Protein 3L84 (pdb70)

CATH classification: 3.40.50.970 (+2 more: 3.40.50.970, 3.40.50.920)

Secondary structure (DSSP, 8-state):
-HHHHHHHHHHHHHHHH--TTTT-S--HHHHHHHHHHHHHTTT----TT-TT-TTSPEEEESSGGGHHHHHHHHHHHT-S--HHHHTTTT-TT-SS-SS--TTSTT--S---STTHHHHHHHHH--HHHHHHHH-TTT----EEEEEEHHHHHSHHHHHHHHHHHHTT-TTEEEEEEE-SEETTEEGGGT-------TTTTT-EEEEEETT-HHHHHHHHHHHHT-SS-EEEEEE--TTTT-GGGTT-GGGSSS---HHHHHHHHHHHT--TT--S---HHHHHHHHTHHHHHHHHHHHHHHHHHHSS-HHHHHHHHS--STT------TT--B-HHHHHHHHHHHHHHH-TTEEEEESS-HHHHT------BTTTSSEEE--S-S---HHHHHHHHHSS-EEEEEEEGGGHHHHHHHHHHHH-----EEEEE--SGGG-TT-GGGS-SSHHHHHH----EEE--SSHHHHHHHHHHHHH-SS-EEEE--SS-BPPPPPPSB--GGGSS-EEE--TT-SEEEEE-GGGHHHHHHHHHHHHHTT--EEEE--BHHHHHTS-HHHHHHH--SEEEEE-SS--GGGGGT-SEEE---S---SS-HHHHHHHTT-SHHHHHHHHTT-

Structure (mmCIF, N/CA/C/O backbone):
data_3L84
#
_entry.id   3L84
#
_cell.length_a   129.493
_cell.length_b   71.181
_cell.length_c   69.416
_cell.angle_alpha   90.00
_cell.angle_beta   109.77
_cell.angle_gamma   90.00
#
_symmetry.space_group_name_H-M   'C 1 2 1'
#
loop_
_entity.id
_entity.type
_entity.pdbx_description
1 polymer Transketolase
2 non-polymer GLYCEROL
3 non-polymer 'ACETATE ION'
4 water water
#
loop_
_atom_site.group_PDB
_atom_site.id
_atom_site.type_symbol
_atom_site.label_atom_id
_atom_site.label_alt_id
_atom_site.label_comp_id
_atom_site.label_asym_id
_atom_site.label_entity_id
_atom_site.label_seq_id
_atom_site.pdbx_PDB_ins_code
_atom_site.Cartn_x
_atom_site.Cartn_y
_atom_site.Cartn_z
_atom_site.occupancy
_atom_site.B_iso_or_equiv
_atom_site.auth_seq_id
_atom_site.auth_comp_id
_atom_site.auth_asym_id
_atom_site.auth_atom_id
_atom_site.pdbx_PDB_model_num
ATOM 9 N N . ASN A 1 2 ? 30.256 7.838 -11.802 1.00 21.27 2 ASN A N 1
ATOM 10 C CA . ASN A 1 2 ? 30.476 6.843 -12.897 1.00 19.16 2 ASN A CA 1
ATOM 11 C C . ASN A 1 2 ? 31.287 7.457 -14.045 1.00 16.75 2 ASN A C 1
ATOM 12 O O . ASN A 1 2 ? 31.456 8.670 -14.074 1.00 14.71 2 ASN A O 1
ATOM 17 N N . ILE A 1 3 ? 31.793 6.649 -14.977 1.00 14.96 3 ILE A N 1
ATOM 18 C CA . ILE A 1 3 ? 32.755 7.142 -15.986 1.00 15.25 3 ILE A CA 1
ATOM 19 C C . ILE A 1 3 ? 32.160 8.177 -16.951 1.00 13.92 3 ILE A C 1
ATOM 20 O O . ILE A 1 3 ? 32.840 9.119 -17.375 1.00 11.68 3 ILE A O 1
ATOM 25 N N . GLN A 1 4 ? 30.892 7.988 -17.296 1.00 13.06 4 GLN A N 1
ATOM 26 C CA . GLN A 1 4 ? 30.220 8.863 -18.225 1.00 13.24 4 GLN A CA 1
ATOM 27 C C . GLN A 1 4 ? 30.046 10.257 -17.642 1.00 12.04 4 GLN A C 1
ATOM 28 O O . GLN A 1 4 ? 30.387 11.275 -18.285 1.00 12.57 4 GLN A O 1
ATOM 34 N N . ILE A 1 5 ? 29.554 10.337 -16.412 1.00 10.98 5 ILE A N 1
ATOM 35 C CA . ILE A 1 5 ? 29.354 11.644 -15.789 1.00 11.28 5 ILE A CA 1
ATOM 36 C C . ILE A 1 5 ? 30.708 12.278 -15.494 1.00 9.92 5 ILE A C 1
ATOM 37 O O . ILE A 1 5 ? 30.887 13.485 -15.707 1.00 11.46 5 ILE A O 1
ATOM 42 N N . LEU A 1 6 ? 31.696 11.492 -15.047 1.00 9.77 6 LEU A N 1
ATOM 43 C CA A LEU A 1 6 ? 33.005 12.065 -14.724 0.50 9.66 6 LEU A CA 1
ATOM 44 C CA B LEU A 1 6 ? 33.007 12.054 -14.721 0.50 9.62 6 LEU A CA 1
ATOM 45 C C . LEU A 1 6 ? 33.688 12.649 -15.956 1.00 9.40 6 LEU A C 1
ATOM 46 O O . LEU A 1 6 ? 34.312 13.701 -15.881 1.00 9.42 6 LEU A O 1
ATOM 55 N N . GLN A 1 7 ? 33.569 11.973 -17.087 1.00 9.48 7 GLN A N 1
ATOM 56 C CA . GLN A 1 7 ? 34.158 12.479 -18.314 1.00 9.20 7 GLN A CA 1
ATOM 57 C C . GLN A 1 7 ? 33.520 13.810 -18.721 1.00 8.63 7 GLN A C 1
ATOM 58 O O . GLN A 1 7 ? 34.214 14.763 -19.077 1.00 8.21 7 GLN A O 1
ATOM 64 N N . GLU A 1 8 ? 32.197 13.886 -18.630 1.00 9.13 8 GLU A N 1
ATOM 65 C CA . GLU A 1 8 ? 31.522 15.126 -18.948 1.00 9.33 8 GLU A CA 1
ATOM 66 C C . GLU A 1 8 ? 31.928 16.244 -17.994 1.00 8.77 8 GLU A C 1
ATOM 67 O O . GLU A 1 8 ? 32.203 17.368 -18.404 1.00 7.95 8 GLU A O 1
ATOM 73 N N . GLN A 1 9 ? 31.999 15.934 -16.692 1.00 8.43 9 GLN A N 1
ATOM 74 C CA . GLN A 1 9 ? 32.432 16.913 -15.687 1.00 8.73 9 GLN A CA 1
ATOM 75 C C . GLN A 1 9 ? 33.841 17.399 -15.968 1.00 8.11 9 GLN A C 1
ATOM 76 O O . GLN A 1 9 ? 34.115 18.612 -15.932 1.00 8.97 9 GLN A O 1
ATOM 82 N N . ALA A 1 10 ? 34.753 16.480 -16.244 1.00 8.13 10 ALA A N 1
ATOM 83 C CA . ALA A 1 10 ? 36.158 16.849 -16.500 1.00 7.45 10 ALA A CA 1
ATOM 84 C C . ALA A 1 10 ? 36.259 17.697 -17.742 1.00 8.17 10 ALA A C 1
ATOM 85 O O . ALA A 1 10 ? 36.979 18.712 -17.769 1.00 8.62 10 ALA A O 1
ATOM 87 N N . ASN A 1 11 ? 35.546 17.322 -18.797 1.00 8.87 11 ASN A N 1
ATOM 88 C CA . ASN A 1 11 ? 35.610 18.104 -20.007 1.00 8.62 11 ASN A CA 1
ATOM 89 C C . ASN A 1 11 ? 34.958 19.482 -19.861 1.00 8.28 11 ASN A C 1
ATOM 90 O O . ASN A 1 11 ? 35.416 20.445 -20.467 1.00 8.99 11 ASN A O 1
ATOM 95 N N . THR A 1 12 ? 33.933 19.581 -19.019 1.00 8.44 12 THR A N 1
ATOM 96 C CA . THR A 1 12 ? 33.329 20.879 -18.699 1.00 8.39 12 THR A CA 1
ATOM 97 C C . THR A 1 12 ? 34.399 21.770 -18.091 1.00 8.93 12 THR A C 1
ATOM 98 O O . THR A 1 12 ? 34.555 22.930 -18.484 1.00 8.69 12 THR A O 1
ATOM 102 N N . LEU A 1 13 ? 35.133 21.246 -17.115 1.00 8.70 13 LEU A N 1
ATOM 103 C CA . LEU A 1 13 ? 36.235 22.014 -16.522 1.00 8.93 13 LEU A CA 1
ATOM 104 C C . LEU A 1 13 ? 37.294 22.372 -17.555 1.00 9.16 13 LEU A C 1
ATOM 105 O O . LEU A 1 13 ? 37.812 23.497 -17.535 1.00 9.41 13 LEU A O 1
ATOM 110 N N . ARG A 1 14 ? 37.672 21.425 -18.425 1.00 9.33 14 ARG A N 1
ATOM 111 C CA . ARG A 1 14 ? 38.674 21.706 -19.452 1.00 9.29 14 ARG A CA 1
ATOM 112 C C . ARG A 1 14 ? 38.257 22.856 -20.332 1.00 9.35 14 ARG A C 1
ATOM 113 O O . ARG A 1 14 ? 39.054 23.770 -20.600 1.00 9.05 14 ARG A O 1
ATOM 121 N N . PHE A 1 15 ? 37.009 22.853 -20.783 1.00 8.86 15 PHE A N 1
ATOM 122 C CA . PHE A 1 15 ? 36.616 23.862 -21.799 1.00 9.41 15 PHE A CA 1
ATOM 123 C C . PHE A 1 15 ? 36.256 25.212 -21.199 1.00 9.35 15 PHE A C 1
ATOM 124 O O . PHE A 1 15 ? 36.519 26.239 -21.825 1.00 9.76 15 PHE A O 1
ATOM 132 N N . LEU A 1 16 ? 35.780 25.254 -19.953 1.00 9.44 16 LEU A N 1
ATOM 133 C CA . LEU A 1 16 ? 35.689 26.544 -19.264 1.00 9.64 16 LEU A CA 1
ATOM 134 C C . LEU A 1 16 ? 37.068 27.154 -19.122 1.00 9.76 16 LEU A C 1
ATOM 135 O O . LEU A 1 16 ? 37.278 28.328 -19.420 1.00 9.88 16 LEU A O 1
ATOM 140 N N . SER A 1 17 ? 38.038 26.358 -18.725 1.00 9.01 17 SER A N 1
ATOM 141 C CA . SER A 1 17 ? 39.407 26.849 -18.519 1.00 9.37 17 SER A CA 1
ATOM 142 C C . SER A 1 17 ? 40.011 27.317 -19.824 1.00 9.65 17 SER A C 1
ATOM 143 O O . SER A 1 17 ? 40.593 28.412 -19.907 1.00 9.23 17 SER A O 1
ATOM 146 N N . ALA A 1 18 ? 39.890 26.520 -20.871 1.00 8.99 18 ALA A N 1
ATOM 147 C CA . ALA A 1 18 ? 40.436 26.875 -22.165 1.00 8.97 18 ALA A CA 1
ATOM 148 C C . ALA A 1 18 ? 39.789 28.125 -22.738 1.00 9.01 18 ALA A C 1
ATOM 149 O O . ALA A 1 18 ? 40.471 28.993 -23.278 1.00 9.51 18 ALA A O 1
ATOM 151 N N . ASP A 1 19 ? 38.470 28.188 -22.636 1.00 8.46 19 ASP A N 1
ATOM 152 C CA . ASP A 1 19 ? 37.734 29.338 -23.138 1.00 9.46 19 ASP A CA 1
ATOM 153 C C . ASP A 1 19 ? 38.090 30.617 -22.395 1.00 8.95 19 ASP A C 1
ATOM 154 O O . ASP A 1 19 ? 38.122 31.701 -22.986 1.00 8.73 19 ASP A O 1
ATOM 172 N N . VAL A 1 21 ? 40.978 31.372 -20.864 1.00 8.79 21 VAL A N 1
ATOM 173 C CA . VAL A 1 21 ? 42.306 31.757 -21.292 1.00 9.03 21 VAL A CA 1
ATOM 174 C C . VAL A 1 21 ? 42.270 32.345 -22.702 1.00 9.02 21 VAL A C 1
ATOM 175 O O . VAL A 1 21 ? 42.908 33.350 -23.004 1.00 9.68 21 VAL A O 1
ATOM 179 N N . GLN A 1 22 ? 41.480 31.743 -23.586 1.00 8.15 22 GLN A N 1
ATOM 180 C CA . GLN A 1 22 ? 41.433 32.188 -24.963 1.00 8.45 22 GLN A CA 1
ATOM 181 C C . GLN A 1 22 ? 40.813 33.588 -25.064 1.00 8.65 22 GLN A C 1
ATOM 182 O O . GLN A 1 22 ? 41.340 34.447 -25.774 1.00 9.48 22 GLN A O 1
ATOM 188 N N . LYS A 1 23 ? 39.751 33.839 -24.298 1.00 8.58 23 LYS A N 1
ATOM 189 C CA . LYS A 1 23 ? 39.091 35.143 -24.311 1.00 8.59 23 LYS A CA 1
ATOM 190 C C . LYS A 1 23 ? 40.031 36.211 -23.775 1.00 9.40 23 LYS A C 1
ATOM 191 O O . LYS A 1 23 ? 40.071 37.335 -24.296 1.00 9.54 23 LYS A O 1
ATOM 197 N N . ALA A 1 24 ? 40.790 35.880 -22.724 1.00 8.94 24 ALA A N 1
ATOM 198 C CA . ALA A 1 24 ? 41.773 36.819 -22.181 1.00 9.00 24 ALA A CA 1
ATOM 199 C C . ALA A 1 24 ? 42.985 36.990 -23.102 1.00 9.20 24 ALA A C 1
ATOM 200 O O . ALA A 1 24 ? 43.766 37.934 -22.932 1.00 10.00 24 ALA A O 1
ATOM 202 N N . ASN A 1 25 ? 43.181 36.058 -24.041 1.00 9.62 25 ASN A N 1
ATOM 203 C CA . ASN A 1 25 ? 44.444 35.975 -24.778 1.00 10.00 25 ASN A CA 1
ATOM 204 C C . ASN A 1 25 ? 45.666 35.966 -23.858 1.00 10.15 25 ASN A C 1
ATOM 205 O O . ASN A 1 25 ? 46.696 36.581 -24.155 1.00 10.74 25 ASN A O 1
ATOM 210 N N . SER A 1 26 ? 45.537 35.292 -22.726 1.00 9.15 26 SER A N 1
ATOM 211 C CA . SER A 1 26 ? 46.565 35.313 -21.693 1.00 9.57 26 SER A CA 1
ATOM 212 C C . SER A 1 26 ? 46.242 34.224 -20.687 1.00 8.96 26 SER A C 1
ATOM 213 O O . SER A 1 26 ? 45.076 34.017 -20.380 1.00 9.78 26 SER A O 1
ATOM 216 N N . GLY A 1 27 ? 47.269 33.533 -20.199 1.00 10.30 27 GLY A N 1
ATOM 217 C CA . GLY A 1 27 ? 47.100 32.581 -19.145 1.00 9.31 27 GLY A CA 1
ATOM 218 C C . GLY A 1 27 ? 47.590 31.209 -19.482 1.00 9.17 27 GLY A C 1
ATOM 219 O O . GLY A 1 27 ? 48.283 31.012 -20.465 1.00 10.12 27 GLY A O 1
ATOM 220 N N . HIS A 1 28 ? 47.176 30.260 -18.676 1.00 8.90 28 HIS A N 1
ATOM 221 C CA . HIS A 1 28 ? 47.843 28.954 -18.567 1.00 8.61 28 HIS A CA 1
ATOM 222 C C . HIS A 1 28 ? 46.840 27.841 -18.687 1.00 8.85 28 HIS A C 1
ATOM 223 O O . HIS A 1 28 ? 46.162 27.506 -17.729 1.00 10.86 28 HIS A O 1
ATOM 230 N N . PRO A 1 29 ? 46.668 27.301 -19.894 1.00 8.18 29 PRO A N 1
ATOM 231 C CA . PRO A 1 29 ? 45.615 26.288 -20.097 1.00 9.06 29 PRO A CA 1
ATOM 232 C C . PRO A 1 29 ? 46.074 24.836 -19.947 1.00 8.30 29 PRO A C 1
ATOM 233 O O . PRO A 1 29 ? 45.229 23.941 -19.747 1.00 9.31 29 PRO A O 1
ATOM 237 N N . GLY A 1 30 ? 47.378 24.592 -20.065 1.00 9.08 30 GLY A N 1
ATOM 238 C CA . GLY A 1 30 ? 47.877 23.220 -20.114 1.00 9.95 30 GLY A CA 1
ATOM 239 C C . GLY A 1 30 ? 47.670 22.432 -18.847 1.00 9.53 30 GLY A C 1
ATOM 240 O O . GLY A 1 30 ? 47.193 21.293 -18.896 1.00 10.21 30 GLY A O 1
ATOM 241 N N . ALA A 1 31 ? 48.046 23.025 -17.725 1.00 9.93 31 ALA A N 1
ATOM 242 C CA . ALA A 1 31 ? 47.808 22.361 -16.434 1.00 10.74 31 ALA A CA 1
ATOM 243 C C . ALA A 1 31 ? 46.326 22.160 -16.085 1.00 10.73 31 ALA A C 1
ATOM 244 O O . ALA A 1 31 ? 45.962 21.089 -15.620 1.00 10.91 31 ALA A O 1
ATOM 246 N N . PRO A 1 32 ? 45.461 23.161 -16.318 1.00 9.87 32 PRO A N 1
ATOM 247 C CA . PRO A 1 32 ? 44.026 22.908 -16.136 1.00 9.75 32 PRO A CA 1
ATOM 248 C C . PRO A 1 32 ? 43.541 21.666 -16.863 1.00 9.36 32 PRO A C 1
ATOM 249 O O . PRO A 1 32 ? 42.795 20.860 -16.309 1.00 10.60 32 PRO A O 1
ATOM 253 N N . LEU A 1 33 ? 43.959 21.513 -18.124 1.00 9.47 33 LEU A N 1
ATOM 254 C CA . LEU A 1 33 ? 43.565 20.347 -18.908 1.00 9.29 33 LEU A CA 1
ATOM 255 C C . LEU A 1 33 ? 44.175 19.064 -18.355 1.00 9.78 33 LEU A C 1
ATOM 256 O O . LEU A 1 33 ? 43.507 18.025 -18.344 1.00 9.62 33 LEU A O 1
ATOM 261 N N . GLY A 1 34 ? 45.407 19.135 -17.880 1.00 9.56 34 GLY A N 1
ATOM 262 C CA . GLY A 1 34 ? 46.076 17.984 -17.295 1.00 9.70 34 GLY A CA 1
ATOM 263 C C . GLY A 1 34 ? 45.485 17.550 -15.975 1.00 10.64 34 GLY A C 1
ATOM 264 O O . GLY A 1 34 ? 45.551 16.376 -15.653 1.00 10.09 34 GLY A O 1
ATOM 265 N N . LEU A 1 35 ? 44.886 18.485 -15.247 1.00 9.89 35 LEU A N 1
ATOM 266 C CA . LEU A 1 35 ? 44.398 18.256 -13.893 1.00 10.35 35 LEU A CA 1
ATOM 267 C C . LEU A 1 35 ? 42.877 18.041 -13.828 1.00 9.57 35 LEU A C 1
ATOM 268 O O . LEU A 1 35 ? 42.324 17.741 -12.766 1.00 9.16 35 LEU A O 1
ATOM 273 N N . ALA A 1 36 ? 42.181 18.166 -14.953 1.00 9.85 36 ALA A N 1
ATOM 274 C CA . ALA A 1 36 ? 40.720 18.191 -14.917 1.00 9.89 36 ALA A CA 1
ATOM 275 C C . ALA A 1 36 ? 40.077 16.881 -14.473 1.00 9.14 36 ALA A C 1
ATOM 276 O O . ALA A 1 36 ? 39.045 16.904 -13.784 1.00 9.95 36 ALA A O 1
ATOM 278 N N . ASP A 1 37 ? 40.710 15.759 -14.819 1.00 8.95 37 ASP A N 1
ATOM 279 C CA . ASP A 1 37 ? 40.165 14.482 -14.392 1.00 8.78 37 ASP A CA 1
ATOM 280 C C . ASP A 1 37 ? 40.325 14.298 -12.876 1.00 8.72 37 ASP A C 1
ATOM 281 O O . ASP A 1 37 ? 39.399 13.847 -12.187 1.00 8.88 37 ASP A O 1
ATOM 286 N N . ILE A 1 38 ? 41.497 14.648 -12.350 1.00 8.52 38 ILE A N 1
ATOM 287 C CA . ILE A 1 38 ? 41.738 14.606 -10.925 1.00 8.53 38 ILE A CA 1
ATOM 288 C C . ILE A 1 38 ? 40.741 15.473 -10.169 1.00 8.11 38 ILE A C 1
ATOM 289 O O . ILE A 1 38 ? 40.176 15.043 -9.175 1.00 8.43 38 ILE A O 1
ATOM 294 N N . LEU A 1 39 ? 40.558 16.731 -10.601 1.00 8.68 39 LEU A N 1
ATOM 295 C CA . LEU A 1 39 ? 39.620 17.617 -9.887 1.00 9.14 39 LEU A CA 1
ATOM 296 C C . LEU A 1 39 ? 38.187 17.124 -9.947 1.00 9.22 39 LEU A C 1
ATOM 297 O O . LEU A 1 39 ? 37.456 17.245 -8.978 1.00 9.83 39 LEU A O 1
ATOM 302 N N . SER A 1 40 ? 37.788 16.555 -11.075 1.00 8.83 40 SER A N 1
ATOM 303 C CA A SER A 1 40 ? 36.457 15.995 -11.167 0.50 9.02 40 SER A CA 1
ATOM 304 C CA B SER A 1 40 ? 36.451 15.985 -11.198 0.50 9.64 40 SER A CA 1
ATOM 305 C C . SER A 1 40 ? 36.206 14.921 -10.132 1.00 8.36 40 SER A C 1
ATOM 306 O O . SER A 1 40 ? 35.180 14.915 -9.467 1.00 8.93 40 SER A O 1
ATOM 311 N N . VAL A 1 41 ? 37.158 14.001 -9.971 1.00 7.52 41 VAL A N 1
ATOM 312 C CA . VAL A 1 41 ? 37.014 12.994 -8.933 1.00 8.02 41 VAL A CA 1
ATOM 313 C C . VAL A 1 41 ? 37.101 13.581 -7.524 1.00 7.97 41 VAL A C 1
ATOM 314 O O . VAL A 1 41 ? 36.332 13.262 -6.640 1.00 8.71 41 VAL A O 1
ATOM 318 N N . LEU A 1 42 ? 38.054 14.488 -7.328 1.00 8.08 42 LEU A N 1
ATOM 319 C CA . LEU A 1 42 ? 38.220 15.134 -6.031 1.00 8.84 42 LEU A CA 1
ATOM 320 C C . LEU A 1 42 ? 36.950 15.850 -5.594 1.00 8.59 42 LEU A C 1
ATOM 321 O O . LEU A 1 42 ? 36.669 15.909 -4.399 1.00 9.84 42 LEU A O 1
ATOM 326 N N . SER A 1 43 ? 36.169 16.391 -6.525 1.00 9.02 43 SER A N 1
ATOM 327 C CA . SER A 1 43 ? 34.919 17.064 -6.165 1.00 9.68 43 SER A CA 1
ATOM 328 C C . SER A 1 43 ? 33.949 16.172 -5.368 1.00 10.33 43 SER A C 1
ATOM 329 O O . SER A 1 43 ? 33.123 16.687 -4.609 1.00 11.53 43 SER A O 1
ATOM 332 N N . TYR A 1 44 ? 34.039 14.854 -5.529 1.00 9.18 44 TYR A N 1
ATOM 333 C CA . TYR A 1 44 ? 33.190 13.909 -4.792 1.00 9.51 44 TYR A CA 1
ATOM 334 C C . TYR A 1 44 ? 33.691 13.651 -3.392 1.00 10.03 44 TYR A C 1
ATOM 335 O O . TYR A 1 44 ? 32.961 13.103 -2.578 1.00 13.68 44 TYR A O 1
ATOM 344 N N . HIS A 1 45 ? 34.957 13.978 -3.131 1.00 9.32 45 HIS A N 1
ATOM 345 C CA . HIS A 1 45 ? 35.554 13.756 -1.818 1.00 9.95 45 HIS A CA 1
ATOM 346 C C . HIS A 1 45 ? 35.598 15.019 -0.952 1.00 10.17 45 HIS A C 1
ATOM 347 O O . HIS A 1 45 ? 35.558 14.926 0.273 1.00 11.02 45 HIS A O 1
ATOM 354 N N . LEU A 1 46 ? 35.712 16.175 -1.578 1.00 10.36 46 LEU A N 1
ATOM 355 C CA . LEU A 1 46 ? 35.906 17.429 -0.869 1.00 10.06 46 LEU A CA 1
ATOM 356 C C . LEU A 1 46 ? 34.667 17.775 -0.071 1.00 9.82 46 LEU A C 1
ATOM 357 O O . LEU A 1 46 ? 33.535 17.757 -0.601 1.00 11.44 46 LEU A O 1
ATOM 362 N N . LYS A 1 47 ? 34.873 18.082 1.208 1.00 9.17 47 LYS A N 1
ATOM 363 C CA A LYS A 1 47 ? 33.806 18.492 2.096 0.50 9.28 47 LYS A CA 1
ATOM 364 C CA B LYS A 1 47 ? 33.796 18.511 2.094 0.50 9.77 47 LYS A CA 1
ATOM 365 C C . LYS A 1 47 ? 33.914 20.008 2.273 1.00 9.44 47 LYS A C 1
ATOM 366 O O . LYS A 1 47 ? 34.943 20.529 2.749 1.00 10.11 47 LYS A O 1
ATOM 377 N N . HIS A 1 48 ? 32.899 20.723 1.841 1.00 9.02 48 HIS A N 1
ATOM 378 C CA . HIS A 1 48 ? 32.916 22.184 1.794 1.00 8.79 48 HIS A CA 1
ATOM 379 C C . HIS A 1 48 ? 31.515 22.723 1.605 1.00 8.85 48 HIS A C 1
ATOM 380 O O . HIS A 1 48 ? 30.640 22.032 1.079 1.00 9.17 48 HIS A O 1
ATOM 387 N N . ASN A 1 49 ? 31.308 23.950 2.060 1.00 8.09 49 ASN A N 1
ATOM 388 C CA . ASN A 1 49 ? 30.043 24.645 1.879 1.00 8.12 49 ASN A CA 1
ATOM 389 C C . ASN A 1 49 ? 30.239 25.878 0.982 1.00 8.13 49 ASN A C 1
ATOM 390 O O . ASN A 1 49 ? 30.736 26.894 1.432 1.00 8.94 49 ASN A O 1
ATOM 395 N N . PRO A 1 50 ? 29.893 25.762 -0.315 1.00 8.65 50 PRO A N 1
ATOM 396 C CA . PRO A 1 50 ? 30.052 26.891 -1.230 1.00 8.47 50 PRO A CA 1
ATOM 397 C C . PRO A 1 50 ? 29.366 28.177 -0.742 1.00 9.43 50 PRO A C 1
ATOM 398 O O . PRO A 1 50 ? 29.779 29.262 -1.125 1.00 10.26 50 PRO A O 1
ATOM 402 N N . LYS A 1 51 ? 28.306 28.071 0.057 1.00 8.90 51 LYS A N 1
ATOM 403 C CA . LYS A 1 51 ? 27.596 29.256 0.533 1.00 9.59 51 LYS A CA 1
ATOM 404 C C . LYS A 1 51 ? 28.160 29.758 1.870 1.00 10.06 51 LYS A C 1
ATOM 405 O O . LYS A 1 51 ? 27.734 30.806 2.373 1.00 11.31 51 LYS A O 1
ATOM 411 N N . ASN A 1 52 ? 29.119 29.029 2.452 1.00 9.85 52 ASN A N 1
ATOM 412 C CA . ASN A 1 52 ? 29.869 29.515 3.635 1.00 8.93 52 ASN A CA 1
ATOM 413 C C . ASN A 1 52 ? 31.319 29.061 3.548 1.00 9.53 52 ASN A C 1
ATOM 414 O O . ASN A 1 52 ? 31.730 28.083 4.173 1.00 8.41 52 ASN A O 1
ATOM 419 N N . PRO A 1 53 ? 32.116 29.816 2.813 1.00 9.23 53 PRO A N 1
ATOM 420 C CA . PRO A 1 53 ? 33.534 29.510 2.660 1.00 9.83 53 PRO A CA 1
ATOM 421 C C . PRO A 1 53 ? 34.355 29.673 3.940 1.00 10.09 53 PRO A C 1
ATOM 422 O O . PRO A 1 53 ? 35.547 29.395 3.916 1.00 11.43 53 PRO A O 1
ATOM 426 N N . THR A 1 54 ? 33.756 30.155 5.025 1.00 8.75 54 THR A N 1
ATOM 427 C CA . THR A 1 54 ? 34.433 30.277 6.307 1.00 10.00 54 THR A CA 1
ATOM 428 C C . THR A 1 54 ? 34.135 29.143 7.291 1.00 9.60 54 THR A C 1
ATOM 429 O O . THR A 1 54 ? 34.606 29.185 8.407 1.00 9.66 54 THR A O 1
ATOM 433 N N . TRP A 1 55 ? 33.372 28.132 6.887 1.00 7.74 55 TRP A N 1
ATOM 434 C CA . TRP A 1 55 ? 33.054 27.006 7.762 1.00 7.67 55 TRP A CA 1
ATOM 435 C C . TRP A 1 55 ? 34.360 26.416 8.283 1.00 7.29 55 TRP A C 1
ATOM 436 O O . TRP A 1 55 ? 35.195 25.953 7.517 1.00 7.41 55 TRP A O 1
ATOM 447 N N . LEU A 1 56 ? 34.526 26.431 9.598 1.00 6.98 56 LEU A N 1
ATOM 448 C CA . LEU A 1 56 ? 35.843 26.145 10.187 1.00 6.90 56 LEU A CA 1
ATOM 449 C C . LEU A 1 56 ? 36.356 24.741 9.894 1.00 6.68 56 LEU A C 1
ATOM 450 O O . LEU A 1 56 ? 37.563 24.546 9.827 1.00 7.44 56 LEU A O 1
ATOM 455 N N . ASN A 1 57 ? 35.460 23.766 9.772 1.00 6.13 57 ASN A N 1
ATOM 456 C CA . ASN A 1 57 ? 35.851 22.374 9.590 1.00 5.75 57 ASN A CA 1
ATOM 457 C C . ASN A 1 57 ? 35.758 21.910 8.136 1.00 6.24 57 ASN A C 1
ATOM 458 O O . ASN A 1 57 ? 35.732 20.714 7.889 1.00 6.70 57 ASN A O 1
ATOM 463 N N . ARG A 1 58 ? 35.704 22.839 7.207 1.00 6.21 58 ARG A N 1
ATOM 464 C CA . ARG A 1 58 ? 35.793 22.498 5.791 1.00 5.97 58 ARG A CA 1
ATOM 465 C C . ARG A 1 58 ? 37.144 21.874 5.444 1.00 6.71 58 ARG A C 1
ATOM 466 O O . ARG A 1 58 ? 38.170 22.202 6.043 1.00 7.06 58 ARG A O 1
ATOM 474 N N . ASP A 1 59 ? 37.175 20.997 4.451 1.00 5.76 59 ASP A N 1
ATOM 475 C CA . ASP A 1 59 ? 38.452 20.656 3.843 1.00 6.32 59 ASP A CA 1
ATOM 476 C C . ASP A 1 59 ? 39.065 21.915 3.218 1.00 6.81 59 ASP A C 1
ATOM 477 O O . ASP A 1 59 ? 38.347 22.756 2.678 1.00 8.48 59 ASP A O 1
ATOM 482 N N . ARG A 1 60 ? 40.379 22.029 3.288 1.00 7.56 60 ARG A N 1
ATOM 483 C CA . ARG A 1 60 ? 41.108 23.167 2.720 1.00 8.07 60 ARG A CA 1
ATOM 484 C C . ARG A 1 60 ? 41.768 22.684 1.416 1.00 7.99 60 ARG A C 1
ATOM 485 O O . ARG A 1 60 ? 42.593 21.782 1.444 1.00 9.28 60 ARG A O 1
ATOM 493 N N . LEU A 1 61 ? 41.451 23.315 0.290 1.00 7.54 61 LEU A N 1
ATOM 494 C CA . LEU A 1 61 ? 42.003 23.023 -1.008 1.00 8.35 61 LEU A CA 1
ATOM 495 C C . LEU A 1 61 ? 42.979 24.124 -1.367 1.00 7.27 61 LEU A C 1
ATOM 496 O O . LEU A 1 61 ? 42.623 25.295 -1.303 1.00 9.05 61 LEU A O 1
ATOM 501 N N . VAL A 1 62 ? 44.203 23.764 -1.717 1.00 7.08 62 VAL A N 1
ATOM 502 C CA . VAL A 1 62 ? 45.244 24.714 -2.127 1.00 7.11 62 VAL A CA 1
ATOM 503 C C . VAL A 1 62 ? 45.810 24.349 -3.506 1.00 7.52 62 VAL A C 1
ATOM 504 O O . VAL A 1 62 ? 46.357 23.253 -3.685 1.00 8.20 62 VAL A O 1
ATOM 508 N N . PHE A 1 63 ? 45.725 25.262 -4.456 1.00 7.86 63 PHE A N 1
ATOM 509 C CA . PHE A 1 63 ? 46.418 25.146 -5.756 1.00 8.47 63 PHE A CA 1
ATOM 510 C C . PHE A 1 63 ? 47.786 25.793 -5.601 1.00 7.51 63 PHE A C 1
ATOM 511 O O . PHE A 1 63 ? 47.884 27.003 -5.709 1.00 8.83 63 PHE A O 1
ATOM 519 N N . SER A 1 64 ? 48.854 25.043 -5.373 1.00 6.89 64 SER A N 1
ATOM 520 C CA . SER A 1 64 ? 50.157 25.656 -5.226 1.00 7.56 64 SER A CA 1
ATOM 521 C C . SER A 1 64 ? 50.640 26.295 -6.521 1.00 9.04 64 SER A C 1
ATOM 522 O O . SER A 1 64 ? 51.271 27.344 -6.500 1.00 9.75 64 SER A O 1
ATOM 525 N N . GLY A 1 65 ? 50.299 25.671 -7.637 1.00 9.33 65 GLY A N 1
ATOM 526 C CA . GLY A 1 65 ? 50.563 26.242 -8.938 1.00 9.30 65 GLY A CA 1
ATOM 527 C C . GLY A 1 65 ? 49.433 27.207 -9.233 1.00 9.57 65 GLY A C 1
ATOM 528 O O . GLY A 1 65 ? 48.443 26.839 -9.879 1.00 11.13 65 GLY A O 1
ATOM 529 N N . GLY A 1 66 ? 49.568 28.445 -8.771 1.00 9.88 66 GLY A N 1
ATOM 530 C CA . GLY A 1 66 ? 48.502 29.452 -8.926 1.00 10.20 66 GLY A CA 1
ATOM 531 C C . GLY A 1 66 ? 48.252 29.766 -10.379 1.00 9.49 66 GLY A C 1
ATOM 532 O O . GLY A 1 66 ? 47.186 30.272 -10.724 1.00 9.01 66 GLY A O 1
ATOM 533 N N . HIS A 1 67 ? 49.206 29.456 -11.241 1.00 9.28 67 HIS A N 1
ATOM 534 C CA . HIS A 1 67 ? 49.019 29.590 -12.683 1.00 10.00 67 HIS A CA 1
ATOM 535 C C . HIS A 1 67 ? 47.815 28.829 -13.188 1.00 9.78 67 HIS A C 1
ATOM 536 O O . HIS A 1 67 ? 47.287 29.221 -14.222 1.00 9.94 67 HIS A O 1
ATOM 543 N N . ALA A 1 68 ? 47.383 27.772 -12.496 1.00 9.28 68 ALA A N 1
ATOM 544 C CA . ALA A 1 68 ? 46.216 26.994 -12.880 1.00 8.83 68 ALA A CA 1
ATOM 545 C C . ALA A 1 68 ? 44.886 27.585 -12.379 1.00 7.84 68 ALA A C 1
ATOM 546 O O . ALA A 1 68 ? 43.868 26.878 -12.268 1.00 9.27 68 ALA A O 1
ATOM 548 N N . SER A 1 69 ? 44.903 28.881 -12.109 1.00 7.44 69 SER A N 1
ATOM 549 C CA . SER A 1 69 ? 43.752 29.629 -11.641 1.00 7.14 69 SER A CA 1
ATOM 550 C C . SER A 1 69 ? 42.483 29.404 -12.451 1.00 7.62 69 SER A C 1
ATOM 551 O O . SER A 1 69 ? 41.415 29.364 -11.867 1.00 7.30 69 SER A O 1
ATOM 554 N N . ALA A 1 70 ? 42.572 29.268 -13.778 1.00 6.92 70 ALA A N 1
ATOM 555 C CA . ALA A 1 70 ? 41.346 29.114 -14.537 1.00 7.06 70 ALA A CA 1
ATOM 556 C C . ALA A 1 70 ? 40.575 27.863 -14.115 1.00 7.38 70 ALA A C 1
ATOM 557 O O . ALA A 1 70 ? 39.349 27.827 -14.099 1.00 7.62 70 ALA A O 1
ATOM 559 N N . LEU A 1 71 ? 41.299 26.813 -13.781 1.00 7.33 71 LEU A N 1
ATOM 560 C CA . LEU A 1 71 ? 40.653 25.575 -13.340 1.00 6.90 71 LEU A CA 1
ATOM 561 C C . LEU A 1 71 ? 39.984 25.763 -11.979 1.00 7.36 71 LEU A C 1
ATOM 562 O O . LEU A 1 71 ? 38.858 25.310 -11.752 1.00 7.44 71 LEU A O 1
ATOM 567 N N . LEU A 1 72 ? 40.688 26.420 -11.046 1.00 6.65 72 LEU A N 1
ATOM 568 C CA . LEU A 1 72 ? 40.101 26.729 -9.748 1.00 7.05 72 LEU A CA 1
ATOM 569 C C . LEU A 1 72 ? 38.839 27.559 -9.901 1.00 6.94 72 LEU A C 1
ATOM 570 O O . LEU A 1 72 ? 37.806 27.241 -9.316 1.00 6.98 72 LEU A O 1
ATOM 575 N N . TYR A 1 73 ? 38.903 28.616 -10.702 1.00 6.03 73 TYR A N 1
ATOM 576 C CA . TYR A 1 73 ? 37.734 29.477 -10.883 1.00 6.34 73 TYR A CA 1
ATOM 577 C C . TYR A 1 73 ? 36.570 28.717 -11.528 1.00 6.96 73 TYR A C 1
ATOM 578 O O . TYR A 1 73 ? 35.420 28.896 -11.137 1.00 7.03 73 TYR A O 1
ATOM 587 N N . SER A 1 74 ? 36.872 27.865 -12.495 1.00 6.43 74 SER A N 1
ATOM 588 C CA . SER A 1 74 ? 35.828 27.047 -13.107 1.00 6.81 74 SER A CA 1
ATOM 589 C C . SER A 1 74 ? 35.116 26.190 -12.058 1.00 7.58 74 SER A C 1
ATOM 590 O O . SER A 1 74 ? 33.872 26.138 -12.015 1.00 7.89 74 SER A O 1
ATOM 593 N N . PHE A 1 75 ? 35.917 25.533 -11.211 1.00 6.80 75 PHE A N 1
ATOM 594 C CA . PHE A 1 75 ? 35.388 24.684 -10.151 1.00 7.27 75 PHE A CA 1
ATOM 595 C C . PHE A 1 75 ? 34.572 25.477 -9.127 1.00 7.17 75 PHE A C 1
ATOM 596 O O . PHE A 1 75 ? 33.496 25.044 -8.716 1.00 7.34 75 PHE A O 1
ATOM 604 N N . LEU A 1 76 ? 35.046 26.654 -8.728 1.00 7.30 76 LEU A N 1
ATOM 605 C CA . LEU A 1 76 ? 34.281 27.467 -7.754 1.00 7.63 76 LEU A CA 1
ATOM 606 C C . LEU A 1 76 ? 32.942 27.889 -8.348 1.00 7.08 76 LEU A C 1
ATOM 607 O O . LEU A 1 76 ? 31.892 27.812 -7.688 1.00 7.38 76 LEU A O 1
ATOM 612 N N . HIS A 1 77 ? 32.936 28.320 -9.610 1.00 6.83 77 HIS A N 1
ATOM 613 C CA . HIS A 1 77 ? 31.688 28.705 -10.263 1.00 6.33 77 HIS A CA 1
ATOM 614 C C . HIS A 1 77 ? 30.715 27.514 -10.336 1.00 6.32 77 HIS A C 1
ATOM 615 O O . HIS A 1 77 ? 29.542 27.601 -9.988 1.00 6.79 77 HIS A O 1
ATOM 622 N N . LEU A 1 78 ? 31.215 26.389 -10.816 1.00 6.01 78 LEU A N 1
ATOM 623 C CA . LEU A 1 78 ? 30.373 25.202 -10.993 1.00 7.13 78 LEU A CA 1
ATOM 624 C C . LEU A 1 78 ? 29.813 24.678 -9.682 1.00 7.56 78 LEU A C 1
ATOM 625 O O . LEU A 1 78 ? 28.707 24.143 -9.653 1.00 7.54 78 LEU A O 1
ATOM 630 N N . SER A 1 79 ? 30.583 24.793 -8.614 1.00 6.85 79 SER A N 1
ATOM 631 C CA . SER A 1 79 ? 30.186 24.289 -7.303 1.00 8.30 79 SER A CA 1
ATOM 632 C C . SER A 1 79 ? 29.249 25.185 -6.546 1.00 8.56 79 SER A C 1
ATOM 633 O O . SER A 1 79 ? 28.750 24.766 -5.471 1.00 9.32 79 SER A O 1
ATOM 636 N N . GLY A 1 80 ? 28.987 26.416 -7.027 1.00 8.14 80 GLY A N 1
ATOM 637 C CA . GLY A 1 80 ? 28.026 27.290 -6.377 1.00 8.27 80 GLY A CA 1
ATOM 638 C C . GLY A 1 80 ? 28.594 28.370 -5.507 1.00 8.25 80 GLY A C 1
ATOM 639 O O . GLY A 1 80 ? 27.828 29.007 -4.763 1.00 9.06 80 GLY A O 1
ATOM 640 N N . TYR A 1 81 ? 29.886 28.639 -5.594 1.00 7.24 81 TYR A N 1
ATOM 641 C CA . TYR A 1 81 ? 30.474 29.768 -4.889 1.00 8.08 81 TYR A CA 1
ATOM 642 C C . TYR A 1 81 ? 30.028 31.057 -5.556 1.00 8.87 81 TYR A C 1
ATOM 643 O O . TYR A 1 81 ? 29.464 31.058 -6.656 1.00 8.88 81 TYR A O 1
ATOM 652 N N . ASP A 1 82 ? 30.327 32.184 -4.910 1.00 10.14 82 ASP A N 1
ATOM 653 C CA . ASP A 1 82 ? 29.914 33.490 -5.399 1.00 11.95 82 ASP A CA 1
ATOM 654 C C . ASP A 1 82 ? 30.907 33.970 -6.447 1.00 12.24 82 ASP A C 1
ATOM 655 O O . ASP A 1 82 ? 31.694 34.904 -6.237 1.00 13.42 82 ASP A O 1
ATOM 660 N N . LEU A 1 83 ? 30.905 33.304 -7.580 1.00 10.92 83 LEU A N 1
ATOM 661 C CA . LEU A 1 83 ? 31.764 33.618 -8.728 1.00 9.62 83 LEU A CA 1
ATOM 662 C C . LEU A 1 83 ? 30.913 33.258 -9.920 1.00 9.27 83 LEU A C 1
ATOM 663 O O . LEU A 1 83 ? 30.466 32.101 -10.003 1.00 9.77 83 LEU A O 1
ATOM 668 N N . SER A 1 84 ? 30.600 34.247 -10.764 1.00 8.62 84 SER A N 1
ATOM 669 C CA . SER A 1 84 ? 29.635 34.087 -11.839 1.00 7.79 84 SER A CA 1
ATOM 670 C C . SER A 1 84 ? 30.278 33.700 -13.163 1.00 7.61 84 SER A C 1
ATOM 671 O O . SER A 1 84 ? 31.494 33.781 -13.350 1.00 7.67 84 SER A O 1
ATOM 674 N N . LEU A 1 85 ? 29.446 33.324 -14.120 1.00 8.18 85 LEU A N 1
ATOM 675 C CA . LEU A 1 85 ? 29.911 33.092 -15.470 1.00 9.05 85 LEU A CA 1
ATOM 676 C C . LEU A 1 85 ? 30.520 34.361 -16.065 1.00 8.89 85 LEU A C 1
ATOM 677 O O . LEU A 1 85 ? 31.569 34.305 -16.704 1.00 9.29 85 LEU A O 1
ATOM 682 N N . GLU A 1 86 ? 29.908 35.509 -15.831 1.00 8.73 86 GLU A N 1
ATOM 683 C CA . GLU A 1 86 ? 30.488 36.755 -16.282 1.00 9.83 86 GLU A CA 1
ATOM 684 C C . GLU A 1 86 ? 31.891 36.974 -15.688 1.00 8.97 86 GLU A C 1
ATOM 685 O O . GLU A 1 86 ? 32.789 37.464 -16.358 1.00 8.80 86 GLU A O 1
ATOM 691 N N . ASP A 1 87 ? 32.063 36.638 -14.414 1.00 8.00 87 ASP A N 1
ATOM 692 C CA . ASP A 1 87 ? 33.396 36.755 -13.817 1.00 7.16 87 ASP A CA 1
ATOM 693 C C . ASP A 1 87 ? 34.432 35.899 -14.578 1.00 7.32 87 ASP A C 1
ATOM 694 O O . ASP A 1 87 ? 35.554 36.325 -14.816 1.00 7.65 87 ASP A O 1
ATOM 699 N N . LEU A 1 88 ? 34.034 34.698 -14.961 1.00 7.22 88 LEU A N 1
ATOM 700 C CA . LEU A 1 88 ? 34.934 33.847 -15.752 1.00 7.33 88 LEU A CA 1
ATOM 701 C C . LEU A 1 88 ? 35.291 34.503 -17.091 1.00 7.19 88 LEU A C 1
ATOM 702 O O . LEU A 1 88 ? 36.421 34.403 -17.543 1.00 7.96 88 LEU A O 1
ATOM 707 N N . LYS A 1 89 ? 34.326 35.192 -17.691 1.00 7.39 89 LYS A N 1
ATOM 708 C CA . LYS A 1 89 ? 34.551 35.932 -18.922 1.00 7.73 89 LYS A CA 1
ATOM 709 C C . LYS A 1 89 ? 35.421 37.173 -18.768 1.00 8.47 89 LYS A C 1
ATOM 710 O O . LYS A 1 89 ? 35.746 37.811 -19.743 1.00 9.79 89 LYS A O 1
ATOM 716 N N . ASN A 1 90 ? 35.754 37.523 -17.534 1.00 7.19 90 ASN A N 1
ATOM 717 C CA A ASN A 1 90 ? 36.598 38.659 -17.182 0.50 7.64 90 ASN A CA 1
ATOM 718 C CA B ASN A 1 90 ? 36.654 38.642 -17.291 0.50 7.83 90 ASN A CA 1
ATOM 719 C C . ASN A 1 90 ? 37.970 38.195 -16.661 1.00 7.09 90 ASN A C 1
ATOM 720 O O . ASN A 1 90 ? 38.701 38.983 -16.040 1.00 7.30 90 ASN A O 1
ATOM 729 N N . PHE A 1 91 ? 38.325 36.932 -16.885 1.00 6.77 91 PHE A N 1
ATOM 730 C CA . PHE A 1 91 ? 39.596 36.414 -16.462 1.00 6.47 91 PHE A CA 1
ATOM 731 C C . PHE A 1 91 ? 40.748 37.324 -16.899 1.00 6.89 91 PHE A C 1
ATOM 732 O O . PHE A 1 91 ? 40.834 37.753 -18.038 1.00 6.26 91 PHE A O 1
ATOM 740 N N . ARG A 1 92 ? 41.597 37.614 -15.947 1.00 6.26 92 ARG A N 1
ATOM 741 C CA . ARG A 1 92 ? 42.829 38.374 -16.170 1.00 6.41 92 ARG A CA 1
ATOM 742 C C . ARG A 1 92 ? 42.624 39.833 -16.588 1.00 7.16 92 ARG A C 1
ATOM 743 O O . ARG A 1 92 ? 43.563 40.495 -16.996 1.00 7.57 92 ARG A O 1
ATOM 751 N N . GLN A 1 93 ? 41.426 40.347 -16.423 1.00 6.47 93 GLN A N 1
ATOM 752 C CA . GLN A 1 93 ? 41.116 41.738 -16.778 1.00 6.71 93 GLN A CA 1
ATOM 753 C C . GLN A 1 93 ? 41.129 42.637 -15.539 1.00 5.98 93 GLN A C 1
ATOM 754 O O . GLN A 1 93 ? 40.749 42.212 -14.431 1.00 7.01 93 GLN A O 1
ATOM 760 N N . LEU A 1 94 ? 41.504 43.898 -15.749 1.00 6.20 94 LEU A N 1
ATOM 761 C CA . LEU A 1 94 ? 41.643 44.823 -14.648 1.00 6.66 94 LEU A CA 1
ATOM 762 C C . LEU A 1 94 ? 40.387 44.876 -13.806 1.00 7.14 94 LEU A C 1
ATOM 763 O O . LEU A 1 94 ? 39.283 45.064 -14.315 1.00 8.11 94 LEU A O 1
ATOM 768 N N . HIS A 1 95 ? 40.590 44.687 -12.501 1.00 7.08 95 HIS A N 1
ATOM 769 C CA . HIS A 1 95 ? 39.587 44.769 -11.452 1.00 8.01 95 HIS A CA 1
ATOM 770 C C . HIS A 1 95 ? 38.562 43.657 -11.445 1.00 7.90 95 HIS A C 1
ATOM 771 O O . HIS A 1 95 ? 37.555 43.742 -10.726 1.00 10.83 95 HIS A O 1
ATOM 778 N N . SER A 1 96 ? 38.822 42.580 -12.157 1.00 7.66 96 SER A N 1
ATOM 779 C CA . SER A 1 96 ? 37.902 41.431 -12.124 1.00 6.98 96 SER A CA 1
ATOM 780 C C . SER A 1 96 ? 38.069 40.601 -10.856 1.00 7.62 96 SER A C 1
ATOM 781 O O . SER A 1 96 ? 39.073 40.723 -10.160 1.00 8.25 96 SER A O 1
ATOM 784 N N . LYS A 1 97 ? 37.096 39.712 -10.627 1.00 7.45 97 LYS A N 1
ATOM 785 C CA A LYS A 1 97 ? 37.134 38.719 -9.547 0.50 7.37 97 LYS A CA 1
ATOM 786 C CA B LYS A 1 97 ? 37.166 38.733 -9.536 0.50 7.35 97 LYS A CA 1
ATOM 787 C C . LYS A 1 97 ? 37.974 37.492 -9.900 1.00 6.89 97 LYS A C 1
ATOM 788 O O . LYS A 1 97 ? 38.090 36.550 -9.092 1.00 8.29 97 LYS A O 1
ATOM 799 N N . THR A 1 98 ? 38.555 37.483 -11.115 1.00 6.45 98 THR A N 1
ATOM 800 C CA . THR A 1 98 ? 39.297 36.341 -11.641 1.00 6.46 98 THR A CA 1
ATOM 801 C C . THR A 1 98 ? 40.683 36.759 -12.116 1.00 6.25 98 THR A C 1
ATOM 802 O O . THR A 1 98 ? 41.026 36.614 -13.282 1.00 6.17 98 THR A O 1
ATOM 806 N N . PRO A 1 99 ? 41.534 37.225 -11.207 1.00 6.34 99 PRO A N 1
ATOM 807 C CA . PRO A 1 99 ? 42.886 37.616 -11.556 1.00 6.37 99 PRO A CA 1
ATOM 808 C C . PRO A 1 99 ? 43.734 36.413 -11.979 1.00 6.07 99 PRO A C 1
ATOM 809 O O . PRO A 1 99 ? 43.424 35.259 -11.715 1.00 6.79 99 PRO A O 1
ATOM 813 N N . GLY A 1 100 ? 44.864 36.708 -12.622 1.00 6.11 100 GLY A N 1
ATOM 814 C CA . GLY A 1 100 ? 45.711 35.647 -13.211 1.00 7.32 100 GLY A CA 1
ATOM 815 C C . GLY A 1 100 ? 46.241 34.616 -12.256 1.00 7.24 100 GLY A C 1
ATOM 816 O O . GLY A 1 100 ? 46.464 33.483 -12.663 1.00 8.11 100 GLY A O 1
ATOM 817 N N . HIS A 1 101 ? 46.511 35.025 -11.025 1.00 6.83 101 HIS A N 1
ATOM 818 C CA . HIS A 1 101 ? 46.814 34.099 -9.946 1.00 7.37 101 HIS A CA 1
ATOM 819 C C . HIS A 1 101 ? 45.823 34.339 -8.819 1.00 7.20 101 HIS A C 1
ATOM 820 O O . HIS A 1 101 ? 45.340 35.455 -8.656 1.00 7.86 101 HIS A O 1
ATOM 827 N N . PRO A 1 102 ? 45.461 33.323 -8.036 1.00 7.59 102 PRO A N 1
ATOM 828 C CA . PRO A 1 102 ? 44.329 33.506 -7.100 1.00 8.58 102 PRO A CA 1
ATOM 829 C C . PRO A 1 102 ? 44.640 34.425 -5.923 1.00 8.04 102 PRO A C 1
ATOM 830 O O . PRO A 1 102 ? 45.772 34.422 -5.380 1.00 8.29 102 PRO A O 1
ATOM 834 N N . GLU A 1 103 ? 43.617 35.189 -5.558 1.00 7.78 103 GLU A N 1
ATOM 835 C CA . GLU A 1 103 ? 43.691 36.206 -4.488 1.00 7.92 103 GLU A CA 1
ATOM 836 C C . GLU A 1 103 ? 42.555 35.921 -3.524 1.00 7.22 103 GLU A C 1
ATOM 837 O O . GLU A 1 103 ? 41.454 35.539 -3.933 1.00 7.99 103 GLU A O 1
ATOM 843 N N . ILE A 1 104 ? 42.765 36.144 -2.220 1.00 7.04 104 ILE A N 1
ATOM 844 C CA . ILE A 1 104 ? 41.737 35.799 -1.236 1.00 7.14 104 ILE A CA 1
ATOM 845 C C . ILE A 1 104 ? 40.508 36.697 -1.275 1.00 8.18 104 ILE A C 1
ATOM 846 O O . ILE A 1 104 ? 39.487 36.358 -0.710 1.00 9.35 104 ILE A O 1
ATOM 851 N N . SER A 1 105 ? 40.578 37.829 -1.979 1.00 8.05 105 SER A N 1
ATOM 852 C CA . SER A 1 105 ? 39.384 38.616 -2.197 1.00 10.12 105 SER A CA 1
ATOM 853 C C . SER A 1 105 ? 38.351 37.892 -3.045 1.00 10.75 105 SER A C 1
ATOM 854 O O . SER A 1 105 ? 37.152 38.233 -3.000 1.00 12.21 105 SER A O 1
ATOM 857 N N . THR A 1 106 ? 38.754 36.869 -3.795 1.00 9.39 106 THR A N 1
ATOM 858 C CA . THR A 1 106 ? 37.804 35.981 -4.449 1.00 9.93 106 THR A CA 1
ATOM 859 C C . THR A 1 106 ? 37.377 34.930 -3.444 1.00 10.15 106 THR A C 1
ATOM 860 O O . THR A 1 106 ? 38.122 34.080 -3.017 1.00 9.13 106 THR A O 1
ATOM 864 N N . LEU A 1 107 ? 36.109 34.960 -3.081 1.00 11.36 107 LEU A N 1
ATOM 865 C CA . LEU A 1 107 ? 35.561 33.992 -2.121 1.00 13.42 107 LEU A CA 1
ATOM 866 C C . LEU A 1 107 ? 35.732 32.556 -2.573 1.00 13.26 107 LEU A C 1
ATOM 867 O O . LEU A 1 107 ? 35.501 32.208 -3.751 1.00 14.62 107 LEU A O 1
ATOM 872 N N . GLY A 1 108 ? 36.212 31.726 -1.652 1.00 10.98 108 GLY A N 1
ATOM 873 C CA . GLY A 1 108 ? 36.537 30.369 -1.972 1.00 11.19 108 GLY A CA 1
ATOM 874 C C . GLY A 1 108 ? 38.021 30.113 -2.138 1.00 10.06 108 GLY A C 1
ATOM 875 O O . GLY A 1 108 ? 38.452 28.988 -2.070 1.00 12.70 108 GLY A O 1
ATOM 876 N N . VAL A 1 109 ? 38.831 31.152 -2.381 1.00 8.37 109 VAL A N 1
ATOM 877 C CA . VAL A 1 109 ? 40.268 30.991 -2.515 1.00 7.81 109 VAL A CA 1
ATOM 878 C C . VAL A 1 109 ? 40.875 30.942 -1.110 1.00 7.21 109 VAL A C 1
ATOM 879 O O . VAL A 1 109 ? 40.761 31.889 -0.322 1.00 7.71 109 VAL A O 1
ATOM 883 N N . GLU A 1 110 ? 41.538 29.852 -0.773 1.00 6.99 110 GLU A N 1
ATOM 884 C CA . GLU A 1 110 ? 42.004 29.672 0.587 1.00 7.62 110 GLU A CA 1
ATOM 885 C C . GLU A 1 110 ? 43.175 30.562 0.945 1.00 7.26 110 GLU A C 1
ATOM 886 O O . GLU A 1 110 ? 43.296 31.015 2.086 1.00 8.11 110 GLU A O 1
ATOM 892 N N . ILE A 1 111 ? 44.060 30.749 -0.003 1.00 6.77 111 ILE A N 1
ATOM 893 C CA . ILE A 1 111 ? 45.306 31.479 0.229 1.00 7.47 111 ILE A CA 1
ATOM 894 C C . ILE A 1 111 ? 45.812 31.921 -1.116 1.00 7.35 111 ILE A C 1
ATOM 895 O O . ILE A 1 111 ? 45.561 31.259 -2.119 1.00 7.26 111 ILE A O 1
ATOM 900 N N . ALA A 1 112 ? 46.444 33.082 -1.186 1.00 6.33 112 ALA A N 1
ATOM 901 C CA . ALA A 1 112 ? 47.016 33.552 -2.417 1.00 6.28 112 ALA A CA 1
ATOM 902 C C . ALA A 1 112 ? 48.194 32.717 -2.794 1.00 8.11 112 ALA A C 1
ATOM 903 O O . ALA A 1 112 ? 49.037 32.439 -1.938 1.00 9.97 112 ALA A O 1
ATOM 905 N N . THR A 1 113 ? 48.262 32.282 -4.041 1.00 7.53 113 THR A N 1
ATOM 906 C CA . THR A 1 113 ? 49.403 31.494 -4.517 1.00 8.78 113 THR A CA 1
ATOM 907 C C . THR A 1 113 ? 49.835 32.000 -5.867 1.00 9.79 113 THR A C 1
ATOM 908 O O . THR A 1 113 ? 49.141 32.714 -6.541 1.00 13.00 113 THR A O 1
ATOM 912 N N . GLY A 1 114 ? 50.976 31.551 -6.306 1.00 11.97 114 GLY A N 1
ATOM 913 C CA . GLY A 1 114 ? 51.565 32.082 -7.541 1.00 12.44 114 GLY A CA 1
ATOM 914 C C . GLY A 1 114 ? 53.049 31.785 -7.527 1.00 12.11 114 GLY A C 1
ATOM 915 O O . GLY A 1 114 ? 53.512 30.943 -8.279 1.00 13.57 114 GLY A O 1
ATOM 916 N N . PRO A 1 115 ? 53.802 32.426 -6.635 1.00 11.19 115 PRO A N 1
ATOM 917 C CA . PRO A 1 115 ? 55.238 32.124 -6.498 1.00 10.02 115 PRO A CA 1
ATOM 918 C C . PRO A 1 115 ? 55.369 30.646 -6.115 1.00 9.40 115 PRO A C 1
ATOM 919 O O . PRO A 1 115 ? 54.734 30.188 -5.159 1.00 8.93 115 PRO A O 1
ATOM 923 N N . LEU A 1 116 ? 56.130 29.894 -6.891 1.00 8.20 116 LEU A N 1
ATOM 924 C CA . LEU A 1 116 ? 56.136 28.454 -6.780 1.00 7.68 116 LEU A CA 1
ATOM 925 C C . LEU A 1 116 ? 56.708 27.990 -5.444 1.00 6.88 116 LEU A C 1
ATOM 926 O O . LEU A 1 116 ? 57.578 28.635 -4.815 1.00 7.75 116 LEU A O 1
ATOM 931 N N . GLY A 1 117 ? 56.196 26.861 -4.999 1.00 6.19 117 GLY A N 1
ATOM 932 C CA . GLY A 1 117 ? 56.559 26.274 -3.730 1.00 7.39 117 GLY A CA 1
ATOM 933 C C . GLY A 1 117 ? 55.736 26.764 -2.564 1.00 7.97 117 GLY A C 1
ATOM 934 O O . GLY A 1 117 ? 55.497 26.027 -1.618 1.00 8.04 117 GLY A O 1
ATOM 935 N N . GLN A 1 118 ? 55.319 28.027 -2.588 1.00 7.57 118 GLN A N 1
ATOM 936 C CA . GLN A 1 118 ? 54.621 28.628 -1.442 1.00 7.34 118 GLN A CA 1
ATOM 937 C C . GLN A 1 118 ? 53.430 27.785 -1.017 1.00 6.21 118 GLN A C 1
ATOM 938 O O . GLN A 1 118 ? 53.232 27.503 0.167 1.00 6.64 118 GLN A O 1
ATOM 944 N N . GLY A 1 119 ? 52.627 27.391 -1.995 1.00 6.21 119 GLY A N 1
ATOM 945 C CA . GLY A 1 119 ? 51.367 26.737 -1.707 1.00 6.09 119 GLY A CA 1
ATOM 946 C C . GLY A 1 119 ? 51.558 25.398 -1.002 1.00 6.57 119 GLY A C 1
ATOM 947 O O . GLY A 1 119 ? 50.745 25.009 -0.169 1.00 6.85 119 GLY A O 1
ATOM 948 N N . VAL A 1 120 ? 52.608 24.657 -1.339 1.00 6.01 120 VAL A N 1
ATOM 949 C CA . VAL A 1 120 ? 52.913 23.414 -0.660 1.00 5.64 120 VAL A CA 1
ATOM 950 C C . VAL A 1 120 ? 53.181 23.683 0.827 1.00 5.79 120 VAL A C 1
ATOM 951 O O . VAL A 1 120 ? 52.626 22.989 1.696 1.00 6.24 120 VAL A O 1
ATOM 955 N N . ALA A 1 121 ? 54.008 24.702 1.126 1.00 5.95 121 ALA A N 1
ATOM 956 C CA . ALA A 1 121 ? 54.280 25.059 2.507 1.00 6.25 121 ALA A CA 1
ATOM 957 C C . ALA A 1 121 ? 53.013 25.582 3.180 1.00 6.00 121 ALA A C 1
ATOM 958 O O . ALA A 1 121 ? 52.786 25.330 4.360 1.00 6.13 121 ALA A O 1
ATOM 960 N N . ASN A 1 122 ? 52.193 26.363 2.471 1.00 5.90 122 ASN A N 1
ATOM 961 C CA . ASN A 1 122 ? 50.925 26.839 3.047 1.00 5.96 122 ASN A CA 1
ATOM 962 C C . ASN A 1 122 ? 50.037 25.643 3.417 1.00 6.13 122 ASN A C 1
ATOM 963 O O . ASN A 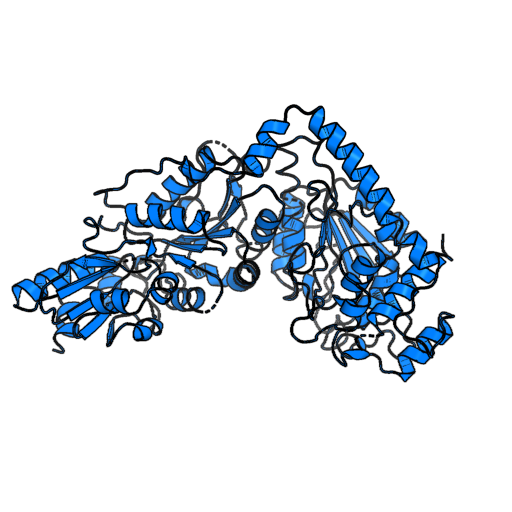1 122 ? 49.406 25.636 4.482 1.00 6.81 122 ASN A O 1
ATOM 968 N N . ALA A 1 123 ? 49.998 24.636 2.549 1.00 6.58 123 ALA A N 1
ATOM 969 C CA . ALA A 1 123 ? 49.152 23.497 2.828 1.00 6.46 123 ALA A CA 1
ATOM 970 C C . ALA A 1 123 ? 49.637 22.724 4.056 1.00 6.39 123 ALA A C 1
ATOM 971 O O . ALA A 1 123 ? 48.836 22.283 4.884 1.00 6.84 123 ALA A O 1
ATOM 973 N N . VAL A 1 124 ? 50.956 22.557 4.183 1.00 6.12 124 VAL A N 1
ATOM 974 C CA . VAL A 1 124 ? 51.517 21.993 5.414 1.00 6.63 124 VAL A CA 1
ATOM 975 C C . VAL A 1 124 ? 51.094 22.832 6.601 1.00 5.94 124 VAL A C 1
ATOM 976 O O . VAL A 1 124 ? 50.732 22.306 7.661 1.00 6.76 124 VAL A O 1
ATOM 980 N N . GLY A 1 125 ? 51.116 24.168 6.443 1.00 6.31 125 GLY A N 1
ATOM 981 C CA . GLY A 1 125 ? 50.680 25.015 7.519 1.00 6.70 125 GLY A CA 1
ATOM 982 C C . GLY A 1 125 ? 49.198 24.859 7.891 1.00 5.76 125 GLY A C 1
ATOM 983 O O . GLY A 1 125 ? 48.857 24.849 9.068 1.00 7.38 125 GLY A O 1
ATOM 984 N N . PHE A 1 126 ? 48.333 24.733 6.895 1.00 6.43 126 PHE A N 1
ATOM 985 C CA . PHE A 1 126 ? 46.917 24.453 7.196 1.00 6.63 126 PHE A CA 1
ATOM 986 C C . PHE A 1 126 ? 46.765 23.136 7.938 1.00 6.06 126 PHE A C 1
ATOM 987 O O . PHE A 1 126 ? 45.913 23.048 8.798 1.00 6.85 126 PHE A O 1
ATOM 995 N N . ALA A 1 127 ? 47.576 22.134 7.622 1.00 6.46 127 ALA A N 1
ATOM 996 C CA . ALA A 1 127 ? 47.515 20.828 8.262 1.00 5.88 127 ALA A CA 1
ATOM 997 C C . ALA A 1 127 ? 48.028 20.936 9.730 1.00 6.40 127 ALA A C 1
ATOM 998 O O . ALA A 1 127 ? 47.426 20.348 10.636 1.00 7.20 127 ALA A O 1
ATOM 1008 N N . ALA A 1 129 ? 47.995 23.772 11.505 1.00 6.98 129 ALA A N 1
ATOM 1009 C CA . ALA A 1 129 ? 46.951 24.598 12.130 1.00 6.45 129 ALA A CA 1
ATOM 1010 C C . ALA A 1 129 ? 45.746 23.748 12.514 1.00 6.52 129 ALA A C 1
ATOM 1011 O O . ALA A 1 129 ? 45.237 23.851 13.613 1.00 7.44 129 ALA A O 1
ATOM 1013 N N . ALA A 1 130 ? 45.355 22.831 11.643 1.00 7.37 130 ALA A N 1
ATOM 1014 C CA . ALA A 1 130 ? 44.236 21.948 11.915 1.00 7.24 130 ALA A CA 1
ATOM 1015 C C . ALA A 1 130 ? 44.573 21.013 13.087 1.00 7.94 130 ALA A C 1
ATOM 1016 O O . ALA A 1 130 ? 43.719 20.758 13.936 1.00 7.57 130 ALA A O 1
ATOM 1018 N N . LYS A 1 131 ? 45.795 20.476 13.131 1.00 6.95 131 LYS A N 1
ATOM 1019 C CA . LYS A 1 131 ? 46.174 19.696 14.297 1.00 7.68 131 LYS A CA 1
ATOM 1020 C C . LYS A 1 131 ? 46.114 20.485 15.600 1.00 6.64 131 LYS A C 1
ATOM 1021 O O . LYS A 1 131 ? 45.660 19.946 16.633 1.00 7.25 131 LYS A O 1
ATOM 1027 N N . LYS A 1 132 ? 46.530 21.759 15.579 1.00 6.19 132 LYS A N 1
ATOM 1028 C CA . LYS A 1 132 ? 46.423 22.566 16.769 1.00 6.85 132 LYS A CA 1
ATOM 1029 C C . LYS A 1 132 ? 44.966 22.881 17.095 1.00 6.61 132 LYS A C 1
ATOM 1030 O O . LYS A 1 132 ? 44.553 22.847 18.278 1.00 7.02 132 LYS A O 1
ATOM 1036 N N . ALA A 1 133 ? 44.159 23.137 16.079 1.00 6.63 133 ALA A N 1
ATOM 1037 C CA . ALA A 1 133 ? 42.734 23.369 16.288 1.00 7.15 133 ALA A CA 1
ATOM 1038 C C . ALA A 1 133 ? 42.084 22.131 16.923 1.00 7.80 133 ALA A C 1
ATOM 1039 O O . ALA A 1 133 ? 41.214 22.251 17.798 1.00 8.25 133 ALA A O 1
ATOM 1041 N N . GLN A 1 134 ? 42.494 20.940 16.489 1.00 7.95 134 GLN A N 1
ATOM 1042 C CA A GLN A 1 134 ? 41.991 19.670 17.041 0.50 8.65 134 GLN A CA 1
ATOM 1043 C CA B GLN A 1 134 ? 41.970 19.693 17.056 0.50 8.51 134 GLN A CA 1
ATOM 1044 C C . GLN A 1 134 ? 42.414 19.555 18.523 1.00 8.06 134 GLN A C 1
ATOM 1045 O O . GLN A 1 134 ? 41.642 19.114 19.380 1.00 8.16 134 GLN A O 1
ATOM 1056 N N . ASN A 1 135 ? 43.645 19.950 18.822 1.00 7.24 135 ASN A N 1
ATOM 1057 C CA . ASN A 1 135 ? 44.106 19.985 20.221 1.00 7.79 135 ASN A CA 1
ATOM 1058 C C . ASN A 1 135 ? 43.232 20.892 21.082 1.00 7.96 135 ASN A C 1
ATOM 1059 O O . ASN A 1 135 ? 42.903 20.552 22.220 1.00 9.57 135 ASN A O 1
ATOM 1064 N N . LEU A 1 136 ? 42.867 22.063 20.567 1.00 7.77 136 LEU A N 1
ATOM 1065 C CA . LEU A 1 136 ? 42.084 23.015 21.330 1.00 7.44 136 LEU A CA 1
ATOM 1066 C C . LEU A 1 136 ? 40.600 22.673 21.411 1.00 8.45 136 LEU A C 1
ATOM 1067 O O . LEU A 1 136 ? 39.987 22.826 22.474 1.00 9.93 136 LEU A O 1
ATOM 1072 N N . LEU A 1 137 ? 40.019 22.228 20.297 1.00 7.64 137 LEU A N 1
ATOM 1073 C CA . LEU A 1 137 ? 38.564 22.073 20.165 1.00 8.63 137 LEU A CA 1
ATOM 1074 C C . LEU A 1 137 ? 38.060 20.632 20.179 1.00 8.42 137 LEU A C 1
ATOM 1075 O O . LEU A 1 137 ? 36.850 20.404 20.306 1.00 9.29 137 LEU A O 1
ATOM 1080 N N . GLY A 1 138 ? 38.966 19.671 20.057 1.00 8.35 138 GLY A N 1
ATOM 1081 C CA . GLY A 1 138 ? 38.641 18.259 20.034 1.00 8.43 138 GLY A CA 1
ATOM 1082 C C . GLY A 1 138 ? 38.497 17.665 18.663 1.00 9.72 138 GLY A C 1
ATOM 1083 O O . GLY A 1 138 ? 38.104 18.341 17.707 1.00 8.75 138 GLY A O 1
ATOM 1084 N N . SER A 1 139 ? 38.753 16.359 18.557 1.00 11.93 139 SER A N 1
ATOM 1085 C CA . SER A 1 139 ? 38.562 15.637 17.289 1.00 13.66 139 SER A CA 1
ATOM 1086 C C . SER A 1 139 ? 37.112 15.511 16.851 1.00 12.87 139 SER A C 1
ATOM 1087 O O . SER A 1 139 ? 36.867 15.272 15.667 1.00 13.02 139 SER A O 1
ATOM 1090 N N . ASP A 1 140 ? 36.162 15.723 17.768 1.00 12.61 140 ASP A N 1
ATOM 1091 C CA A ASP A 1 140 ? 34.744 15.784 17.406 0.50 12.95 140 ASP A CA 1
ATOM 1092 C CA B ASP A 1 140 ? 34.755 15.777 17.395 0.50 12.70 140 ASP A CA 1
ATOM 1093 C C . ASP A 1 140 ? 34.461 16.998 16.518 1.00 12.19 140 ASP A C 1
ATOM 1094 O O . ASP A 1 140 ? 33.546 16.989 15.695 1.00 12.70 140 ASP A O 1
ATOM 1103 N N . LEU A 1 141 ? 35.232 18.068 16.694 1.00 9.73 141 LEU A N 1
ATOM 1104 C CA . LEU A 1 141 ? 34.976 19.320 15.989 1.00 8.89 141 LEU A CA 1
ATOM 1105 C C . LEU A 1 141 ? 35.952 19.597 14.837 1.00 8.70 141 LEU A C 1
ATOM 1106 O O . LEU A 1 141 ? 35.643 20.359 13.915 1.00 9.35 141 LEU A O 1
ATOM 1111 N N . ILE A 1 142 ? 37.168 19.057 14.894 1.00 8.74 142 ILE A N 1
ATOM 1112 C CA . ILE A 1 142 ? 38.154 19.301 13.843 1.00 8.54 142 ILE A CA 1
ATOM 1113 C C . ILE A 1 142 ? 38.654 17.982 13.308 1.00 9.07 142 ILE A C 1
ATOM 1114 O O . ILE A 1 142 ? 39.287 17.209 14.027 1.00 9.87 142 ILE A O 1
ATOM 1119 N N . ASP A 1 143 ? 38.306 17.693 12.064 1.00 8.10 143 ASP A N 1
ATOM 1120 C CA . ASP A 1 143 ? 38.626 16.377 11.460 1.00 9.84 143 ASP A CA 1
ATOM 1121 C C . ASP A 1 143 ? 38.831 16.392 9.936 1.00 10.29 143 ASP A C 1
ATOM 1122 O O . ASP A 1 143 ? 38.864 15.351 9.297 1.00 12.71 143 ASP A O 1
ATOM 1127 N N . HIS A 1 144 ? 39.062 17.545 9.376 1.00 9.11 144 HIS A N 1
ATOM 1128 C CA . HIS A 1 144 ? 39.003 17.730 7.929 1.00 7.72 144 HIS A CA 1
ATOM 1129 C C . HIS A 1 144 ? 40.377 17.419 7.304 1.00 7.87 144 HIS A C 1
ATOM 1130 O O . HIS A 1 144 ? 41.381 17.174 7.991 1.00 9.79 144 HIS A O 1
ATOM 1137 N N . LYS A 1 145 ? 40.390 17.396 5.983 1.00 6.54 145 LYS A N 1
ATOM 1138 C CA . LYS A 1 145 ? 41.615 17.197 5.202 1.00 7.59 145 LYS A CA 1
ATOM 1139 C C . LYS A 1 145 ? 42.142 18.505 4.655 1.00 7.07 145 LYS A C 1
ATOM 1140 O O . LYS A 1 145 ? 41.444 19.530 4.637 1.00 7.74 145 LYS A O 1
ATOM 1146 N N . ILE A 1 146 ? 43.385 18.442 4.178 1.00 7.10 146 ILE A N 1
ATOM 1147 C CA . ILE A 1 146 ? 44.053 19.516 3.443 1.00 7.70 146 ILE A CA 1
ATOM 1148 C C . ILE A 1 146 ? 44.572 18.899 2.171 1.00 7.75 146 ILE A C 1
ATOM 1149 O O . ILE A 1 146 ? 45.375 17.944 2.223 1.00 8.73 146 ILE A O 1
ATOM 1154 N N . TYR A 1 147 ? 44.029 19.321 1.039 1.00 7.65 147 TYR A N 1
ATOM 1155 C CA . TYR A 1 147 ? 44.413 18.847 -0.295 1.00 8.25 147 TYR A CA 1
ATOM 1156 C C . TYR A 1 147 ? 45.214 19.921 -0.986 1.00 8.90 147 TYR A C 1
ATOM 1157 O O . TYR A 1 147 ? 44.798 21.077 -1.065 1.00 10.18 147 TYR A O 1
ATOM 1166 N N . CYS A 1 148 ? 46.383 19.564 -1.502 1.00 8.67 148 CYS A N 1
ATOM 1167 C CA . CYS A 1 148 ? 47.185 20.513 -2.242 1.00 8.96 148 CYS A CA 1
ATOM 1168 C C . CYS A 1 148 ? 47.528 19.952 -3.593 1.00 8.49 148 CYS A C 1
ATOM 1169 O O . CYS A 1 148 ? 48.017 18.810 -3.661 1.00 9.37 148 CYS A O 1
ATOM 1172 N N . LEU A 1 149 ? 47.278 20.712 -4.653 1.00 8.88 149 LEU A N 1
ATOM 1173 C CA A LEU A 1 149 ? 47.736 20.326 -5.994 0.50 9.79 149 LEU A CA 1
ATOM 1174 C CA B LEU A 1 149 ? 47.727 20.340 -6.005 0.50 9.21 149 LEU A CA 1
ATOM 1175 C C . LEU A 1 149 ? 49.006 21.071 -6.299 1.00 9.51 149 LEU A C 1
ATOM 1176 O O . LEU A 1 149 ? 49.069 22.278 -6.136 1.00 10.37 149 LEU A O 1
ATOM 1185 N N . CYS A 1 150 ? 50.033 20.352 -6.717 1.00 8.44 150 CYS A N 1
ATOM 1186 C CA . CYS A 1 150 ? 51.333 20.965 -7.020 1.00 8.96 150 CYS A CA 1
ATOM 1187 C C . CYS A 1 150 ? 51.920 20.387 -8.290 1.00 9.35 150 CYS A C 1
ATOM 1188 O O . CYS A 1 150 ? 51.418 19.406 -8.811 1.00 10.17 150 CYS A O 1
ATOM 1191 N N . GLY A 1 151 ? 52.972 21.026 -8.766 1.00 9.46 151 GLY A N 1
ATOM 1192 C CA . GLY A 1 151 ? 53.670 20.616 -9.954 1.00 9.75 151 GLY A CA 1
ATOM 1193 C C . GLY A 1 151 ? 55.160 20.563 -9.772 1.00 10.19 151 GLY A C 1
ATOM 1194 O O . GLY A 1 151 ? 55.689 20.763 -8.663 1.00 9.98 151 GLY A O 1
ATOM 1195 N N . ASP A 1 152 ? 55.863 20.296 -10.869 1.00 9.40 152 ASP A N 1
ATOM 1196 C CA . ASP A 1 152 ? 57.337 20.243 -10.834 1.00 11.23 152 ASP A CA 1
ATOM 1197 C C . ASP A 1 152 ? 58.008 21.468 -10.259 1.00 11.39 152 ASP A C 1
ATOM 1198 O O . ASP A 1 152 ? 58.965 21.362 -9.487 1.00 12.67 152 ASP A O 1
ATOM 1203 N N . GLY A 1 153 ? 57.571 22.655 -10.637 1.00 10.85 153 GLY A N 1
ATOM 1204 C CA . GLY A 1 153 ? 58.160 23.857 -10.123 1.00 11.18 153 GLY A CA 1
ATOM 1205 C C . GLY A 1 153 ? 58.076 23.943 -8.616 1.00 11.00 153 GLY A C 1
ATOM 1206 O O . GLY A 1 153 ? 59.007 24.427 -7.927 1.00 12.38 153 GLY A O 1
ATOM 1207 N N . ASP A 1 154 ? 56.943 23.528 -8.061 1.00 9.52 154 ASP A N 1
ATOM 1208 C CA . ASP A 1 154 ? 56.770 23.582 -6.633 1.00 9.36 154 ASP A CA 1
ATOM 1209 C C . ASP A 1 154 ? 57.762 22.657 -5.943 1.00 9.14 154 ASP A C 1
ATOM 1210 O O . ASP A 1 154 ? 58.341 23.016 -4.914 1.00 10.28 154 ASP A O 1
ATOM 1215 N N . LEU A 1 155 ? 57.935 21.448 -6.463 1.00 8.87 155 LEU A N 1
ATOM 1216 C CA . LEU A 1 155 ? 58.764 20.442 -5.816 1.00 8.86 155 LEU A CA 1
ATOM 1217 C C . LEU A 1 155 ? 60.257 20.654 -5.982 1.00 8.33 155 LEU A C 1
ATOM 1218 O O . LEU A 1 155 ? 61.042 20.116 -5.218 1.00 8.64 155 LEU A O 1
ATOM 1223 N N . GLN A 1 156 ? 60.668 21.484 -6.928 1.00 7.59 156 GLN A N 1
ATOM 1224 C CA . GLN A 1 156 ? 62.092 21.840 -7.037 1.00 7.26 156 GLN A CA 1
ATOM 1225 C C . GLN A 1 156 ? 62.481 22.923 -6.073 1.00 7.30 156 GLN A C 1
ATOM 1226 O O . GLN A 1 156 ? 63.656 23.044 -5.717 1.00 7.40 156 GLN A O 1
ATOM 1232 N N . GLU A 1 157 ? 61.530 23.746 -5.671 1.00 7.11 157 GLU A N 1
ATOM 1233 C CA . GLU A 1 157 ? 61.811 24.857 -4.757 1.00 7.49 157 GLU A CA 1
ATOM 1234 C C . GLU A 1 157 ? 62.188 24.343 -3.376 1.00 7.79 157 GLU A C 1
ATOM 1235 O O . GLU A 1 157 ? 61.530 23.454 -2.828 1.00 8.12 157 GLU A O 1
ATOM 1241 N N . GLY A 1 158 ? 63.228 24.906 -2.792 1.00 7.34 158 GLY A N 1
ATOM 1242 C CA . GLY A 1 158 ? 63.660 24.522 -1.436 1.00 7.27 158 GLY A CA 1
ATOM 1243 C C . GLY A 1 158 ? 62.563 24.552 -0.388 1.00 8.25 158 GLY A C 1
ATOM 1244 O O . GLY A 1 158 ? 62.523 23.699 0.508 1.00 7.68 158 GLY A O 1
ATOM 1245 N N . ILE A 1 159 ? 61.650 25.517 -0.499 1.00 7.39 159 ILE A N 1
ATOM 1246 C CA . ILE A 1 159 ? 60.591 25.665 0.514 1.00 7.68 159 ILE A CA 1
ATOM 1247 C C . ILE A 1 159 ? 59.716 24.399 0.588 1.00 7.69 159 ILE A C 1
ATOM 1248 O O . ILE A 1 159 ? 59.185 24.072 1.655 1.00 7.52 159 ILE A O 1
ATOM 1253 N N . SER A 1 160 ? 59.555 23.681 -0.528 1.00 6.94 160 SER A N 1
ATOM 1254 C CA . SER A 1 160 ? 58.744 22.480 -0.502 1.00 6.91 160 SER A CA 1
ATOM 1255 C C . SER A 1 160 ? 59.392 21.386 0.365 1.00 7.77 160 SER A C 1
ATOM 1256 O O . SER A 1 160 ? 58.719 20.739 1.164 1.00 7.70 160 SER A O 1
ATOM 1259 N N . TYR A 1 161 ? 60.712 21.223 0.235 1.00 7.12 161 TYR A N 1
ATOM 1260 C CA . TYR A 1 161 ? 61.431 20.233 1.007 1.00 7.53 161 TYR A CA 1
ATOM 1261 C C . TYR A 1 161 ? 61.371 20.583 2.504 1.00 6.80 161 TYR A C 1
ATOM 1262 O O . TYR A 1 161 ? 61.182 19.731 3.369 1.00 7.35 161 TYR A O 1
ATOM 1271 N N . GLU A 1 162 ? 61.507 21.882 2.791 1.00 6.83 162 GLU A N 1
ATOM 1272 C CA . GLU A 1 162 ? 61.467 22.328 4.190 1.00 7.02 162 GLU A CA 1
ATOM 1273 C C . GLU A 1 162 ? 60.139 22.027 4.796 1.00 6.80 162 GLU A C 1
ATOM 1274 O O . GLU A 1 162 ? 60.055 21.499 5.910 1.00 7.62 162 GLU A O 1
ATOM 1280 N N . ALA A 1 163 ? 59.062 22.398 4.116 1.00 7.07 163 ALA A N 1
ATOM 1281 C CA . ALA A 1 163 ? 57.737 22.194 4.695 1.00 7.21 163 ALA A CA 1
ATOM 1282 C C . ALA A 1 163 ? 57.367 20.724 4.829 1.00 7.69 163 ALA A C 1
ATOM 1283 O O . ALA A 1 163 ? 56.778 20.299 5.822 1.00 7.75 163 ALA A O 1
ATOM 1285 N N . CYS A 1 164 ? 57.720 19.951 3.820 1.00 7.21 164 CYS A N 1
ATOM 1286 C CA . CYS A 1 164 ? 57.405 18.529 3.855 1.00 7.98 164 CYS A CA 1
ATOM 1287 C C . CYS A 1 164 ? 58.233 17.807 4.935 1.00 7.68 164 CYS A C 1
ATOM 1288 O O . CYS A 1 164 ? 57.774 16.823 5.516 1.00 7.48 164 CYS A O 1
ATOM 1291 N N . SER A 1 165 ? 59.422 18.312 5.237 1.00 7.49 165 SER A N 1
ATOM 1292 C CA . SER A 1 165 ? 60.197 17.806 6.351 1.00 7.75 165 SER A CA 1
ATOM 1293 C C . SER A 1 165 ? 59.371 17.918 7.627 1.00 8.04 165 SER A C 1
ATOM 1294 O O . SER A 1 165 ? 59.215 16.949 8.370 1.00 8.30 165 SER A O 1
ATOM 1297 N N . LEU A 1 166 ? 58.815 19.101 7.887 1.00 7.73 166 LEU A N 1
ATOM 1298 C CA . LEU A 1 166 ? 57.976 19.292 9.047 1.00 8.40 166 LEU A CA 1
ATOM 1299 C C . LEU A 1 166 ? 56.683 18.446 9.005 1.00 7.61 166 LEU A C 1
ATOM 1300 O O . LEU A 1 166 ? 56.207 17.980 10.054 1.00 8.44 166 LEU A O 1
ATOM 1305 N N . ALA A 1 167 ? 56.108 18.243 7.813 1.00 7.44 167 ALA A N 1
ATOM 1306 C CA . ALA A 1 167 ? 54.889 17.449 7.724 1.00 6.99 167 ALA A CA 1
ATOM 1307 C C . ALA A 1 167 ? 55.136 16.032 8.184 1.00 7.89 167 ALA A C 1
ATOM 1308 O O . ALA A 1 167 ? 54.279 15.447 8.846 1.00 8.24 167 ALA A O 1
ATOM 1310 N N . GLY A 1 168 ? 56.276 15.461 7.815 1.00 7.77 168 GLY A N 1
ATOM 1311 C CA . GLY A 1 168 ? 56.577 14.090 8.231 1.00 7.60 168 GLY A CA 1
ATOM 1312 C C . GLY A 1 168 ? 56.843 14.027 9.724 1.00 8.13 168 GLY A C 1
ATOM 1313 O O . GLY A 1 168 ? 56.355 13.137 10.417 1.00 8.75 168 GLY A O 1
ATOM 1314 N N . LEU A 1 169 ? 57.598 14.985 10.249 1.00 9.13 169 LEU A N 1
ATOM 1315 C CA . LEU A 1 169 ? 57.904 15.042 11.680 1.00 9.02 169 LEU A CA 1
ATOM 1316 C C . LEU A 1 169 ? 56.640 15.102 12.531 1.00 9.80 169 LEU A C 1
ATOM 1317 O O . LEU A 1 169 ? 56.513 14.408 13.547 1.00 10.54 169 LEU A O 1
ATOM 1322 N N . HIS A 1 170 ? 55.681 15.918 12.111 1.00 8.96 170 HIS A N 1
ATOM 1323 C CA . HIS A 1 170 ? 54.461 16.114 12.865 1.00 9.19 170 HIS A CA 1
ATOM 1324 C C . HIS A 1 170 ? 53.350 15.150 12.503 1.00 9.83 170 HIS A C 1
ATOM 1325 O O . HIS A 1 170 ? 52.229 15.312 13.005 1.00 10.41 170 HIS A O 1
ATOM 1332 N N . LYS A 1 171 ? 53.671 14.162 11.677 1.00 9.42 171 LYS A N 1
ATOM 1333 C CA . LYS A 1 171 ? 52.751 13.063 11.378 1.00 9.88 171 LYS A CA 1
ATOM 1334 C C . LYS A 1 171 ? 51.421 13.645 10.935 1.00 9.70 171 LYS A C 1
ATOM 1335 O O . LYS A 1 171 ? 50.342 13.347 11.474 1.00 9.58 171 LYS A O 1
ATOM 1341 N N . LEU A 1 172 ? 51.496 14.487 9.912 1.00 8.24 172 LEU A N 1
ATOM 1342 C CA . LEU A 1 172 ? 50.305 15.191 9.421 1.00 8.35 172 LEU A CA 1
ATOM 1343 C C . LEU A 1 172 ? 49.467 14.293 8.502 1.00 7.93 172 LEU A C 1
ATOM 1344 O O . LEU A 1 172 ? 49.474 14.429 7.258 1.00 8.82 172 LEU A O 1
ATOM 1349 N N . ASP A 1 173 ? 48.690 13.419 9.137 1.00 7.65 173 ASP A N 1
ATOM 1350 C CA . ASP A 1 173 ? 47.851 12.449 8.453 1.00 7.93 173 ASP A CA 1
ATOM 1351 C C . ASP A 1 173 ? 46.493 13.001 8.034 1.00 8.68 173 ASP A C 1
ATOM 1352 O O . ASP A 1 173 ? 45.541 12.281 7.762 1.00 8.90 173 ASP A O 1
ATOM 1357 N N . ASN A 1 174 ? 46.447 14.324 7.984 1.00 7.66 174 ASN A N 1
ATOM 1358 C CA . ASN A 1 174 ? 45.373 15.100 7.394 1.00 7.68 174 ASN A CA 1
ATOM 1359 C C . ASN A 1 174 ? 45.771 15.779 6.093 1.00 8.19 174 ASN A C 1
ATOM 1360 O O . ASN A 1 174 ? 44.959 16.481 5.491 1.00 8.01 174 ASN A O 1
ATOM 1365 N N . PHE A 1 175 ? 46.994 15.551 5.642 1.00 7.86 175 PHE A N 1
ATOM 1366 C CA . PHE A 1 175 ? 47.568 16.256 4.487 1.00 7.86 175 PHE A CA 1
ATOM 1367 C C . PHE A 1 175 ? 47.726 15.311 3.304 1.00 7.60 175 PHE A C 1
ATOM 1368 O O . PHE A 1 175 ? 48.393 14.275 3.406 1.00 7.33 175 PHE A O 1
ATOM 1376 N N . ILE A 1 176 ? 47.166 15.704 2.169 1.00 7.75 176 ILE A N 1
ATOM 1377 C CA . ILE A 1 176 ? 47.201 14.952 0.927 1.00 8.54 176 ILE A CA 1
ATOM 1378 C C . ILE A 1 176 ? 47.717 15.869 -0.174 1.00 8.62 176 ILE A C 1
ATOM 1379 O O . ILE A 1 176 ? 47.078 16.839 -0.528 1.00 7.85 176 ILE A O 1
ATOM 1384 N N . LEU A 1 177 ? 48.907 15.570 -0.665 1.00 7.85 177 LEU A N 1
ATOM 1385 C CA . LEU A 1 177 ? 49.605 16.330 -1.678 1.00 8.32 177 LEU A CA 1
ATOM 1386 C C . LEU A 1 177 ? 49.499 15.571 -2.991 1.00 7.95 177 LEU A C 1
ATOM 1387 O O . LEU A 1 177 ? 49.885 14.405 -3.079 1.00 9.24 177 LEU A O 1
ATOM 1392 N N . ILE A 1 178 ? 48.956 16.194 -4.007 1.00 7.71 178 ILE A N 1
ATOM 1393 C CA . ILE A 1 178 ? 48.770 15.599 -5.315 1.00 8.56 178 ILE A CA 1
ATOM 1394 C C . ILE A 1 178 ? 49.732 16.303 -6.265 1.00 8.83 178 ILE A C 1
ATOM 1395 O O . ILE A 1 178 ? 49.597 17.506 -6.532 1.00 9.14 178 ILE A O 1
ATOM 1400 N N . TYR A 1 179 ? 50.718 15.556 -6.750 1.00 8.37 179 TYR A N 1
ATOM 1401 C CA . TYR A 1 179 ? 51.775 16.051 -7.650 1.00 8.30 179 TYR A CA 1
ATOM 1402 C C . TYR A 1 179 ? 51.445 15.727 -9.097 1.00 9.00 179 TYR A C 1
ATOM 1403 O O . TYR A 1 179 ? 51.312 14.556 -9.475 1.00 9.66 179 TYR A O 1
ATOM 1412 N N . ASP A 1 180 ? 51.280 16.778 -9.889 1.00 10.26 180 ASP A N 1
ATOM 1413 C CA . ASP A 1 180 ? 51.009 16.670 -11.310 1.00 10.87 180 ASP A CA 1
ATOM 1414 C C . ASP A 1 180 ? 52.320 16.418 -12.026 1.00 11.30 180 ASP A C 1
ATOM 1415 O O . ASP A 1 180 ? 53.086 17.343 -12.346 1.00 12.81 180 ASP A O 1
ATOM 1420 N N . SER A 1 181 ? 52.594 15.148 -12.263 1.00 9.80 181 SER A N 1
ATOM 1421 C CA . SER A 1 181 ? 53.833 14.733 -12.907 1.00 11.06 181 SER A CA 1
ATOM 1422 C C . SER A 1 181 ? 53.599 14.617 -14.412 1.00 10.39 181 SER A C 1
ATOM 1423 O O . SER A 1 181 ? 53.159 13.582 -14.905 1.00 10.83 181 SER A O 1
ATOM 1426 N N . ASN A 1 182 ? 53.852 15.712 -15.129 1.00 9.70 182 ASN A N 1
ATOM 1427 C CA . ASN A 1 182 ? 53.585 15.804 -16.568 1.00 9.48 182 ASN A CA 1
ATOM 1428 C C . ASN A 1 182 ? 54.829 15.892 -17.456 1.00 10.88 182 ASN A C 1
ATOM 1429 O O . ASN A 1 182 ? 54.706 16.045 -18.672 1.00 10.73 182 ASN A O 1
ATOM 1434 N N . ASN A 1 183 ? 56.001 15.742 -16.831 1.00 11.38 183 ASN A N 1
ATOM 1435 C CA A ASN A 1 183 ? 57.260 15.595 -17.584 0.50 12.03 183 ASN A CA 1
ATOM 1436 C CA B ASN A 1 183 ? 57.303 15.647 -17.488 0.50 12.74 183 ASN A CA 1
ATOM 1437 C C . ASN A 1 183 ? 57.731 16.906 -18.218 1.00 11.94 183 ASN A C 1
ATOM 1438 O O . ASN A 1 183 ? 58.698 16.862 -18.958 1.00 12.85 183 ASN A O 1
ATOM 1447 N N . ILE A 1 184 ? 57.041 18.032 -17.972 1.00 10.83 184 ILE A N 1
ATOM 1448 C CA A ILE A 1 184 ? 57.298 19.299 -18.654 0.50 12.40 184 ILE A CA 1
ATOM 1449 C CA B ILE A 1 184 ? 57.444 19.281 -18.627 0.50 12.02 184 ILE A CA 1
ATOM 1450 C C . ILE A 1 184 ? 57.610 20.404 -17.640 1.00 12.61 184 ILE A C 1
ATOM 1451 O O . ILE A 1 184 ? 57.014 20.441 -16.574 1.00 12.81 184 ILE A O 1
ATOM 1460 N N . SER A 1 185 ? 58.525 21.293 -18.005 1.00 12.85 185 SER A N 1
ATOM 1461 C CA . SER A 1 185 ? 58.640 22.590 -17.345 1.00 14.25 185 SER A CA 1
ATOM 1462 C C . SER A 1 185 ? 58.800 23.656 -18.436 1.00 14.54 185 SER A C 1
ATOM 1463 O O . SER A 1 185 ? 58.648 23.382 -19.634 1.00 12.37 185 SER A O 1
ATOM 1466 N N . ILE A 1 186 ? 59.102 24.889 -18.055 1.00 14.35 186 ILE A N 1
ATOM 1467 C CA . ILE A 1 186 ? 59.191 25.965 -19.042 1.00 15.16 186 ILE A CA 1
ATOM 1468 C C . ILE A 1 186 ? 60.298 25.755 -20.060 1.00 14.95 186 ILE A C 1
ATOM 1469 O O . ILE A 1 186 ? 60.139 26.044 -21.249 1.00 14.88 186 ILE A O 1
ATOM 1474 N N . GLU A 1 187 ? 61.438 25.258 -19.607 1.00 13.62 187 GLU A N 1
ATOM 1475 C CA . GLU A 1 187 ? 62.576 25.028 -20.495 1.00 13.78 187 GLU A CA 1
ATOM 1476 C C . GLU A 1 187 ? 62.530 23.702 -21.258 1.00 15.37 187 GLU A C 1
ATOM 1477 O O . GLU A 1 187 ? 63.446 23.416 -22.024 1.00 16.96 187 GLU A O 1
ATOM 1483 N N . GLY A 1 188 ? 61.430 22.966 -21.091 1.00 15.95 188 GLY A N 1
ATOM 1484 C CA . GLY A 1 188 ? 61.183 21.739 -21.851 1.00 15.40 188 GLY A CA 1
ATOM 1485 C C . GLY A 1 188 ? 61.102 20.533 -20.919 1.00 13.78 188 GLY A C 1
ATOM 1486 O O . GLY A 1 188 ? 60.424 20.571 -19.920 1.00 14.28 188 GLY A O 1
ATOM 1487 N N . ASP A 1 189 ? 61.775 19.448 -21.257 1.00 12.37 189 ASP A N 1
ATOM 1488 C CA A ASP A 1 189 ? 61.547 18.217 -20.487 0.50 11.43 189 ASP A CA 1
ATOM 1489 C CA B ASP A 1 189 ? 61.655 18.192 -20.531 0.50 12.21 189 ASP A CA 1
ATOM 1490 C C . ASP A 1 189 ? 62.108 18.404 -19.090 1.00 11.43 189 ASP A C 1
ATOM 1491 O O . ASP A 1 189 ? 63.164 18.999 -18.889 1.00 10.82 189 ASP A O 1
ATOM 1500 N N . VAL A 1 190 ? 61.378 17.894 -18.108 1.00 10.88 190 VAL A N 1
ATOM 1501 C CA . VAL A 1 190 ? 61.771 18.008 -16.685 1.00 11.39 190 VAL A CA 1
ATOM 1502 C C . VAL A 1 190 ? 63.158 17.405 -16.449 1.00 10.56 190 VAL A C 1
ATOM 1503 O O . VAL A 1 190 ? 63.926 17.916 -15.628 1.00 10.64 190 VAL A O 1
ATOM 1507 N N . GLY A 1 191 ? 63.502 16.339 -17.163 1.00 10.50 191 GLY A N 1
ATOM 1508 C CA . GLY A 1 191 ? 64.804 15.713 -17.032 1.00 10.43 191 GLY A CA 1
ATOM 1509 C C . GLY A 1 191 ? 66.018 16.562 -17.360 1.00 10.26 191 GLY A C 1
ATOM 1510 O O . GLY A 1 191 ? 67.156 16.208 -17.002 1.00 10.56 191 GLY A O 1
ATOM 1511 N N . LEU A 1 192 ? 65.817 17.701 -18.018 1.00 9.45 192 LEU A N 1
ATOM 1512 C CA A LEU A 1 192 ? 66.913 18.662 -18.237 0.50 9.56 192 LEU A CA 1
ATOM 1513 C CA B LEU A 1 192 ? 66.901 18.654 -18.246 0.50 9.77 192 LEU A CA 1
ATOM 1514 C C . LEU A 1 192 ? 67.469 19.151 -16.911 1.00 9.02 192 LEU A C 1
ATOM 1515 O O . LEU A 1 192 ? 68.642 19.502 -16.821 1.00 9.07 192 LEU A O 1
ATOM 1524 N N . ALA A 1 193 ? 66.623 19.211 -15.887 1.00 8.09 193 ALA A N 1
ATOM 1525 C CA . ALA A 1 193 ? 66.989 19.779 -14.598 1.00 7.86 193 ALA A CA 1
ATOM 1526 C C . ALA A 1 193 ? 66.578 19.015 -13.374 1.00 8.31 193 ALA A C 1
ATOM 1527 O O . ALA A 1 193 ? 66.872 19.467 -12.254 1.00 8.24 193 ALA A O 1
ATOM 1529 N N . PHE A 1 194 ? 66.019 17.817 -13.517 1.00 8.56 194 PHE A N 1
ATOM 1530 C CA . PHE A 1 194 ? 65.507 17.101 -12.346 1.00 8.69 194 PHE A CA 1
ATOM 1531 C C . PHE A 1 194 ? 65.373 15.634 -12.635 1.00 9.56 194 PHE A C 1
ATOM 1532 O O . PHE A 1 194 ? 64.782 15.278 -13.674 1.00 11.26 194 PHE A O 1
ATOM 1540 N N . ASN A 1 195 ? 65.950 14.785 -11.787 1.00 8.56 195 ASN A N 1
ATOM 1541 C CA . ASN A 1 195 ? 65.777 13.327 -11.928 1.00 8.63 195 ASN A CA 1
ATOM 1542 C C . ASN A 1 195 ? 65.757 12.609 -10.573 1.00 8.87 195 ASN A C 1
ATOM 1543 O O . ASN A 1 195 ? 66.105 11.425 -10.503 1.00 9.28 195 ASN A O 1
ATOM 1548 N N . GLU A 1 196 ? 65.298 13.267 -9.529 1.00 7.91 196 GLU A N 1
ATOM 1549 C CA . GLU A 1 196 ? 65.155 12.654 -8.201 1.00 7.72 196 GLU A CA 1
ATOM 1550 C C . GLU A 1 196 ? 64.218 11.464 -8.243 1.00 8.81 196 GLU A C 1
ATOM 1551 O O . GLU A 1 196 ? 63.268 11.434 -9.035 1.00 9.67 196 GLU A O 1
ATOM 1557 N N . ASN A 1 197 ? 64.477 10.507 -7.354 1.00 9.24 197 ASN A N 1
ATOM 1558 C CA . ASN A 1 197 ? 63.509 9.473 -7.029 1.00 9.43 197 ASN A CA 1
ATOM 1559 C C . ASN A 1 197 ? 62.528 10.111 -6.042 1.00 9.19 197 ASN A C 1
ATOM 1560 O O . ASN A 1 197 ? 62.790 10.214 -4.840 1.00 9.56 197 ASN A O 1
ATOM 1565 N N . VAL A 1 198 ? 61.412 10.606 -6.576 1.00 9.94 198 VAL A N 1
ATOM 1566 C CA . VAL A 1 198 ? 60.460 11.384 -5.796 1.00 10.03 198 VAL A CA 1
ATOM 1567 C C . VAL A 1 198 ? 59.810 10.524 -4.700 1.00 8.74 198 VAL A C 1
ATOM 1568 O O . VAL A 1 198 ? 59.640 10.992 -3.572 1.00 8.97 198 VAL A O 1
ATOM 1572 N N . LYS A 1 199 ? 59.504 9.256 -5.011 1.00 9.55 199 LYS A N 1
ATOM 1573 C CA . LYS A 1 199 ? 58.959 8.371 -3.994 1.00 9.98 199 LYS A CA 1
ATOM 1574 C C . LYS A 1 199 ? 59.923 8.234 -2.806 1.00 9.67 199 LYS A C 1
ATOM 1575 O O . LYS A 1 199 ? 59.531 8.394 -1.653 1.00 9.83 199 LYS A O 1
ATOM 1589 N N . ARG A 1 201 ? 62.383 10.286 -1.915 1.00 8.12 201 ARG A N 1
ATOM 1590 C CA . ARG A 1 201 ? 62.504 11.571 -1.262 1.00 7.99 201 ARG A CA 1
ATOM 1591 C C . ARG A 1 201 ? 61.416 11.747 -0.229 1.00 7.79 201 ARG A C 1
ATOM 1592 O O . ARG A 1 201 ? 61.689 12.137 0.913 1.00 8.43 201 ARG A O 1
ATOM 1600 N N . PHE A 1 202 ? 60.173 11.476 -0.634 1.00 7.96 202 PHE A N 1
ATOM 1601 C CA . PHE A 1 202 ? 59.059 11.700 0.288 1.00 8.30 202 PHE A CA 1
ATOM 1602 C C . PHE A 1 202 ? 58.943 10.632 1.371 1.00 8.64 202 PHE A C 1
ATOM 1603 O O . PHE A 1 202 ? 58.562 10.928 2.504 1.00 8.13 202 PHE A O 1
ATOM 1611 N N . GLU A 1 203 ? 59.311 9.390 1.039 1.00 8.42 203 GLU A N 1
ATOM 1612 C CA . GLU A 1 203 ? 59.389 8.375 2.078 1.00 8.85 203 GLU A CA 1
ATOM 1613 C C . GLU A 1 203 ? 60.455 8.714 3.122 1.00 8.32 203 GLU A C 1
ATOM 1614 O O . GLU A 1 203 ? 60.266 8.480 4.316 1.00 9.12 203 GLU A O 1
ATOM 1620 N N . ALA A 1 204 ? 61.544 9.365 2.702 1.00 7.83 204 ALA A N 1
ATOM 1621 C CA . ALA A 1 204 ? 62.597 9.798 3.638 1.00 8.29 204 ALA A CA 1
ATOM 1622 C C . ALA A 1 204 ? 62.076 10.851 4.614 1.00 9.02 204 ALA A C 1
ATOM 1623 O O . ALA A 1 204 ? 62.584 10.982 5.731 1.00 9.89 204 ALA A O 1
ATOM 1625 N N . GLN A 1 205 ? 61.035 11.567 4.205 1.00 8.28 205 GLN A N 1
ATOM 1626 C CA . GLN A 1 205 ? 60.394 12.596 5.007 1.00 8.89 205 GLN A CA 1
ATOM 1627 C C . GLN A 1 205 ? 59.087 12.132 5.619 1.00 9.43 205 GLN A C 1
ATOM 1628 O O . GLN A 1 205 ? 58.251 12.964 5.991 1.00 11.19 205 GLN A O 1
ATOM 1634 N N . GLY A 1 206 ? 58.873 10.820 5.724 1.00 9.07 206 GLY A N 1
ATOM 1635 C CA . GLY A 1 206 ? 57.760 10.282 6.477 1.00 9.57 206 GLY A CA 1
ATOM 1636 C C . GLY A 1 206 ? 56.410 10.286 5.805 1.00 9.29 206 GLY A C 1
ATOM 1637 O O . GLY A 1 206 ? 55.404 10.215 6.503 1.00 11.08 206 GLY A O 1
ATOM 1638 N N . PHE A 1 207 ? 56.389 10.323 4.477 1.00 8.52 207 PHE A N 1
ATOM 1639 C CA . PHE A 1 207 ? 55.143 10.239 3.729 1.00 8.66 207 PHE A CA 1
ATOM 1640 C C . PHE A 1 207 ? 54.837 8.806 3.267 1.00 8.57 207 PHE A C 1
ATOM 1641 O O . PHE A 1 207 ? 55.738 7.980 3.034 1.00 9.36 207 PHE A O 1
ATOM 1649 N N . GLU A 1 208 ? 53.546 8.534 3.100 1.00 9.11 208 GLU A N 1
ATOM 1650 C CA . GLU A 1 208 ? 53.088 7.417 2.268 1.00 8.88 208 GLU A CA 1
ATOM 1651 C C . GLU A 1 208 ? 52.957 7.905 0.835 1.00 8.79 208 GLU A C 1
ATOM 1652 O O . GLU A 1 208 ? 52.396 8.992 0.614 1.00 10.41 208 GLU A O 1
ATOM 1658 N N . VAL A 1 209 ? 53.446 7.130 -0.130 1.00 7.74 209 VAL A N 1
ATOM 1659 C CA . VAL A 1 209 ? 53.496 7.554 -1.516 1.00 8.30 209 VAL A CA 1
ATOM 1660 C C . VAL A 1 209 ? 52.717 6.614 -2.439 1.00 8.21 209 VAL A C 1
ATOM 1661 O O . VAL A 1 209 ? 52.998 5.415 -2.468 1.00 9.34 209 VAL A O 1
ATOM 1665 N N . LEU A 1 210 ? 51.749 7.161 -3.164 1.00 7.72 210 LEU A N 1
ATOM 1666 C CA . LEU A 1 210 ? 50.940 6.417 -4.135 1.00 7.99 210 LEU A CA 1
ATOM 1667 C C . LEU A 1 210 ? 51.267 6.947 -5.515 1.00 9.46 210 LEU A C 1
ATOM 1668 O O . LEU A 1 210 ? 51.536 8.137 -5.664 1.00 10.55 210 LEU A O 1
ATOM 1673 N N . SER A 1 211 ? 51.229 6.099 -6.535 1.00 9.40 211 SER A N 1
ATOM 1674 C CA . SER A 1 211 ? 51.554 6.461 -7.902 1.00 10.40 211 SER A CA 1
ATOM 1675 C C . SER A 1 211 ? 50.451 5.998 -8.825 1.00 10.19 211 SER A C 1
ATOM 1676 O O . SER A 1 211 ? 50.140 4.778 -8.847 1.00 11.47 211 SER A O 1
ATOM 1679 N N . ILE A 1 212 ? 49.829 6.931 -9.540 1.00 9.18 212 ILE A N 1
ATOM 1680 C CA . ILE A 1 212 ? 48.665 6.673 -10.396 1.00 9.38 212 ILE A CA 1
ATOM 1681 C C . ILE A 1 212 ? 48.783 7.309 -11.776 1.00 8.35 212 ILE A C 1
ATOM 1682 O O . ILE A 1 212 ? 49.620 8.205 -12.011 1.00 8.84 212 ILE A O 1
ATOM 1687 N N . ASN A 1 213 ? 47.896 6.850 -12.656 1.00 8.82 213 ASN A N 1
ATOM 1688 C CA . ASN A 1 213 ? 47.549 7.497 -13.919 1.00 9.04 213 ASN A CA 1
ATOM 1689 C C . ASN A 1 213 ? 46.486 8.540 -13.576 1.00 8.26 213 ASN A C 1
ATOM 1690 O O . ASN A 1 213 ? 45.352 8.227 -13.179 1.00 9.09 213 ASN A O 1
ATOM 1695 N N . GLY A 1 214 ? 46.868 9.803 -13.741 1.00 8.37 214 GLY A N 1
ATOM 1696 C CA . GLY A 1 214 ? 45.994 10.929 -13.433 1.00 8.19 214 GLY A CA 1
ATOM 1697 C C . GLY A 1 214 ? 44.866 11.171 -14.406 1.00 9.65 214 GLY A C 1
ATOM 1698 O O . GLY A 1 214 ? 44.114 12.151 -14.237 1.00 10.12 214 GLY A O 1
ATOM 1699 N N . HIS A 1 215 ? 44.712 10.302 -15.411 1.00 10.18 215 HIS A N 1
ATOM 1700 C CA . HIS A 1 215 ? 43.560 10.337 -16.322 1.00 10.41 215 HIS A CA 1
ATOM 1701 C C . HIS A 1 215 ? 42.654 9.134 -16.194 1.00 11.99 215 HIS A C 1
ATOM 1702 O O . HIS A 1 215 ? 41.737 8.964 -17.009 1.00 13.73 215 HIS A O 1
ATOM 1709 N N . ASP A 1 216 ? 42.880 8.307 -15.178 1.00 10.52 216 ASP A N 1
ATOM 1710 C CA A ASP A 1 216 ? 42.047 7.137 -14.964 0.50 10.92 216 ASP A CA 1
ATOM 1711 C CA B ASP A 1 216 ? 42.083 7.113 -14.944 0.50 10.66 216 ASP A CA 1
ATOM 1712 C C . ASP A 1 216 ? 41.193 7.357 -13.735 1.00 10.53 216 ASP A C 1
ATOM 1713 O O . ASP A 1 216 ? 41.674 7.386 -12.609 1.00 10.12 216 ASP A O 1
ATOM 1722 N N . TYR A 1 217 ? 39.890 7.515 -13.957 1.00 9.85 217 TYR A N 1
ATOM 1723 C CA . TYR A 1 217 ? 39.006 7.902 -12.871 1.00 10.44 217 TYR A CA 1
ATOM 1724 C C . TYR A 1 217 ? 39.008 6.908 -11.717 1.00 10.72 217 TYR A C 1
ATOM 1725 O O . TYR A 1 217 ? 39.023 7.327 -10.542 1.00 10.96 217 TYR A O 1
ATOM 1734 N N . GLU A 1 218 ? 39.023 5.618 -12.045 1.00 11.27 218 GLU A N 1
ATOM 1735 C CA . GLU A 1 218 ? 39.057 4.601 -11.020 1.00 12.56 218 GLU A CA 1
ATOM 1736 C C . GLU A 1 218 ? 40.339 4.684 -10.205 1.00 10.83 218 GLU A C 1
ATOM 1737 O O . GLU A 1 218 ? 40.298 4.549 -8.995 1.00 10.08 218 GLU A O 1
ATOM 1743 N N . GLU A 1 219 ? 41.479 4.872 -10.851 1.00 10.54 219 GLU A N 1
ATOM 1744 C CA . GLU A 1 219 ? 42.740 4.917 -10.101 1.00 9.90 219 GLU A CA 1
ATOM 1745 C C . GLU A 1 219 ? 42.791 6.165 -9.201 1.00 10.12 219 GLU A C 1
ATOM 1746 O O . GLU A 1 219 ? 43.251 6.104 -8.057 1.00 10.98 219 GLU A O 1
ATOM 1752 N N . ILE A 1 220 ? 42.270 7.288 -9.691 1.00 10.32 220 ILE A N 1
ATOM 1753 C CA . ILE A 1 220 ? 42.248 8.522 -8.891 1.00 10.25 220 ILE A CA 1
ATOM 1754 C C . ILE A 1 220 ? 41.387 8.315 -7.653 1.00 9.27 220 ILE A C 1
ATOM 1755 O O . ILE A 1 220 ? 41.783 8.643 -6.533 1.00 9.39 220 ILE A O 1
ATOM 1760 N N . ASN A 1 221 ? 40.193 7.753 -7.847 1.00 9.01 221 ASN A N 1
ATOM 1761 C CA . ASN A 1 221 ? 39.271 7.532 -6.751 1.00 9.23 221 ASN A CA 1
ATOM 1762 C C . ASN A 1 221 ? 39.884 6.585 -5.710 1.00 8.70 221 ASN A C 1
ATOM 1763 O O . ASN A 1 221 ? 39.850 6.883 -4.514 1.00 8.34 221 ASN A O 1
ATOM 1768 N N . LYS A 1 222 ? 40.491 5.488 -6.169 1.00 8.60 222 LYS A N 1
ATOM 1769 C CA . LYS A 1 222 ? 41.086 4.518 -5.262 1.00 9.57 222 LYS A CA 1
ATOM 1770 C C . LYS A 1 222 ? 42.244 5.169 -4.489 1.00 8.95 222 LYS A C 1
ATOM 1771 O O . LYS A 1 222 ? 42.402 4.927 -3.301 1.00 9.75 222 LYS A O 1
ATOM 1777 N N . ALA A 1 223 ? 43.046 5.992 -5.150 1.00 9.02 223 ALA A N 1
ATOM 1778 C CA . ALA A 1 223 ? 44.164 6.663 -4.491 1.00 9.16 223 ALA A CA 1
ATOM 1779 C C . ALA A 1 223 ? 43.680 7.626 -3.415 1.00 8.54 223 ALA A C 1
ATOM 1780 O O . ALA A 1 223 ? 44.245 7.705 -2.325 1.00 8.36 223 ALA A O 1
ATOM 1782 N N . LEU A 1 224 ? 42.624 8.353 -3.714 1.00 8.77 224 LEU A N 1
ATOM 1783 C CA . LEU A 1 224 ? 42.059 9.279 -2.746 1.00 8.94 224 LEU A CA 1
ATOM 1784 C C . LEU A 1 224 ? 41.490 8.546 -1.557 1.00 9.17 224 LEU A C 1
ATOM 1785 O O . LEU A 1 224 ? 41.688 8.962 -0.425 1.00 8.94 224 LEU A O 1
ATOM 1790 N N . GLU A 1 225 ? 40.795 7.422 -1.780 1.00 8.94 225 GLU A N 1
ATOM 1791 C CA A GLU A 1 225 ? 40.283 6.649 -0.653 0.50 9.65 225 GLU A CA 1
ATOM 1792 C CA B GLU A 1 225 ? 40.286 6.620 -0.671 0.50 9.37 225 GLU A CA 1
ATOM 1793 C C . GLU A 1 225 ? 41.426 6.138 0.220 1.00 9.48 225 GLU A C 1
ATOM 1794 O O . GLU A 1 225 ? 41.348 6.195 1.441 1.00 8.66 225 GLU A O 1
ATOM 1805 N N . GLN A 1 226 ? 42.487 5.633 -0.398 1.00 9.70 226 GLN A N 1
ATOM 1806 C CA . GLN A 1 226 ? 43.647 5.167 0.362 1.00 10.10 226 GLN A CA 1
ATOM 1807 C C . GLN A 1 226 ? 44.339 6.325 1.105 1.00 9.47 226 GLN A C 1
ATOM 1808 O O . GLN A 1 226 ? 44.686 6.195 2.293 1.00 9.98 226 GLN A O 1
ATOM 1814 N N . ALA A 1 227 ? 44.527 7.440 0.422 1.00 8.88 227 ALA A N 1
ATOM 1815 C CA . ALA A 1 227 ? 45.180 8.603 1.037 1.00 9.18 227 ALA A CA 1
ATOM 1816 C C . ALA A 1 227 ? 44.414 9.091 2.268 1.00 9.77 227 ALA A C 1
ATOM 1817 O O . ALA A 1 227 ? 45.035 9.444 3.262 1.00 9.41 227 ALA A O 1
ATOM 1819 N N . LYS A 1 228 ? 43.086 9.075 2.200 1.00 9.59 228 LYS A N 1
ATOM 1820 C CA . LYS A 1 228 ? 42.253 9.540 3.308 1.00 10.06 228 LYS A CA 1
ATOM 1821 C C . LYS A 1 228 ? 42.373 8.694 4.567 1.00 10.76 228 LYS A C 1
ATOM 1822 O O . LYS A 1 228 ? 42.081 9.186 5.662 1.00 12.88 228 LYS A O 1
ATOM 1828 N N . LYS A 1 229 ? 42.824 7.455 4.416 1.00 10.45 229 LYS A N 1
ATOM 1829 C CA . LYS A 1 229 ? 43.008 6.519 5.545 1.00 11.48 229 LYS A CA 1
ATOM 1830 C C . LYS A 1 229 ? 44.447 6.415 5.995 1.00 10.83 229 LYS A C 1
ATOM 1831 O O . LYS A 1 229 ? 44.751 5.647 6.896 1.00 12.30 229 LYS A O 1
ATOM 1837 N N . SER A 1 230 ? 45.337 7.194 5.381 1.00 10.24 230 SER A N 1
ATOM 1838 C CA . SER A 1 230 ? 46.772 7.091 5.670 1.00 10.63 230 SER A CA 1
ATOM 1839 C C . SER A 1 230 ? 47.048 7.490 7.127 1.00 10.77 230 SER A C 1
ATOM 1840 O O . SER A 1 230 ? 46.374 8.368 7.694 1.00 13.21 230 SER A O 1
ATOM 1843 N N . THR A 1 231 ? 48.040 6.854 7.727 1.00 10.69 231 THR A N 1
ATOM 1844 C CA . THR A 1 231 ? 48.536 7.324 9.035 1.00 11.22 231 THR A CA 1
ATOM 1845 C C . THR A 1 231 ? 49.745 8.285 8.894 1.00 9.90 231 THR A C 1
ATOM 1846 O O . THR A 1 231 ? 50.339 8.652 9.880 1.00 10.50 231 THR A O 1
ATOM 1850 N N . LYS A 1 232 ? 50.058 8.673 7.653 1.00 9.37 232 LYS A N 1
ATOM 1851 C CA . LYS A 1 232 ? 51.148 9.562 7.316 1.00 9.74 232 LYS A CA 1
ATOM 1852 C C . LYS A 1 232 ? 50.613 10.671 6.429 1.00 8.87 232 LYS A C 1
ATOM 1853 O O . LYS A 1 232 ? 49.564 10.529 5.809 1.00 8.71 232 LYS A O 1
ATOM 1859 N N . PRO A 1 233 ? 51.345 11.792 6.336 1.00 8.86 233 PRO A N 1
ATOM 1860 C CA . PRO A 1 233 ? 51.082 12.677 5.188 1.00 9.11 233 PRO A CA 1
ATOM 1861 C C . PRO A 1 233 ? 51.216 11.844 3.928 1.00 8.88 233 PRO A C 1
ATOM 1862 O O . PRO A 1 233 ? 52.053 10.927 3.900 1.00 7.86 233 PRO A O 1
ATOM 1866 N N . CYS A 1 234 ? 50.404 12.123 2.922 1.00 9.18 234 CYS A N 1
ATOM 1867 C CA . CYS A 1 234 ? 50.357 11.285 1.729 1.00 9.90 234 CYS A CA 1
ATOM 1868 C C . CYS A 1 234 ? 50.599 12.057 0.471 1.00 9.85 234 CYS A C 1
ATOM 1869 O O . CYS A 1 234 ? 49.977 13.105 0.269 1.00 11.89 234 CYS A O 1
ATOM 1872 N N . LEU A 1 235 ? 51.480 11.535 -0.367 1.00 8.36 235 LEU A N 1
ATOM 1873 C CA . LEU A 1 235 ? 51.772 12.054 -1.684 1.00 7.92 235 LEU A CA 1
ATOM 1874 C C . LEU A 1 235 ? 51.164 11.133 -2.709 1.00 8.22 235 LEU A C 1
ATOM 1875 O O . LEU A 1 235 ? 51.425 9.938 -2.676 1.00 8.42 235 LEU A O 1
ATOM 1880 N N . ILE A 1 236 ? 50.374 11.684 -3.612 1.00 8.47 236 ILE A N 1
ATOM 1881 C CA . ILE A 1 236 ? 49.905 10.997 -4.803 1.00 8.50 236 ILE A CA 1
ATOM 1882 C C . ILE A 1 236 ? 50.681 11.554 -5.988 1.00 8.33 236 ILE A C 1
ATOM 1883 O O . ILE A 1 236 ? 50.558 12.728 -6.331 1.00 8.93 236 ILE A O 1
ATOM 1888 N N . ILE A 1 237 ? 51.500 10.716 -6.599 1.00 7.72 237 ILE A N 1
ATOM 1889 C CA . ILE A 1 237 ? 52.219 11.087 -7.815 1.00 8.26 237 ILE A CA 1
ATOM 1890 C C . ILE A 1 237 ? 51.318 10.733 -8.981 1.00 8.08 237 ILE A C 1
ATOM 1891 O O . ILE A 1 237 ? 51.111 9.543 -9.285 1.00 8.72 237 ILE A O 1
ATOM 1896 N N . ALA A 1 238 ? 50.730 11.758 -9.597 1.00 8.19 238 ALA A N 1
ATOM 1897 C CA . ALA A 1 238 ? 49.740 11.520 -10.650 1.00 8.32 238 ALA A CA 1
ATOM 1898 C C . ALA A 1 238 ? 50.362 11.808 -11.998 1.00 8.30 238 ALA A C 1
ATOM 1899 O O . ALA A 1 238 ? 50.709 12.952 -12.292 1.00 9.58 238 ALA A O 1
ATOM 1901 N N . LYS A 1 239 ? 50.601 10.772 -12.792 1.00 9.44 239 LYS A N 1
ATOM 1902 C CA . LYS A 1 239 ? 51.170 10.977 -14.118 1.00 10.09 239 LYS A CA 1
ATOM 1903 C C . LYS A 1 239 ? 50.098 11.525 -15.051 1.00 9.31 239 LYS A C 1
ATOM 1904 O O . LYS A 1 239 ? 49.053 10.907 -15.222 1.00 10.26 239 LYS A O 1
ATOM 1910 N N . THR A 1 240 ? 50.345 12.688 -15.646 1.00 10.19 240 THR A N 1
ATOM 1911 C CA . THR A 1 240 ? 49.359 13.336 -16.506 1.00 10.17 240 THR A CA 1
ATOM 1912 C C . THR A 1 240 ? 50.042 13.796 -17.782 1.00 10.62 240 THR A C 1
ATOM 1913 O O . THR A 1 240 ? 51.287 13.796 -17.936 1.00 10.23 240 THR A O 1
ATOM 1917 N N . THR A 1 241 ? 49.189 14.087 -18.763 1.00 10.67 241 THR A N 1
ATOM 1918 C CA . THR A 1 241 ? 49.595 14.668 -20.026 1.00 10.94 241 THR A CA 1
ATOM 1919 C C . THR A 1 241 ? 49.204 16.147 -19.970 1.00 9.80 241 THR A C 1
ATOM 1920 O O . THR A 1 241 ? 48.025 16.478 -19.819 1.00 10.54 241 THR A O 1
ATOM 1924 N N . ILE A 1 242 ? 50.168 17.043 -20.086 1.00 8.98 242 ILE A N 1
ATOM 1925 C CA . ILE A 1 242 ? 49.828 18.456 -20.117 1.00 9.57 242 ILE A CA 1
ATOM 1926 C C . ILE A 1 242 ? 48.955 18.700 -21.363 1.00 9.35 242 ILE A C 1
ATOM 1927 O O . ILE A 1 242 ? 49.141 18.089 -22.400 1.00 9.38 242 ILE A O 1
ATOM 1932 N N . ALA A 1 243 ? 47.938 19.535 -21.189 1.00 9.27 243 ALA A N 1
ATOM 1933 C CA . ALA A 1 243 ? 46.987 19.829 -22.268 1.00 9.18 243 ALA A CA 1
ATOM 1934 C C . ALA A 1 243 ? 46.244 18.574 -22.748 1.00 8.80 243 ALA A C 1
ATOM 1935 O O . ALA A 1 243 ? 45.846 18.448 -23.904 1.00 9.10 243 ALA A O 1
ATOM 1937 N N . LYS A 1 244 ? 46.056 17.633 -21.838 1.00 9.03 244 LYS A N 1
ATOM 1938 C CA . LYS A 1 244 ? 45.249 16.436 -22.144 1.00 8.97 244 LYS A CA 1
ATOM 1939 C C . LYS A 1 244 ? 43.917 16.819 -22.764 1.00 9.38 244 LYS A C 1
ATOM 1940 O O . LYS A 1 244 ? 43.196 17.662 -22.236 1.00 9.29 244 LYS A O 1
ATOM 1946 N N . GLY A 1 245 ? 43.635 16.261 -23.930 1.00 8.87 245 GLY A N 1
ATOM 1947 C CA . GLY A 1 245 ? 42.411 16.554 -24.663 1.00 9.24 245 GLY A CA 1
ATOM 1948 C C . GLY A 1 245 ? 42.609 17.533 -25.800 1.00 9.81 245 GLY A C 1
ATOM 1949 O O . GLY A 1 245 ? 41.686 17.705 -26.630 1.00 10.71 245 GLY A O 1
ATOM 1950 N N . ALA A 1 246 ? 43.777 18.172 -25.864 1.00 10.10 246 ALA A N 1
ATOM 1951 C CA . ALA A 1 246 ? 44.021 19.237 -26.846 1.00 10.29 246 ALA A CA 1
ATOM 1952 C C . ALA A 1 246 ? 44.896 18.821 -28.013 1.00 11.80 246 ALA A C 1
ATOM 1953 O O . ALA A 1 246 ? 45.683 19.609 -28.524 1.00 11.69 246 ALA A O 1
ATOM 1955 N N . GLY A 1 247 ? 44.754 17.559 -28.409 1.00 11.49 247 GLY A N 1
ATOM 1956 C CA . GLY A 1 247 ? 45.245 17.093 -29.700 1.00 12.72 247 GLY A CA 1
ATOM 1957 C C . GLY A 1 247 ? 46.722 17.376 -29.895 1.00 13.63 247 GLY A C 1
ATOM 1958 O O . GLY A 1 247 ? 47.563 16.815 -29.195 1.00 14.00 247 GLY A O 1
ATOM 1959 N N . GLU A 1 248 ? 47.035 18.249 -30.849 1.00 14.45 248 GLU A N 1
ATOM 1960 C CA . GLU A 1 248 ? 48.439 18.500 -31.209 1.00 15.86 248 GLU A CA 1
ATOM 1961 C C . GLU A 1 248 ? 49.259 19.197 -30.123 1.00 14.97 248 GLU A C 1
ATOM 1962 O O . GLU A 1 248 ? 50.496 19.187 -30.151 1.00 15.68 248 GLU A O 1
ATOM 1968 N N . LEU A 1 249 ? 48.571 19.770 -29.149 1.00 13.76 249 LEU A N 1
ATOM 1969 C CA . LEU A 1 249 ? 49.250 20.398 -28.002 1.00 13.50 249 LEU A CA 1
ATOM 1970 C C . LEU A 1 249 ? 49.428 19.477 -26.808 1.00 13.17 249 LEU A C 1
ATOM 1971 O O . LEU A 1 249 ? 50.077 19.867 -25.838 1.00 12.91 249 LEU A O 1
ATOM 1976 N N . GLU A 1 250 ? 48.914 18.247 -26.871 1.00 13.57 250 GLU A N 1
ATOM 1977 C CA . GLU A 1 250 ? 49.153 17.299 -25.793 1.00 12.78 250 GLU A CA 1
ATOM 1978 C C . GLU A 1 250 ? 50.634 17.096 -25.596 1.00 13.04 250 GLU A C 1
ATOM 1979 O O . GLU A 1 250 ? 51.374 16.800 -26.545 1.00 13.36 250 GLU A O 1
ATOM 1985 N N . GLY A 1 251 ? 51.077 17.216 -24.349 1.00 12.68 251 GLY A N 1
ATOM 1986 C CA . GLY A 1 251 ? 52.469 16.978 -24.021 1.00 13.14 251 GLY A CA 1
ATOM 1987 C C . GLY A 1 251 ? 53.379 18.133 -24.372 1.00 13.21 251 GLY A C 1
ATOM 1988 O O . GLY A 1 251 ? 54.588 18.038 -24.163 1.00 14.15 251 GLY A O 1
ATOM 1989 N N . SER A 1 252 ? 52.844 19.227 -24.897 1.00 12.77 252 SER A N 1
ATOM 1990 C CA . SER A 1 252 ? 53.695 20.328 -25.349 1.00 13.52 252 SER A CA 1
ATOM 1991 C C . SER A 1 252 ? 53.949 21.348 -24.247 1.00 14.60 252 SER A C 1
ATOM 1992 O O . SER A 1 252 ? 53.014 21.877 -23.653 1.00 13.62 252 SER A O 1
ATOM 1995 N N . HIS A 1 253 ? 55.214 21.684 -24.025 1.00 15.57 253 HIS A N 1
ATOM 1996 C CA . HIS A 1 253 ? 55.564 22.700 -23.026 1.00 17.53 253 HIS A CA 1
ATOM 1997 C C . HIS A 1 253 ? 54.941 24.043 -23.409 1.00 18.08 253 HIS A C 1
ATOM 1998 O O . HIS A 1 253 ? 54.700 24.873 -22.537 1.00 18.07 253 HIS A O 1
ATOM 2005 N N . LYS A 1 254 ? 54.666 24.259 -24.694 1.00 17.37 254 LYS A N 1
ATOM 2006 C CA . LYS A 1 254 ? 54.024 25.497 -25.163 1.00 18.55 254 LYS A CA 1
ATOM 2007 C C . LYS A 1 254 ? 52.607 25.693 -24.651 1.00 17.09 254 LYS A C 1
ATOM 2008 O O . LYS A 1 254 ? 52.068 26.814 -24.691 1.00 18.05 254 LYS A O 1
ATOM 2014 N N . SER A 1 255 ? 51.956 24.604 -24.242 1.00 15.50 255 SER A N 1
ATOM 2015 C CA . SER A 1 255 ? 50.626 24.716 -23.685 1.00 14.46 255 SER A CA 1
ATOM 2016 C C . SER A 1 255 ? 50.632 25.211 -22.244 1.00 13.50 255 SER A C 1
ATOM 2017 O O . SER A 1 255 ? 49.563 25.497 -21.702 1.00 12.84 255 SER A O 1
ATOM 2020 N N . HIS A 1 256 ? 51.803 25.322 -21.621 1.00 13.20 256 HIS A N 1
ATOM 2021 C CA . HIS A 1 256 ? 51.843 25.718 -20.210 1.00 13.38 256 HIS A CA 1
ATOM 2022 C C . HIS A 1 256 ? 51.318 27.129 -20.032 1.00 12.46 256 HIS A C 1
ATOM 2023 O O . HIS A 1 256 ? 50.509 27.363 -19.148 1.00 11.85 256 HIS A O 1
ATOM 2030 N N . GLY A 1 257 ? 51.797 28.060 -20.818 1.00 11.82 257 GLY A N 1
ATOM 2031 C CA . GLY A 1 257 ? 51.649 29.467 -20.516 1.00 12.71 257 GLY A CA 1
ATOM 2032 C C . GLY A 1 257 ? 51.153 30.352 -21.639 1.00 12.02 257 GLY A C 1
ATOM 2033 O O . GLY A 1 257 ? 51.401 31.556 -21.588 1.00 13.14 257 GLY A O 1
ATOM 2034 N N . ALA A 1 258 ? 50.489 29.787 -22.646 1.00 12.75 258 ALA A N 1
ATOM 2035 C CA . ALA A 1 258 ? 49.893 30.577 -23.699 1.00 12.46 258 ALA A CA 1
ATOM 2036 C C . ALA A 1 258 ? 48.579 29.941 -24.092 1.00 11.63 258 ALA A C 1
ATOM 2037 O O . ALA A 1 258 ? 48.419 28.744 -23.969 1.00 12.77 258 ALA A O 1
ATOM 2039 N N . PRO A 1 259 ? 47.670 30.735 -24.652 1.00 10.68 259 PRO A N 1
ATOM 2040 C CA . PRO A 1 259 ? 46.386 30.198 -25.137 1.00 11.14 259 PRO A CA 1
ATOM 2041 C C . PRO A 1 259 ? 46.572 29.033 -26.106 1.00 11.63 259 PRO A C 1
ATOM 2042 O O . PRO A 1 259 ? 47.547 28.982 -26.868 1.00 11.67 259 PRO A O 1
ATOM 2046 N N . LEU A 1 260 ? 45.639 28.091 -26.053 1.00 10.42 260 LEU A N 1
ATOM 2047 C CA . LEU A 1 260 ? 45.685 26.911 -26.919 1.00 11.54 260 LEU A CA 1
ATOM 2048 C C . LEU A 1 260 ? 45.485 27.260 -28.378 1.00 10.47 260 LEU A C 1
ATOM 2049 O O . LEU A 1 260 ? 45.979 26.533 -29.264 1.00 11.60 260 LEU A O 1
ATOM 2054 N N . GLY A 1 261 ? 44.718 28.315 -28.651 1.00 10.01 261 GLY A N 1
ATOM 2055 C CA . GLY A 1 261 ? 44.329 28.697 -30.026 1.00 10.00 261 GLY A CA 1
ATOM 2056 C C . GLY A 1 261 ? 42.924 28.239 -30.353 1.00 10.16 261 GLY A C 1
ATOM 2057 O O . GLY A 1 261 ? 42.471 27.195 -29.891 1.00 10.78 261 GLY A O 1
ATOM 2058 N N . GLU A 1 262 ? 42.230 29.032 -31.169 1.00 11.24 262 GLU A N 1
ATOM 2059 C CA . GLU A 1 262 ? 40.828 28.791 -31.513 1.00 13.05 262 GLU A CA 1
ATOM 2060 C C . GLU A 1 262 ? 40.611 27.437 -32.205 1.00 13.22 262 GLU A C 1
ATOM 2061 O O . GLU A 1 262 ? 39.679 26.684 -31.873 1.00 13.88 262 GLU A O 1
ATOM 2067 N N . GLU A 1 263 ? 41.489 27.106 -33.141 1.00 13.58 263 GLU A N 1
ATOM 2068 C CA . GLU A 1 263 ? 41.326 25.861 -33.900 1.00 14.64 263 GLU A CA 1
ATOM 2069 C C . GLU A 1 263 ? 41.590 24.631 -33.029 1.00 13.19 263 GLU A C 1
ATOM 2070 O O . GLU A 1 263 ? 40.876 23.628 -33.135 1.00 13.75 263 GLU A O 1
ATOM 2076 N N . VAL A 1 264 ? 42.573 24.719 -32.134 1.00 12.62 264 VAL A N 1
ATOM 2077 C CA . VAL A 1 264 ? 42.877 23.618 -31.223 1.00 12.28 264 VAL A CA 1
ATOM 2078 C C . VAL A 1 264 ? 41.682 23.370 -30.325 1.00 12.15 264 VAL A C 1
ATOM 2079 O O . VAL A 1 264 ? 41.308 22.228 -30.081 1.00 12.31 264 VAL A O 1
ATOM 2083 N N . ILE A 1 265 ? 41.090 24.454 -29.820 1.00 11.16 265 ILE A N 1
ATOM 2084 C CA . ILE A 1 265 ? 39.925 24.308 -28.942 1.00 11.80 265 ILE A CA 1
ATOM 2085 C C . ILE A 1 265 ? 38.724 23.715 -29.685 1.00 12.36 265 ILE A C 1
ATOM 2086 O O . ILE A 1 265 ? 38.047 22.842 -29.148 1.00 12.31 265 ILE A O 1
ATOM 2091 N N . LYS A 1 266 ? 38.500 24.140 -30.926 1.00 12.04 266 LYS A N 1
ATOM 2092 C CA . LYS A 1 266 ? 37.396 23.571 -31.732 1.00 12.44 266 LYS A CA 1
ATOM 2093 C C . LYS A 1 266 ? 37.554 22.074 -31.880 1.00 12.27 266 LYS A C 1
ATOM 2094 O O . LYS A 1 266 ? 36.596 21.308 -31.664 1.00 11.84 266 LYS A O 1
ATOM 2100 N N . LYS A 1 267 ? 38.753 21.655 -32.245 1.00 11.63 267 LYS A N 1
ATOM 2101 C CA . LYS A 1 267 ? 39.052 20.244 -32.405 1.00 12.30 267 LYS A CA 1
ATOM 2102 C C . LYS A 1 267 ? 38.891 19.463 -31.102 1.00 11.85 267 LYS A C 1
ATOM 2103 O O . LYS A 1 267 ? 38.371 18.345 -31.106 1.00 12.58 267 LYS A O 1
ATOM 2109 N N . ALA A 1 268 ? 39.365 20.031 -29.991 1.00 10.91 268 ALA A N 1
ATOM 2110 C CA . ALA A 1 268 ? 39.254 19.392 -28.684 1.00 11.76 268 ALA A CA 1
ATOM 2111 C C . ALA A 1 268 ? 37.798 19.195 -28.285 1.00 11.80 268 ALA A C 1
ATOM 2112 O O . ALA A 1 268 ? 37.412 18.129 -27.810 1.00 11.75 268 ALA A O 1
ATOM 2114 N N . LYS A 1 269 ? 36.972 20.210 -28.525 1.00 11.64 269 LYS A N 1
ATOM 2115 C CA . LYS A 1 269 ? 35.535 20.113 -28.233 1.00 11.17 269 LYS A CA 1
ATOM 2116 C C . LYS A 1 269 ? 34.897 19.031 -29.101 1.00 11.82 269 LYS A C 1
ATOM 2117 O O . LYS A 1 269 ? 34.145 18.200 -28.601 1.00 11.43 269 LYS A O 1
ATOM 2123 N N . GLU A 1 270 ? 35.202 19.048 -30.384 1.00 11.84 270 GLU A N 1
ATOM 2124 C CA . GLU A 1 270 ? 34.695 18.004 -31.289 1.00 13.01 270 GLU A CA 1
ATOM 2125 C C . GLU A 1 270 ? 35.025 16.584 -30.801 1.00 12.47 270 GLU A C 1
ATOM 2126 O O . GLU A 1 270 ? 34.157 15.697 -30.735 1.00 11.98 270 GLU A O 1
ATOM 2132 N N . GLN A 1 271 ? 36.279 16.360 -30.421 1.00 12.67 271 GLN A N 1
ATOM 2133 C CA . GLN A 1 271 ? 36.685 15.036 -29.954 1.00 13.58 271 GLN A CA 1
ATOM 2134 C C . GLN A 1 271 ? 35.973 14.613 -28.657 1.00 12.84 271 GLN A C 1
ATOM 2135 O O . GLN A 1 271 ? 35.727 13.430 -28.449 1.00 14.08 271 GLN A O 1
ATOM 2141 N N . ALA A 1 272 ? 35.596 15.593 -27.832 1.00 12.39 272 ALA A N 1
ATOM 2142 C CA . ALA A 1 272 ? 34.877 15.370 -26.568 1.00 11.98 272 ALA A CA 1
ATOM 2143 C C . ALA A 1 272 ? 33.355 15.373 -26.662 1.00 12.03 272 ALA A C 1
ATOM 2144 O O . ALA A 1 272 ? 32.673 15.219 -25.638 1.00 12.61 272 ALA A O 1
ATOM 2146 N N . GLY A 1 273 ? 32.813 15.575 -27.856 1.00 11.79 273 GLY A N 1
ATOM 2147 C CA . GLY A 1 273 ? 31.367 15.609 -28.026 1.00 11.76 273 GLY A CA 1
ATOM 2148 C C . GLY A 1 273 ? 30.712 16.928 -27.658 1.00 12.50 273 GLY A C 1
ATOM 2149 O O . GLY A 1 273 ? 29.487 16.979 -27.501 1.00 14.08 273 GLY A O 1
ATOM 2150 N N . PHE A 1 274 ? 31.513 17.990 -27.524 1.00 12.01 274 PHE A N 1
ATOM 2151 C CA . PHE A 1 274 ? 31.006 19.332 -27.233 1.00 12.88 274 PHE A CA 1
ATOM 2152 C C . PHE A 1 274 ? 30.849 20.093 -28.539 1.00 13.02 274 PHE A C 1
ATOM 2153 O O . PHE A 1 274 ? 31.564 19.818 -29.502 1.00 14.71 274 PHE A O 1
ATOM 2161 N N . ASP A 1 275 ? 29.905 21.023 -28.595 1.00 12.00 275 ASP A N 1
ATOM 2162 C CA . ASP A 1 275 ? 29.718 21.855 -29.784 1.00 12.29 275 ASP A CA 1
ATOM 2163 C C . ASP A 1 275 ? 30.916 22.806 -29.887 1.00 11.97 275 ASP A C 1
ATOM 2164 O O . ASP A 1 275 ? 31.128 23.645 -29.013 1.00 11.48 275 ASP A O 1
ATOM 2169 N N . PRO A 1 276 ? 31.690 22.714 -30.974 1.00 11.43 276 PRO A N 1
ATOM 2170 C CA . PRO A 1 276 ? 32.867 23.575 -31.111 1.00 12.46 276 PRO A CA 1
ATOM 2171 C C . PRO A 1 276 ? 32.553 25.051 -31.323 1.00 12.25 276 PRO A C 1
ATOM 2172 O O . PRO A 1 276 ? 33.457 25.883 -31.196 1.00 13.15 276 PRO A O 1
ATOM 2176 N N . ASN A 1 277 ? 31.306 25.397 -31.621 1.00 12.81 277 ASN A N 1
ATOM 2177 C CA . ASN A 1 277 ? 31.019 26.785 -31.970 1.00 14.52 277 ASN A CA 1
ATOM 2178 C C . ASN A 1 277 ? 30.364 27.547 -30.835 1.00 15.03 277 ASN A C 1
ATOM 2179 O O . ASN A 1 277 ? 29.814 28.629 -31.046 1.00 16.68 277 ASN A O 1
ATOM 2184 N N . ILE A 1 278 ? 30.379 26.961 -29.641 1.00 14.47 278 ILE A N 1
ATOM 2185 C CA . ILE A 1 278 ? 29.943 27.689 -28.461 1.00 14.22 278 ILE A CA 1
ATOM 2186 C C . ILE A 1 278 ? 31.010 27.667 -27.388 1.00 13.97 278 ILE A C 1
ATOM 2187 O O . ILE A 1 278 ? 31.777 26.684 -27.220 1.00 15.37 278 ILE A O 1
ATOM 2192 N N . SER A 1 279 ? 31.029 28.738 -26.614 1.00 11.90 279 SER A N 1
ATOM 2193 C CA A SER A 1 279 ? 32.014 28.876 -25.562 0.50 11.54 279 SER A CA 1
ATOM 2194 C CA B SER A 1 279 ? 32.012 28.875 -25.562 0.50 11.86 279 SER A CA 1
ATOM 2195 C C . SER A 1 279 ? 31.315 29.056 -24.220 1.00 11.39 279 SER A C 1
ATOM 2196 O O . SER A 1 279 ? 30.147 29.403 -24.153 1.00 10.80 279 SER A O 1
ATOM 2201 N N . PHE A 1 280 ? 32.045 28.796 -23.146 1.00 11.03 280 PHE A N 1
ATOM 2202 C CA . PHE A 1 280 ? 31.533 28.891 -21.784 1.00 11.30 280 PHE A CA 1
ATOM 2203 C C . PHE A 1 280 ? 30.259 28.066 -21.574 1.00 12.52 280 PHE A C 1
ATOM 2204 O O . PHE A 1 280 ? 29.281 28.542 -20.986 1.00 14.94 280 PHE A O 1
ATOM 2212 N N . HIS A 1 281 ? 30.284 26.838 -22.095 1.00 12.29 281 HIS A N 1
ATOM 2213 C CA . HIS A 1 281 ? 29.142 25.948 -22.059 1.00 12.68 281 HIS A CA 1
ATOM 2214 C C . HIS A 1 281 ? 29.230 25.009 -20.872 1.00 11.98 281 HIS A C 1
ATOM 2215 O O . HIS A 1 281 ? 30.258 24.380 -20.633 1.00 13.72 281 HIS A O 1
ATOM 2222 N N . ILE A 1 282 ? 28.124 24.873 -20.154 1.00 10.68 282 ILE A N 1
ATOM 2223 C CA . ILE A 1 282 ? 28.011 23.924 -19.050 1.00 10.64 282 ILE A CA 1
ATOM 2224 C C . ILE A 1 282 ? 26.848 22.969 -19.347 1.00 9.66 282 ILE A C 1
ATOM 2225 O O . ILE A 1 282 ? 25.672 23.365 -19.285 1.00 10.12 282 ILE A O 1
ATOM 2230 N N . PRO A 1 283 ? 27.153 21.712 -19.718 1.00 9.06 283 PRO A N 1
ATOM 2231 C CA . PRO A 1 283 ? 26.056 20.767 -19.983 1.00 9.43 283 PRO A CA 1
ATOM 2232 C C . PRO A 1 283 ? 25.210 20.499 -18.759 1.00 9.97 283 PRO A C 1
ATOM 2233 O O . PRO A 1 283 ? 25.709 20.592 -17.630 1.00 9.86 283 PRO A O 1
ATOM 2237 N N . GLN A 1 284 ? 23.945 20.171 -18.967 1.00 9.98 284 GLN A N 1
ATOM 2238 C CA . GLN A 1 284 ? 23.021 19.912 -17.847 1.00 10.54 284 GLN A CA 1
ATOM 2239 C C . GLN A 1 284 ? 23.460 18.907 -16.802 1.00 11.03 284 GLN A C 1
ATOM 2240 O O . GLN A 1 284 ? 23.371 19.201 -15.619 1.00 10.83 284 GLN A O 1
ATOM 2246 N N . ALA A 1 285 ? 23.880 17.709 -17.190 1.00 11.66 285 ALA A N 1
ATOM 2247 C CA . ALA A 1 285 ? 24.208 16.678 -16.196 1.00 12.09 285 ALA A CA 1
ATOM 2248 C C . ALA A 1 285 ? 25.332 17.158 -15.300 1.00 12.01 285 ALA A C 1
ATOM 2249 O O . ALA A 1 285 ? 25.278 16.988 -14.077 1.00 11.75 285 ALA A O 1
ATOM 2251 N N . SER A 1 286 ? 26.345 17.783 -15.898 1.00 11.09 286 SER A N 1
ATOM 2252 C CA . SER A 1 286 ? 27.479 18.307 -15.158 1.00 11.10 286 SER A CA 1
ATOM 2253 C C . SER A 1 286 ? 27.051 19.484 -14.300 1.00 9.88 286 SER A C 1
ATOM 2254 O O . SER A 1 286 ? 27.482 19.596 -13.159 1.00 9.95 286 SER A O 1
ATOM 2257 N N . LYS A 1 287 ? 26.202 20.363 -14.831 1.00 9.30 287 LYS A N 1
ATOM 2258 C CA . LYS A 1 287 ? 25.713 21.518 -14.068 1.00 9.64 287 LYS A CA 1
ATOM 2259 C C . LYS A 1 287 ? 25.068 21.069 -12.749 1.00 9.75 287 LYS A C 1
ATOM 2260 O O . LYS A 1 287 ? 25.405 21.563 -11.673 1.00 9.87 287 LYS A O 1
ATOM 2266 N N . ILE A 1 288 ? 24.161 20.108 -12.857 1.00 9.42 288 ILE A N 1
ATOM 2267 C CA . ILE A 1 288 ? 23.417 19.623 -11.700 1.00 10.42 288 ILE A CA 1
ATOM 2268 C C . ILE A 1 288 ? 24.348 18.915 -10.740 1.00 9.45 288 ILE A C 1
ATOM 2269 O O . ILE A 1 288 ? 24.260 19.123 -9.532 1.00 9.56 288 ILE A O 1
ATOM 2274 N N . ARG A 1 289 ? 25.219 18.065 -11.255 1.00 8.59 289 ARG A N 1
ATOM 2275 C CA . ARG A 1 289 ? 26.112 17.300 -10.400 1.00 9.04 289 ARG A CA 1
ATOM 2276 C C . ARG A 1 289 ? 27.101 18.194 -9.643 1.00 8.44 289 ARG A C 1
ATOM 2277 O O . ARG A 1 289 ? 27.231 18.072 -8.421 1.00 8.64 289 ARG A O 1
ATOM 2285 N N . PHE A 1 290 ? 27.774 19.107 -10.328 1.00 8.36 290 PHE A N 1
ATOM 2286 C CA . PHE A 1 290 ? 28.659 20.047 -9.637 1.00 8.37 290 PHE A CA 1
ATOM 2287 C C . PHE A 1 290 ? 27.886 20.924 -8.636 1.00 9.05 290 PHE A C 1
ATOM 2288 O O . PHE A 1 290 ? 28.370 21.144 -7.520 1.00 9.42 290 PHE A O 1
ATOM 2296 N N . GLU A 1 291 ? 26.698 21.417 -8.985 1.00 9.29 291 GLU A N 1
ATOM 2297 C CA A GLU A 1 291 ? 26.020 22.357 -8.096 0.50 10.32 291 GLU A CA 1
ATOM 2298 C CA B GLU A 1 291 ? 25.967 22.339 -8.116 0.50 10.60 291 GLU A CA 1
ATOM 2299 C C . GLU A 1 291 ? 25.398 21.650 -6.867 1.00 10.70 291 GLU A C 1
ATOM 2300 O O . GLU A 1 291 ? 25.032 22.303 -5.892 1.00 10.58 291 GLU A O 1
ATOM 2311 N N . SER A 1 292 ? 25.300 20.320 -6.884 1.00 9.27 292 SER A N 1
ATOM 2312 C CA . SER A 1 292 ? 24.801 19.603 -5.719 1.00 9.88 292 SER A CA 1
ATOM 2313 C C . SER A 1 292 ? 25.729 19.788 -4.519 1.00 8.89 292 SER A C 1
ATOM 2314 O O . SER A 1 292 ? 25.298 19.541 -3.403 1.00 9.45 292 SER A O 1
ATOM 2317 N N . ALA A 1 293 ? 26.962 20.264 -4.728 1.00 8.78 293 ALA A N 1
ATOM 2318 C CA . ALA A 1 293 ? 27.830 20.680 -3.612 1.00 8.95 293 ALA A CA 1
ATOM 2319 C C . ALA A 1 293 ? 27.149 21.660 -2.664 1.00 8.58 293 ALA A C 1
ATOM 2320 O O . ALA A 1 293 ? 27.461 21.701 -1.457 1.00 8.38 293 ALA A O 1
ATOM 2322 N N . VAL A 1 294 ? 26.234 22.468 -3.181 1.00 8.44 294 VAL A N 1
ATOM 2323 C CA . VAL A 1 294 ? 25.501 23.425 -2.353 1.00 7.99 294 VAL A CA 1
ATOM 2324 C C . VAL A 1 294 ? 24.655 22.719 -1.287 1.00 7.59 294 VAL A C 1
ATOM 2325 O O . VAL A 1 294 ? 24.797 22.980 -0.074 1.00 6.80 294 VAL A O 1
ATOM 2329 N N . GLU A 1 295 ? 23.793 21.803 -1.723 1.00 8.83 295 GLU A N 1
ATOM 2330 C CA . GLU A 1 295 ? 22.937 21.112 -0.767 1.00 10.56 295 GLU A CA 1
ATOM 2331 C C . GLU A 1 295 ? 23.767 20.226 0.164 1.00 9.85 295 GLU A C 1
ATOM 2332 O O . GLU A 1 295 ? 23.550 20.197 1.380 1.00 10.09 295 GLU A O 1
ATOM 2338 N N . LEU A 1 296 ? 24.767 19.546 -0.392 1.00 9.55 296 LEU A N 1
ATOM 2339 C CA . LEU A 1 296 ? 25.577 18.647 0.397 1.00 9.74 296 LEU A CA 1
ATOM 2340 C C . LEU A 1 296 ? 26.347 19.417 1.454 1.00 9.60 296 LEU A C 1
ATOM 2341 O O . LEU A 1 296 ? 26.481 18.977 2.593 1.00 9.97 296 LEU A O 1
ATOM 2346 N N . GLY A 1 297 ? 26.892 20.561 1.057 1.00 8.86 297 GLY A N 1
ATOM 2347 C CA . GLY A 1 297 ? 27.655 21.379 1.956 1.00 9.57 297 GLY A CA 1
ATOM 2348 C C . GLY A 1 297 ? 26.864 22.015 3.064 1.00 8.60 297 GLY A C 1
ATOM 2349 O O . GLY A 1 297 ? 27.337 22.131 4.202 1.00 9.31 297 GLY A O 1
ATOM 2350 N N . ASP A 1 298 ? 25.659 22.453 2.745 1.00 9.59 298 ASP A N 1
ATOM 2351 C CA . ASP A 1 298 ? 24.783 22.951 3.771 1.00 10.37 298 ASP A CA 1
ATOM 2352 C C . ASP A 1 298 ? 24.476 21.882 4.815 1.00 10.29 298 ASP A C 1
ATOM 2353 O O . ASP A 1 298 ? 24.525 22.174 6.014 1.00 10.42 298 ASP A O 1
ATOM 2358 N N . LEU A 1 299 ? 24.216 20.655 4.376 1.00 9.50 299 LEU A N 1
ATOM 2359 C CA . LEU A 1 299 ? 23.953 19.561 5.317 1.00 10.68 299 LEU A CA 1
ATOM 2360 C C . LEU A 1 299 ? 25.206 19.224 6.151 1.00 9.65 299 LEU A C 1
ATOM 2361 O O . LEU A 1 299 ? 25.117 19.002 7.352 1.00 10.13 299 LEU A O 1
ATOM 2366 N N . GLU A 1 300 ? 26.382 19.188 5.534 1.00 9.26 300 GLU A N 1
ATOM 2367 C CA . GLU A 1 300 ? 27.602 18.906 6.298 1.00 10.39 300 GLU A CA 1
ATOM 2368 C C . GLU A 1 300 ? 27.845 19.963 7.348 1.00 9.54 300 GLU A C 1
ATOM 2369 O O . GLU A 1 300 ? 28.160 19.655 8.489 1.00 9.39 300 GLU A O 1
ATOM 2375 N N . GLU A 1 301 ? 27.681 21.229 6.992 1.00 9.35 301 GLU A N 1
ATOM 2376 C CA . GLU A 1 301 ? 27.904 22.261 7.986 1.00 8.80 301 GLU A CA 1
ATOM 2377 C C . GLU A 1 301 ? 26.840 22.228 9.098 1.00 9.10 301 GLU A C 1
ATOM 2378 O O . GLU A 1 301 ? 27.155 22.428 10.277 1.00 9.45 301 GLU A O 1
ATOM 2384 N N . ALA A 1 302 ? 25.603 21.904 8.745 1.00 8.99 302 ALA A N 1
ATOM 2385 C CA . ALA A 1 302 ? 24.528 21.799 9.731 1.00 8.79 302 ALA A CA 1
ATOM 2386 C C . ALA A 1 302 ? 24.819 20.737 10.771 1.00 8.79 302 ALA A C 1
ATOM 2387 O O . ALA A 1 302 ? 24.680 20.966 11.968 1.00 8.87 302 ALA A O 1
ATOM 2389 N N . LYS A 1 303 ? 25.301 19.585 10.313 1.00 8.46 303 LYS A N 1
ATOM 2390 C CA . LYS A 1 303 ? 25.688 18.468 11.196 1.00 9.85 303 LYS A CA 1
ATOM 2391 C C . LYS A 1 303 ? 26.817 18.914 12.104 1.00 8.94 303 LYS A C 1
ATOM 2392 O O . LYS A 1 303 ? 26.842 18.578 13.310 1.00 8.66 303 LYS A O 1
ATOM 2398 N N . TRP A 1 304 ? 27.762 19.669 11.551 1.00 8.90 304 TRP A N 1
ATOM 2399 C CA . TRP A 1 304 ? 28.886 20.137 12.332 1.00 9.12 304 TRP A CA 1
ATOM 2400 C C . TRP A 1 304 ? 28.457 21.147 13.402 1.00 8.38 304 TRP A C 1
ATOM 2401 O O . TRP A 1 304 ? 28.877 21.087 14.546 1.00 9.31 304 TRP A O 1
ATOM 2412 N N . LYS A 1 305 ? 27.566 22.057 13.045 1.00 8.16 305 LYS A N 1
ATOM 2413 C CA . LYS A 1 305 ? 27.047 23.015 13.993 1.00 9.38 305 LYS A CA 1
ATOM 2414 C C . LYS A 1 305 ? 26.331 22.310 15.151 1.00 8.29 305 LYS A C 1
ATOM 2415 O O . LYS A 1 305 ? 26.399 22.745 16.317 1.00 8.61 305 LYS A O 1
ATOM 2421 N N . ASP A 1 306 ? 25.679 21.192 14.881 1.00 8.06 306 ASP A N 1
ATOM 2422 C CA . ASP A 1 306 ? 25.043 20.415 15.955 1.00 8.46 306 ASP A CA 1
ATOM 2423 C C . ASP A 1 306 ? 26.083 19.823 16.899 1.00 8.56 306 ASP A C 1
ATOM 2424 O O . ASP A 1 306 ? 25.888 19.778 18.089 1.00 8.86 306 ASP A O 1
ATOM 2429 N N . LYS A 1 307 ? 27.215 19.369 16.360 1.00 8.26 307 LYS A N 1
ATOM 2430 C CA . LYS A 1 307 ? 28.314 18.904 17.229 1.00 8.86 307 LYS A CA 1
ATOM 2431 C C . LYS A 1 307 ? 28.869 20.025 18.058 1.00 8.65 307 LYS A C 1
ATOM 2432 O O . LYS A 1 307 ? 29.164 19.825 19.240 1.00 8.59 307 LYS A O 1
ATOM 2438 N N . LEU A 1 308 ? 29.012 21.212 17.464 1.00 8.78 308 LEU A N 1
ATOM 2439 C CA . LEU A 1 308 ? 29.505 22.355 18.235 1.00 9.85 308 LEU A CA 1
ATOM 2440 C C . LEU A 1 308 ? 28.580 22.688 19.384 1.00 9.80 308 LEU A C 1
ATOM 2441 O O . LEU A 1 308 ? 29.011 22.916 20.502 1.00 10.49 308 LEU A O 1
ATOM 2446 N N . GLU A 1 309 ? 27.270 22.644 19.136 1.00 9.85 309 GLU A N 1
ATOM 2447 C CA . GLU A 1 309 ? 26.306 22.979 20.162 1.00 11.64 309 GLU A CA 1
ATOM 2448 C C . GLU A 1 309 ? 26.366 22.003 21.335 1.00 12.16 309 GLU A C 1
ATOM 2449 O O . GLU A 1 309 ? 26.201 22.435 22.488 1.00 13.30 309 GLU A O 1
ATOM 2455 N N . LYS A 1 310 ? 26.622 20.715 21.048 1.00 13.47 310 LYS A N 1
ATOM 2456 C CA . LYS A 1 310 ? 26.792 19.693 22.105 1.00 15.20 310 LYS A CA 1
ATOM 2457 C C . LYS A 1 310 ? 28.131 19.741 22.829 1.00 14.59 310 LYS A C 1
ATOM 2458 O O . LYS A 1 310 ? 28.284 19.130 23.892 1.00 15.62 310 LYS A O 1
ATOM 2464 N N . SER A 1 311 ? 29.113 20.443 22.264 1.00 13.68 311 SER A N 1
ATOM 2465 C CA A SER A 1 311 ? 30.496 20.458 22.763 0.50 14.20 311 SER A CA 1
ATOM 2466 C CA B SER A 1 311 ? 30.457 20.382 22.814 0.50 12.94 311 SER A CA 1
ATOM 2467 C C . SER A 1 311 ? 30.578 21.258 24.045 1.00 14.41 311 SER A C 1
ATOM 2468 O O . SER A 1 311 ? 29.618 22.000 24.390 1.00 17.84 311 SER A O 1
ATOM 2473 N N . ALA A 1 312 ? 31.698 21.100 24.738 1.00 13.25 312 ALA A N 1
ATOM 2474 C CA . ALA A 1 312 ? 32.073 21.931 25.869 1.00 12.88 312 ALA A CA 1
ATOM 2475 C C . ALA A 1 312 ? 33.034 23.041 25.423 1.00 12.40 312 ALA A C 1
ATOM 2476 O O . ALA A 1 312 ? 33.633 23.725 26.241 1.00 12.64 312 ALA A O 1
ATOM 2478 N N . LYS A 1 313 ? 33.155 23.217 24.113 1.00 12.40 313 LYS A N 1
ATOM 2479 C CA . LYS A 1 313 ? 34.130 24.142 23.528 1.00 12.64 313 LYS A CA 1
ATOM 2480 C C . LYS A 1 313 ? 33.525 25.422 22.977 1.00 12.20 313 LYS A C 1
ATOM 2481 O O . LYS A 1 313 ? 34.261 26.224 22.348 1.00 11.29 313 LYS A O 1
ATOM 2487 N N . LYS A 1 314 ? 32.236 25.650 23.169 1.00 10.94 314 LYS A N 1
ATOM 2488 C CA . LYS A 1 314 ? 31.552 26.801 22.554 1.00 10.74 314 LYS A CA 1
ATOM 2489 C C . LYS A 1 314 ? 32.134 28.146 22.946 1.00 10.92 314 LYS A C 1
ATOM 2490 O O . LYS A 1 314 ? 32.335 29.015 22.088 1.00 11.00 314 LYS A O 1
ATOM 2496 N N . GLU A 1 315 ? 32.350 28.346 24.240 1.00 9.90 315 GLU A N 1
ATOM 2497 C CA . GLU A 1 315 ? 32.865 29.623 24.723 1.00 10.01 315 GLU A CA 1
ATOM 2498 C C . GLU A 1 315 ? 34.303 29.813 24.253 1.00 8.80 315 GLU A C 1
ATOM 2499 O O . GLU A 1 315 ? 34.683 30.910 23.881 1.00 8.74 315 GLU A O 1
ATOM 2505 N N . LEU A 1 316 ? 35.091 28.742 24.264 1.00 8.81 316 LEU A N 1
ATOM 2506 C CA . LEU A 1 316 ? 36.462 28.843 23.765 1.00 8.56 316 LEU A CA 1
ATOM 2507 C C . LEU A 1 316 ? 36.471 29.271 22.292 1.00 8.28 316 LEU A C 1
ATOM 2508 O O . LEU A 1 316 ? 37.204 30.171 21.930 1.00 7.38 316 LEU A O 1
ATOM 2513 N N . LEU A 1 317 ? 35.660 28.632 21.459 1.00 8.09 317 LEU A N 1
ATOM 2514 C CA . LEU A 1 317 ? 35.639 28.976 20.054 1.00 7.62 317 LEU A CA 1
ATOM 2515 C C . LEU A 1 317 ? 35.238 30.446 19.902 1.00 7.32 317 LEU A C 1
ATOM 2516 O O . LEU A 1 317 ? 35.847 31.156 19.126 1.00 7.87 317 LEU A O 1
ATOM 2521 N N . GLU A 1 318 ? 34.253 30.905 20.670 1.00 9.00 318 GLU A N 1
ATOM 2522 C CA . GLU A 1 318 ? 33.869 32.308 20.586 1.00 9.21 318 GLU A CA 1
ATOM 2523 C C . GLU A 1 318 ? 34.986 33.265 20.979 1.00 8.99 318 GLU A C 1
ATOM 2524 O O . GLU A 1 318 ? 35.139 34.312 20.344 1.00 9.78 318 GLU A O 1
ATOM 2530 N N . ARG A 1 319 ? 35.769 32.922 22.004 1.00 7.84 319 ARG A N 1
ATOM 2531 C CA . ARG A 1 319 ? 36.928 33.748 22.348 1.00 7.98 319 ARG A CA 1
ATOM 2532 C C . ARG A 1 319 ? 37.961 33.760 21.240 1.00 7.91 319 ARG A C 1
ATOM 2533 O O . ARG A 1 319 ? 38.577 34.800 20.978 1.00 8.59 319 ARG A O 1
ATOM 2541 N N . LEU A 1 320 ? 38.195 32.615 20.602 1.00 7.27 320 LEU A N 1
ATOM 2542 C CA . LEU A 1 320 ? 39.171 32.549 19.533 1.00 7.66 320 LEU A CA 1
ATOM 2543 C C . LEU A 1 320 ? 38.747 33.379 18.329 1.00 8.21 320 LEU A C 1
ATOM 2544 O O . LEU A 1 320 ? 39.565 33.986 17.648 1.00 8.98 320 LEU A O 1
ATOM 2549 N N . LEU A 1 321 ? 37.441 33.409 18.070 1.00 8.30 321 LEU A N 1
ATOM 2550 C CA . LEU A 1 321 ? 36.908 34.139 16.917 1.00 8.88 321 LEU A CA 1
ATOM 2551 C C . LEU A 1 321 ? 36.787 35.639 17.214 1.00 9.53 321 LEU A C 1
ATOM 2552 O O . LEU A 1 321 ? 36.745 36.419 16.283 1.00 12.06 321 LEU A O 1
ATOM 2557 N N . ASN A 1 322 ? 36.773 36.014 18.487 1.00 8.83 322 ASN A N 1
ATOM 2558 C CA . ASN A 1 322 ? 36.523 37.395 18.927 1.00 10.49 322 ASN A CA 1
ATOM 2559 C C . ASN A 1 322 ? 37.526 37.836 19.985 1.00 10.06 322 ASN A C 1
ATOM 2560 O O . ASN A 1 322 ? 37.162 38.129 21.127 1.00 10.68 322 ASN A O 1
ATOM 2565 N N . PRO A 1 323 ? 38.815 37.862 19.622 1.00 10.12 323 PRO A N 1
ATOM 2566 C CA . PRO A 1 323 ? 39.817 38.227 20.596 1.00 10.82 323 PRO A CA 1
ATOM 2567 C C . PRO A 1 323 ? 39.644 39.667 21.068 1.00 11.19 323 PRO A C 1
ATOM 2568 O O . PRO A 1 323 ? 39.268 40.559 20.279 1.00 10.50 323 PRO A O 1
ATOM 2572 N N . ASP A 1 324 ? 39.909 39.869 22.355 1.00 10.52 324 ASP A N 1
ATOM 2573 C CA . ASP A 1 324 ? 39.756 41.178 22.972 1.00 10.81 324 ASP A CA 1
ATOM 2574 C C . ASP A 1 324 ? 41.140 41.748 23.225 1.00 10.09 324 ASP A C 1
ATOM 2575 O O . ASP A 1 324 ? 41.789 41.421 24.213 1.00 10.54 324 ASP A O 1
ATOM 2580 N N . PHE A 1 325 ? 41.597 42.624 22.338 1.00 9.04 325 PHE A N 1
ATOM 2581 C CA . PHE A 1 325 ? 42.944 43.170 22.458 1.00 8.63 325 PHE A CA 1
ATOM 2582 C C . PHE A 1 325 ? 43.001 44.307 23.461 1.00 7.72 325 PHE A C 1
ATOM 2583 O O . PHE A 1 325 ? 44.058 44.606 24.002 1.00 9.09 325 PHE A O 1
ATOM 2591 N N . ASN A 1 326 ? 41.844 44.904 23.739 1.00 9.58 326 ASN A N 1
ATOM 2592 C CA . ASN A 1 326 ? 41.765 46.076 24.626 1.00 11.27 326 ASN A CA 1
ATOM 2593 C C . ASN A 1 326 ? 42.039 45.745 26.070 1.00 11.14 326 ASN A C 1
ATOM 2594 O O . ASN A 1 326 ? 42.562 46.581 26.794 1.00 11.90 326 ASN A O 1
ATOM 2599 N N . LYS A 1 327 ? 41.692 44.534 26.472 1.00 11.86 327 LYS A N 1
ATOM 2600 C CA . LYS A 1 327 ? 41.781 44.137 27.878 1.00 12.74 327 LYS A CA 1
ATOM 2601 C C . LYS A 1 327 ? 43.210 43.884 28.352 1.00 12.31 327 LYS A C 1
ATOM 2602 O O . LYS A 1 327 ? 43.448 43.838 29.547 1.00 14.64 327 LYS A O 1
ATOM 2608 N N . ILE A 1 328 ? 44.156 43.747 27.448 1.00 9.86 328 ILE A N 1
ATOM 2609 C CA . ILE A 1 328 ? 45.473 43.198 27.757 1.00 9.67 328 ILE A CA 1
ATOM 2610 C C . ILE A 1 328 ? 46.292 44.221 28.544 1.00 9.28 328 ILE A C 1
ATOM 2611 O O . ILE A 1 328 ? 46.437 45.343 28.105 1.00 10.20 328 ILE A O 1
ATOM 2616 N N . ALA A 1 329 ? 46.804 43.829 29.704 1.00 8.10 329 ALA A N 1
ATOM 2617 C CA . ALA A 1 329 ? 47.705 44.687 30.476 1.00 7.70 329 ALA A CA 1
ATOM 2618 C C . ALA A 1 329 ? 49.122 44.283 30.112 1.00 7.93 329 ALA A C 1
ATOM 2619 O O . ALA A 1 329 ? 49.630 43.191 30.488 1.00 9.05 329 ALA A O 1
ATOM 2621 N N . TYR A 1 330 ? 49.762 45.159 29.378 1.00 7.67 330 TYR A N 1
ATOM 2622 C CA . TYR A 1 330 ? 51.145 44.916 28.932 1.00 7.63 330 TYR A CA 1
ATOM 2623 C C . TYR A 1 330 ? 52.109 45.258 30.026 1.00 7.73 330 TYR A C 1
ATOM 2624 O O . TYR A 1 330 ? 51.740 45.937 30.997 1.00 8.40 330 TYR A O 1
ATOM 2633 N N . PRO A 1 331 ? 53.362 44.785 29.950 1.00 7.54 331 PRO A N 1
ATOM 2634 C CA . PRO A 1 331 ? 54.353 45.218 30.957 1.00 7.80 331 PRO A CA 1
ATOM 2635 C C . PRO A 1 331 ? 54.599 46.710 30.884 1.00 8.40 331 PRO A C 1
ATOM 2636 O O . PRO A 1 331 ? 54.533 47.305 29.790 1.00 9.57 331 PRO A O 1
ATOM 2640 N N . ASP A 1 332 ? 54.950 47.256 32.038 1.00 7.47 332 ASP A N 1
ATOM 2641 C CA . ASP A 1 332 ? 55.284 48.656 32.198 1.00 8.38 332 ASP A CA 1
ATOM 2642 C C . ASP A 1 332 ? 56.800 48.759 32.183 1.00 7.97 332 ASP A C 1
ATOM 2643 O O . ASP A 1 332 ? 57.472 48.467 33.150 1.00 9.18 332 ASP A O 1
ATOM 2648 N N . PHE A 1 333 ? 57.330 49.207 31.058 1.00 7.87 333 PHE A N 1
ATOM 2649 C CA . PHE A 1 333 ? 58.766 49.329 30.866 1.00 8.27 333 PHE A CA 1
ATOM 2650 C C . PHE A 1 333 ? 59.283 50.740 31.054 1.00 9.07 333 PHE A C 1
ATOM 2651 O O . PHE A 1 333 ? 60.462 51.022 30.742 1.00 9.51 333 PHE A O 1
ATOM 2659 N N . LYS A 1 334 ? 58.440 51.638 31.510 1.00 9.22 334 LYS A N 1
ATOM 2660 C CA . LYS A 1 334 ? 58.865 53.010 31.734 1.00 9.89 334 LYS A CA 1
ATOM 2661 C C . LYS A 1 334 ? 60.134 53.108 32.578 1.00 10.70 334 LYS A C 1
ATOM 2662 O O . LYS A 1 334 ? 60.202 52.586 33.641 1.00 11.16 334 LYS A O 1
ATOM 2668 N N . GLY A 1 335 ? 61.150 53.760 32.028 1.00 10.24 335 GLY A N 1
ATOM 2669 C CA . GLY A 1 335 ? 62.383 54.005 32.746 1.00 10.67 335 GLY A CA 1
ATOM 2670 C C . GLY A 1 335 ? 63.347 52.832 32.819 1.00 11.54 335 GLY A C 1
ATOM 2671 O O . GLY A 1 335 ? 64.406 52.940 33.456 1.00 13.84 335 GLY A O 1
ATOM 2672 N N . LYS A 1 336 ? 63.002 51.711 32.183 1.00 11.33 336 LYS A N 1
ATOM 2673 C CA . LYS A 1 336 ? 63.804 50.499 32.291 1.00 12.40 336 LYS A CA 1
ATOM 2674 C C . LYS A 1 336 ? 64.658 50.366 31.047 1.00 11.64 336 LYS A C 1
ATOM 2675 O O . LYS A 1 336 ? 64.140 50.249 29.930 1.00 12.26 336 LYS A O 1
ATOM 2681 N N . ASP A 1 337 ? 65.968 50.407 31.215 1.00 10.35 337 ASP A N 1
ATOM 2682 C CA . ASP A 1 337 ? 66.915 50.151 30.133 1.00 10.27 337 ASP A CA 1
ATOM 2683 C C . ASP A 1 337 ? 66.884 48.650 29.791 1.00 10.66 337 ASP A C 1
ATOM 2684 O O . ASP A 1 337 ? 66.969 47.801 30.661 1.00 13.63 337 ASP A O 1
ATOM 2689 N N . LEU A 1 338 ? 66.751 48.321 28.508 1.00 8.63 338 LEU A N 1
ATOM 2690 C CA . LEU A 1 338 ? 66.644 46.922 28.082 1.00 9.50 338 LEU A CA 1
ATOM 2691 C C . LEU A 1 338 ? 66.965 46.821 26.594 1.00 8.30 338 LEU A C 1
ATOM 2692 O O . LEU A 1 338 ? 66.874 47.792 25.846 1.00 9.33 338 LEU A O 1
ATOM 2697 N N . ALA A 1 339 ? 67.377 45.636 26.179 1.00 7.10 339 ALA A N 1
ATOM 2698 C CA . ALA A 1 339 ? 67.396 45.330 24.771 1.00 6.23 339 ALA A CA 1
ATOM 2699 C C . ALA A 1 339 ? 65.952 45.115 24.314 1.00 6.44 339 ALA A C 1
ATOM 2700 O O . ALA A 1 339 ? 65.170 44.447 25.009 1.00 6.91 339 ALA A O 1
ATOM 2702 N N . THR A 1 340 ? 65.581 45.603 23.125 1.00 5.37 340 THR A N 1
ATOM 2703 C CA . THR A 1 340 ? 64.182 45.448 22.718 1.00 6.21 340 THR A CA 1
ATOM 2704 C C . THR A 1 340 ? 63.868 43.994 22.343 1.00 5.99 340 THR A C 1
ATOM 2705 O O . THR A 1 340 ? 62.707 43.628 22.357 1.00 6.63 340 THR A O 1
ATOM 2709 N N . ARG A 1 341 ? 64.837 43.111 22.111 1.00 5.83 341 ARG A N 1
ATOM 2710 C CA . ARG A 1 341 ? 64.490 41.690 22.008 1.00 6.01 341 ARG A CA 1
ATOM 2711 C C . ARG A 1 341 ? 63.874 41.200 23.332 1.00 6.47 341 ARG A C 1
ATOM 2712 O O . ARG A 1 341 ? 63.009 40.320 23.322 1.00 7.19 341 ARG A O 1
ATOM 2720 N N . ASP A 1 342 ? 64.355 41.709 24.461 1.00 6.16 342 ASP A N 1
ATOM 2721 C CA . ASP A 1 342 ? 63.911 41.303 25.781 1.00 6.75 342 ASP A CA 1
ATOM 2722 C C . ASP A 1 342 ? 62.567 41.902 26.147 1.00 6.52 342 ASP A C 1
ATOM 2723 O O . ASP A 1 342 ? 61.692 41.180 26.647 1.00 7.88 342 ASP A O 1
ATOM 2728 N N . SER A 1 343 ? 62.342 43.201 25.916 1.00 5.87 343 SER A N 1
ATOM 2729 C CA . SER A 1 343 ? 61.002 43.735 26.093 1.00 6.62 343 SER A CA 1
ATOM 2730 C C . SER A 1 343 ? 60.032 42.977 25.207 1.00 6.92 343 SER A C 1
ATOM 2731 O O . SER A 1 343 ? 58.933 42.620 25.637 1.00 5.89 343 SER A O 1
ATOM 2734 N N . ASN A 1 344 ? 60.424 42.703 23.973 1.00 6.00 344 ASN A N 1
ATOM 2735 C CA . ASN A 1 344 ? 59.503 42.025 23.059 1.00 5.71 344 ASN A CA 1
ATOM 2736 C C . ASN A 1 344 ? 59.168 40.634 23.538 1.00 6.50 344 ASN A C 1
ATOM 2737 O O . ASN A 1 344 ? 57.995 40.228 23.448 1.00 6.66 344 ASN A O 1
ATOM 2742 N N . GLY A 1 345 ? 60.137 39.889 24.045 1.00 6.84 345 GLY A N 1
ATOM 2743 C CA . GLY A 1 345 ? 59.872 38.558 24.534 1.00 7.17 345 GLY A CA 1
ATOM 2744 C C . GLY A 1 345 ? 58.883 38.583 25.686 1.00 7.19 345 GLY A C 1
ATOM 2745 O O . GLY A 1 345 ? 57.997 37.717 25.778 1.00 6.30 345 GLY A O 1
ATOM 2746 N N . GLU A 1 346 ? 59.009 39.562 26.580 1.00 6.67 346 GLU A N 1
ATOM 2747 C CA . GLU A 1 346 ? 58.030 39.684 27.653 1.00 7.17 346 GLU A CA 1
ATOM 2748 C C . GLU A 1 346 ? 56.629 39.991 27.139 1.00 6.50 346 GLU A C 1
ATOM 2749 O O . GLU A 1 346 ? 55.639 39.435 27.623 1.00 6.13 346 GLU A O 1
ATOM 2755 N N . ILE A 1 347 ? 56.542 40.802 26.095 1.00 5.58 347 ILE A N 1
ATOM 2756 C CA . ILE A 1 347 ? 55.259 41.098 25.478 1.00 6.03 347 ILE A CA 1
ATOM 2757 C C . ILE A 1 347 ? 54.664 39.841 24.846 1.00 5.99 347 ILE A C 1
ATOM 2758 O O . ILE A 1 347 ? 53.477 39.576 24.986 1.00 6.83 347 ILE A O 1
ATOM 2763 N N . LEU A 1 348 ? 55.488 39.074 24.144 1.00 6.49 348 LEU A N 1
ATOM 2764 C CA . LEU A 1 348 ? 54.997 37.822 23.508 1.00 6.19 348 LEU A CA 1
ATOM 2765 C C . LEU A 1 348 ? 54.399 36.906 24.544 1.00 5.88 348 LEU A C 1
ATOM 2766 O O . LEU A 1 348 ? 53.342 36.280 24.331 1.00 6.02 348 LEU A O 1
ATOM 2771 N N . ASN A 1 349 ? 55.030 36.845 25.721 1.00 5.67 349 ASN A N 1
ATOM 2772 C CA . ASN A 1 349 ? 54.481 36.037 26.813 1.00 6.18 349 ASN A CA 1
ATOM 2773 C C . ASN A 1 349 ? 53.153 36.560 27.355 1.00 6.49 349 ASN A C 1
ATOM 2774 O O . ASN A 1 349 ? 52.253 35.766 27.596 1.00 6.46 349 ASN A O 1
ATOM 2779 N N . VAL A 1 350 ? 52.994 37.867 27.499 1.00 5.97 350 VAL A N 1
ATOM 2780 C CA . VAL A 1 350 ? 51.720 38.444 27.920 1.00 6.32 350 VAL A CA 1
ATOM 2781 C C . VAL A 1 350 ? 50.641 38.161 26.875 1.00 6.44 350 VAL A C 1
ATOM 2782 O O . VAL A 1 350 ? 49.510 37.801 27.211 1.00 6.31 350 VAL A O 1
ATOM 2786 N N . LEU A 1 351 ? 50.979 38.289 25.601 1.00 6.37 351 LEU A N 1
ATOM 2787 C CA . LEU A 1 351 ? 50.007 38.033 24.539 1.00 6.57 351 LEU A CA 1
ATOM 2788 C C . LEU A 1 351 ? 49.573 36.583 24.530 1.00 6.50 351 LEU A C 1
ATOM 2789 O O . LEU A 1 351 ? 48.365 36.299 24.438 1.00 7.34 351 LEU A O 1
ATOM 2794 N N . ALA A 1 352 ? 50.523 35.673 24.678 1.00 6.54 352 ALA A N 1
ATOM 2795 C CA . ALA A 1 352 ? 50.190 34.245 24.682 1.00 7.92 352 ALA A CA 1
ATOM 2796 C C . ALA A 1 352 ? 49.331 33.904 25.886 1.00 8.80 352 ALA A C 1
ATOM 2797 O O . ALA A 1 352 ? 48.482 33.012 25.774 1.00 9.20 352 ALA A O 1
ATOM 2799 N N . LYS A 1 353 ? 49.534 34.553 27.030 1.00 8.18 353 LYS A N 1
ATOM 2800 C CA . LYS A 1 353 ? 48.720 34.295 28.221 1.00 9.40 353 LYS A CA 1
ATOM 2801 C C . LYS A 1 353 ? 47.306 34.798 28.051 1.00 8.73 353 LYS A C 1
ATOM 2802 O O . LYS A 1 353 ? 46.365 34.181 28.592 1.00 11.06 353 LYS A O 1
ATOM 2808 N N . ASN A 1 354 ? 47.122 35.905 27.345 1.00 7.49 354 ASN A N 1
ATOM 2809 C CA . ASN A 1 354 ? 45.824 36.572 27.196 1.00 7.61 354 ASN A CA 1
ATOM 2810 C C . ASN A 1 354 ? 45.015 36.092 25.999 1.00 7.83 354 ASN A C 1
ATOM 2811 O O . ASN A 1 354 ? 43.800 36.261 25.989 1.00 9.72 354 ASN A O 1
ATOM 2816 N N . LEU A 1 355 ? 45.662 35.473 25.017 1.00 7.42 355 LEU A N 1
ATOM 2817 C CA . LEU A 1 355 ? 45.020 35.151 23.751 1.00 7.84 355 LEU A CA 1
ATOM 2818 C C . LEU A 1 355 ? 45.216 33.673 23.478 1.00 7.10 355 LEU A C 1
ATOM 2819 O O . LEU A 1 355 ? 46.329 33.226 23.158 1.00 7.69 355 LEU A O 1
ATOM 2824 N N . GLU A 1 356 ? 44.145 32.891 23.569 1.00 7.65 356 GLU A N 1
ATOM 2825 C CA . GLU A 1 356 ? 44.265 31.457 23.400 1.00 7.97 356 GLU A CA 1
ATOM 2826 C C . GLU A 1 356 ? 44.739 31.032 22.010 1.00 8.50 356 GLU A C 1
ATOM 2827 O O . GLU A 1 356 ? 45.312 29.957 21.860 1.00 11.27 356 GLU A O 1
ATOM 2833 N N . GLY A 1 357 ? 44.538 31.876 21.000 1.00 6.87 357 GLY A N 1
ATOM 2834 C CA . GLY A 1 357 ? 44.979 31.584 19.665 1.00 6.38 357 GLY A CA 1
ATOM 2835 C C . GLY A 1 357 ? 46.319 32.180 19.252 1.00 6.46 357 GLY A C 1
ATOM 2836 O O . GLY A 1 357 ? 46.722 32.001 18.099 1.00 6.71 357 GLY A O 1
ATOM 2837 N N . PHE A 1 358 ? 47.002 32.889 20.156 1.00 6.62 358 PHE A N 1
ATOM 2838 C CA . PHE A 1 358 ? 48.308 33.476 19.876 1.00 6.86 358 PHE A CA 1
ATOM 2839 C C . PHE A 1 358 ? 49.405 32.449 20.093 1.00 7.16 358 PHE A C 1
ATOM 2840 O O . PHE A 1 358 ? 49.528 31.895 21.168 1.00 8.63 358 PHE A O 1
ATOM 2848 N N . LEU A 1 359 ? 50.230 32.203 19.084 1.00 6.85 359 LEU A N 1
ATOM 2849 C CA . LEU A 1 359 ? 51.271 31.187 19.170 1.00 6.89 359 LEU A CA 1
ATOM 2850 C C . LEU A 1 359 ? 52.286 31.471 18.070 1.00 6.81 359 LEU A C 1
ATOM 2851 O O . LEU A 1 359 ? 52.102 32.357 17.248 1.00 6.99 359 LEU A O 1
ATOM 2856 N N . GLY A 1 360 ? 53.381 30.732 18.083 1.00 6.74 360 GLY A N 1
ATOM 2857 C CA . GLY A 1 360 ? 54.392 30.928 17.050 1.00 6.86 360 GLY A CA 1
ATOM 2858 C C . GLY A 1 360 ? 55.691 30.330 17.461 1.00 6.66 360 GLY A C 1
ATOM 2859 O O . GLY A 1 360 ? 55.774 29.484 18.366 1.00 8.21 360 GLY A O 1
ATOM 2860 N N . GLY A 1 361 ? 56.747 30.789 16.818 1.00 6.30 361 GLY A N 1
ATOM 2861 C CA . GLY A 1 361 ? 58.055 30.265 17.134 1.00 6.92 361 GLY A CA 1
ATOM 2862 C C . GLY A 1 361 ? 59.130 30.875 16.297 1.00 6.92 361 GLY A C 1
ATOM 2863 O O . GLY A 1 361 ? 58.900 31.875 15.585 1.00 7.57 361 GLY A O 1
ATOM 2864 N N . SER A 1 362 ? 60.305 30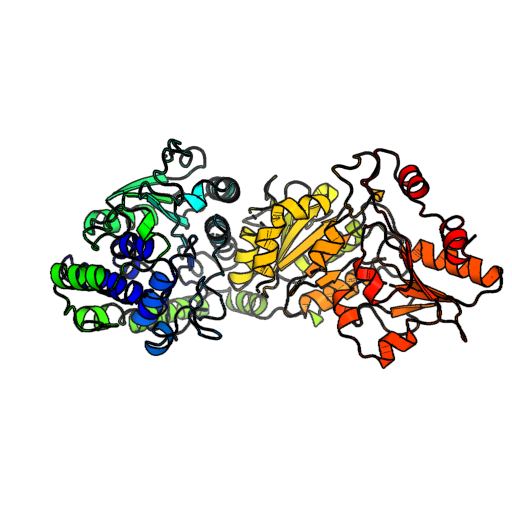.276 16.405 1.00 6.63 362 SER A N 1
ATOM 2865 C CA . SER A 1 362 ? 61.523 30.754 15.762 1.00 6.79 362 SER A CA 1
ATOM 2866 C C . SER A 1 362 ? 62.085 29.657 14.876 1.00 6.81 362 SER A C 1
ATOM 2867 O O . SER A 1 362 ? 61.836 28.454 15.056 1.00 6.94 362 SER A O 1
ATOM 2870 N N . ALA A 1 363 ? 62.898 30.085 13.915 1.00 6.11 363 ALA A N 1
ATOM 2871 C CA . ALA A 1 363 ? 63.646 29.172 13.065 1.00 6.53 363 ALA A CA 1
ATOM 2872 C C . ALA A 1 363 ? 64.959 28.782 13.729 1.00 7.32 363 ALA A C 1
ATOM 2873 O O . ALA A 1 363 ? 66.043 29.257 13.379 1.00 7.45 363 ALA A O 1
ATOM 2875 N N . ASP A 1 364 ? 64.849 27.976 14.775 1.00 6.55 364 ASP A N 1
ATOM 2876 C CA . ASP A 1 364 ? 65.951 27.486 15.584 1.00 8.35 364 ASP A CA 1
ATOM 2877 C C . ASP A 1 364 ? 66.750 28.579 16.265 1.00 7.95 364 ASP A C 1
ATOM 2878 O O . ASP A 1 364 ? 67.961 28.443 16.411 1.00 12.32 364 ASP A O 1
ATOM 2883 N N . LEU A 1 365 ? 66.147 29.695 16.607 1.00 7.41 365 LEU A N 1
ATOM 2884 C CA . LEU A 1 365 ? 66.873 30.776 17.306 1.00 7.17 365 LEU A CA 1
ATOM 2885 C C . LEU A 1 365 ? 66.118 31.247 18.539 1.00 7.80 365 LEU A C 1
ATOM 2886 O O . LEU A 1 365 ? 66.383 32.353 19.020 1.00 8.30 365 LEU A O 1
ATOM 2891 N N . GLY A 1 366 ? 65.224 30.434 19.090 1.00 7.69 366 GLY A N 1
ATOM 2892 C CA . GLY A 1 366 ? 64.445 30.863 20.250 1.00 7.74 366 GLY A CA 1
ATOM 2893 C C . GLY A 1 366 ? 65.251 31.533 21.365 1.00 7.97 366 GLY A C 1
ATOM 2894 O O . GLY A 1 366 ? 64.838 32.583 21.873 1.00 7.25 366 GLY A O 1
ATOM 2895 N N . PRO A 1 367 ? 66.370 30.931 21.785 1.00 7.10 367 PRO A N 1
ATOM 2896 C CA . PRO A 1 367 ? 67.102 31.509 22.901 1.00 7.99 367 PRO A CA 1
ATOM 2897 C C . PRO A 1 367 ? 67.662 32.886 22.588 1.00 8.33 367 PRO A C 1
ATOM 2898 O O . PRO A 1 367 ? 67.822 33.697 23.493 1.00 10.91 367 PRO A O 1
ATOM 2902 N N . SER A 1 368 ? 68.020 33.132 21.337 1.00 8.08 368 SER A N 1
ATOM 2903 C CA . SER A 1 368 ? 68.565 34.431 20.895 1.00 8.35 368 SER A CA 1
ATOM 2904 C C . SER A 1 368 ? 67.477 35.429 20.542 1.00 7.71 368 SER A C 1
ATOM 2905 O O . SER A 1 368 ? 67.655 36.616 20.779 1.00 7.18 368 SER A O 1
ATOM 2908 N N . ASN A 1 369 ? 66.370 34.979 19.957 1.00 7.07 369 ASN A N 1
ATOM 2909 C CA . ASN A 1 369 ? 65.259 35.872 19.599 1.00 7.37 369 ASN A CA 1
ATOM 2910 C C . ASN A 1 369 ? 64.381 36.203 20.810 1.00 7.76 369 ASN A C 1
ATOM 2911 O O . ASN A 1 369 ? 63.536 37.086 20.709 1.00 8.73 369 ASN A O 1
ATOM 2916 N N . LYS A 1 370 ? 64.548 35.465 21.909 1.00 7.49 370 LYS A N 1
ATOM 2917 C CA . LYS A 1 370 ? 63.771 35.609 23.146 1.00 8.20 370 LYS A CA 1
ATOM 2918 C C . LYS A 1 370 ? 62.291 35.353 22.959 1.00 7.95 370 LYS A C 1
ATOM 2919 O O . LYS A 1 370 ? 61.419 36.016 23.572 1.00 9.41 370 LYS A O 1
ATOM 2925 N N . THR A 1 371 ? 61.961 34.323 22.180 1.00 7.60 371 THR A N 1
ATOM 2926 C CA . THR A 1 371 ? 60.591 34.022 21.833 1.00 8.26 371 THR A CA 1
ATOM 2927 C C . THR A 1 371 ? 59.964 32.883 22.623 1.00 8.60 371 THR A C 1
ATOM 2928 O O . THR A 1 371 ? 58.782 32.602 22.439 1.00 9.74 371 THR A O 1
ATOM 2932 N N . GLU A 1 372 ? 60.691 32.235 23.524 1.00 7.63 372 GLU A N 1
ATOM 2933 C CA . GLU A 1 372 ? 60.063 31.172 24.314 1.00 8.59 372 GLU A CA 1
ATOM 2934 C C . GLU A 1 372 ? 58.866 31.705 25.076 1.00 7.46 372 GLU A C 1
ATOM 2935 O O . GLU A 1 372 ? 58.957 32.691 25.798 1.00 8.49 372 GLU A O 1
ATOM 2941 N N . LEU A 1 373 ? 57.753 30.972 24.953 1.00 7.20 373 LEU A N 1
ATOM 2942 C CA . LEU A 1 373 ? 56.528 31.250 25.656 1.00 7.62 373 LEU A CA 1
ATOM 2943 C C . LEU A 1 373 ? 56.579 30.336 26.883 1.00 7.50 373 LEU A C 1
ATOM 2944 O O . LEU A 1 373 ? 56.309 29.127 26.815 1.00 7.68 373 LEU A O 1
ATOM 2949 N N . HIS A 1 374 ? 57.014 30.906 27.996 1.00 8.04 374 HIS A N 1
ATOM 2950 C CA . HIS A 1 374 ? 57.425 30.146 29.162 1.00 9.53 374 HIS A CA 1
ATOM 2951 C C . HIS A 1 374 ? 56.301 29.373 29.789 1.00 9.56 374 HIS A C 1
ATOM 2952 O O . HIS A 1 374 ? 55.254 29.927 30.083 1.00 10.07 374 HIS A O 1
ATOM 2959 N N . SER A 1 375 ? 56.551 28.084 29.999 1.00 10.15 375 SER A N 1
ATOM 2960 C CA . SER A 1 375 ? 55.578 27.151 30.602 1.00 11.40 375 SER A CA 1
ATOM 2961 C C . SER A 1 375 ? 54.312 26.953 29.765 1.00 11.11 375 SER A C 1
ATOM 2962 O O . SER A 1 375 ? 53.306 26.460 30.283 1.00 13.00 375 SER A O 1
ATOM 2978 N N . GLY A 1 377 ? 54.389 25.180 26.787 1.00 8.91 377 GLY A N 1
ATOM 2979 C CA . GLY A 1 377 ? 54.524 23.885 26.139 1.00 8.48 377 GLY A CA 1
ATOM 2980 C C . GLY A 1 377 ? 54.884 23.957 24.664 1.00 8.66 377 GLY A C 1
ATOM 2981 O O . GLY A 1 377 ? 54.886 25.036 24.053 1.00 8.84 377 GLY A O 1
ATOM 2982 N N . ASP A 1 378 ? 55.197 22.789 24.110 1.00 9.34 378 ASP A N 1
ATOM 2983 C CA . ASP A 1 378 ? 55.571 22.631 22.699 1.00 8.92 378 ASP A CA 1
ATOM 2984 C C . ASP A 1 378 ? 54.401 22.148 21.857 1.00 8.63 378 ASP A C 1
ATOM 2985 O O . ASP A 1 378 ? 53.575 21.334 22.302 1.00 7.74 378 ASP A O 1
ATOM 2990 N N . PHE A 1 379 ? 54.352 22.619 20.620 1.00 8.19 379 PHE A N 1
ATOM 2991 C CA . PHE A 1 379 ? 53.369 22.128 19.655 1.00 7.96 379 PHE A CA 1
ATOM 2992 C C . PHE A 1 379 ? 53.449 20.612 19.574 1.00 8.40 379 PHE A C 1
ATOM 2993 O O . PHE A 1 379 ? 54.538 20.069 19.630 1.00 10.01 379 PHE A O 1
ATOM 3001 N N . VAL A 1 380 ? 52.348 19.881 19.466 1.00 8.13 380 VAL A N 1
ATOM 3002 C CA . VAL A 1 380 ? 50.979 20.364 19.281 1.00 8.31 380 VAL A CA 1
ATOM 3003 C C . VAL A 1 380 ? 50.239 20.671 20.575 1.00 8.18 380 VAL A C 1
ATOM 3004 O O . VAL A 1 380 ? 49.268 21.439 20.568 1.00 8.79 380 VAL A O 1
ATOM 3008 N N . GLU A 1 381 ? 50.670 20.120 21.699 1.00 8.46 381 GLU A N 1
ATOM 3009 C CA . GLU A 1 381 ? 49.931 20.295 22.951 1.00 8.54 381 GLU A CA 1
ATOM 3010 C C . GLU A 1 381 ? 49.999 21.709 23.492 1.00 8.59 381 GLU A C 1
ATOM 3011 O O . GLU A 1 381 ? 49.051 22.207 24.117 1.00 9.28 381 GLU A O 1
ATOM 3017 N N . GLY A 1 382 ? 51.122 22.355 23.233 1.00 8.10 382 GLY A N 1
ATOM 3018 C CA . GLY A 1 382 ? 51.362 23.736 23.644 1.00 7.66 382 GLY A CA 1
ATOM 3019 C C . GLY A 1 382 ? 51.468 24.723 22.510 1.00 8.29 382 GLY A C 1
ATOM 3020 O O . GLY A 1 382 ? 51.035 24.466 21.379 1.00 9.32 382 GLY A O 1
ATOM 3021 N N . LYS A 1 383 ? 52.095 25.849 22.825 1.00 7.88 383 LYS A N 1
ATOM 3022 C CA . LYS A 1 383 ? 52.121 26.997 21.942 1.00 8.36 383 LYS A CA 1
ATOM 3023 C C . LYS A 1 383 ? 53.435 27.243 21.205 1.00 8.01 383 LYS A C 1
ATOM 3024 O O . LYS A 1 383 ? 53.429 27.972 20.223 1.00 8.40 383 LYS A O 1
ATOM 3030 N N . ASN A 1 384 ? 54.550 26.727 21.698 1.00 7.79 384 ASN A N 1
ATOM 3031 C CA . ASN A 1 384 ? 55.846 26.990 21.100 1.00 7.14 384 ASN A CA 1
ATOM 3032 C C . ASN A 1 384 ? 56.082 26.066 19.907 1.00 7.83 384 ASN A C 1
ATOM 3033 O O . ASN A 1 384 ? 56.073 24.850 20.075 1.00 8.17 384 ASN A O 1
ATOM 3038 N N . ILE A 1 385 ? 56.253 26.623 18.714 1.00 7.16 385 ILE A N 1
ATOM 3039 C CA . ILE A 1 385 ? 56.582 25.877 17.523 1.00 7.60 385 ILE A CA 1
ATOM 3040 C C . ILE A 1 385 ? 58.066 25.921 17.237 1.00 7.72 385 ILE A C 1
ATOM 3041 O O . ILE A 1 385 ? 58.641 26.990 17.232 1.00 8.22 385 ILE A O 1
ATOM 3046 N N . HIS A 1 386 ? 58.667 24.770 17.013 1.00 7.81 386 HIS A N 1
ATOM 3047 C CA . HIS A 1 386 ? 60.088 24.631 16.697 1.00 7.53 386 HIS A CA 1
ATOM 3048 C C . HIS A 1 386 ? 60.193 24.424 15.197 1.00 6.99 386 HIS A C 1
ATOM 3049 O O . HIS A 1 386 ? 60.074 23.315 14.686 1.00 7.33 386 HIS A O 1
ATOM 3056 N N . PHE A 1 387 ? 60.396 25.514 14.472 1.00 5.51 387 PHE A N 1
ATOM 3057 C CA . PHE A 1 387 ? 60.391 25.441 13.005 1.00 6.46 387 PHE A CA 1
ATOM 3058 C C . PHE A 1 387 ? 61.631 24.807 12.415 1.00 6.44 387 PHE A C 1
ATOM 3059 O O . PHE A 1 387 ? 61.644 24.432 11.237 1.00 6.80 387 PHE A O 1
ATOM 3067 N N . GLY A 1 388 ? 62.681 24.696 13.203 1.00 6.65 388 GLY A N 1
ATOM 3068 C CA . GLY A 1 388 ? 63.957 24.297 12.686 1.00 6.13 388 GLY A CA 1
ATOM 3069 C C . GLY A 1 388 ? 64.589 25.414 11.861 1.00 5.74 388 GLY A C 1
ATOM 3070 O O . GLY A 1 388 ? 64.141 26.551 11.872 1.00 6.94 388 GLY A O 1
ATOM 3071 N N . ILE A 1 389 ? 65.629 25.073 11.094 1.00 6.24 389 ILE A N 1
ATOM 3072 C CA . ILE A 1 389 ? 66.398 26.057 10.329 1.00 6.86 389 ILE A CA 1
ATOM 3073 C C . ILE A 1 389 ? 65.723 26.179 8.964 1.00 6.77 389 ILE A C 1
ATOM 3074 O O . ILE A 1 389 ? 66.250 25.761 7.927 1.00 7.43 389 ILE A O 1
ATOM 3079 N N . ARG A 1 390 ? 64.512 26.762 8.997 1.00 6.19 390 ARG A N 1
ATOM 3080 C CA . ARG A 1 390 ? 63.593 26.754 7.872 1.00 6.06 390 ARG A CA 1
ATOM 3081 C C . ARG A 1 390 ? 62.821 28.059 7.822 1.00 5.64 390 ARG A C 1
ATOM 3082 O O . ARG A 1 390 ? 61.602 28.116 7.986 1.00 6.80 390 ARG A O 1
ATOM 3090 N N . GLU A 1 391 ? 63.520 29.147 7.655 1.00 6.33 391 GLU A N 1
ATOM 3091 C CA . GLU A 1 391 ? 62.875 30.452 7.740 1.00 6.25 391 GLU A CA 1
ATOM 3092 C C . GLU A 1 391 ? 61.741 30.588 6.744 1.00 6.07 391 GLU A C 1
ATOM 3093 O O . GLU A 1 391 ? 60.675 31.117 7.062 1.00 6.18 391 GLU A O 1
ATOM 3099 N N . HIS A 1 392 ? 61.993 30.163 5.520 1.00 6.41 392 HIS A N 1
ATOM 3100 C CA . HIS A 1 392 ? 61.022 30.401 4.449 1.00 6.01 392 HIS A CA 1
ATOM 3101 C C . HIS A 1 392 ? 59.752 29.599 4.682 1.00 6.03 392 HIS A C 1
ATOM 3102 O O . HIS A 1 392 ? 58.646 30.146 4.657 1.00 6.28 392 HIS A O 1
ATOM 3109 N N . ALA A 1 393 ? 59.880 28.298 4.915 1.00 6.29 393 ALA A N 1
ATOM 3110 C CA . ALA A 1 393 ? 58.709 27.477 5.220 1.00 5.92 393 ALA A CA 1
ATOM 3111 C C . ALA A 1 393 ? 58.016 27.987 6.481 1.00 5.72 393 ALA A C 1
ATOM 3112 O O . ALA A 1 393 ? 56.793 27.947 6.548 1.00 5.83 393 ALA A O 1
ATOM 3122 N N . ALA A 1 395 ? 57.595 31.036 7.545 1.00 5.76 395 ALA A N 1
ATOM 3123 C CA . ALA A 1 395 ? 56.698 32.148 7.198 1.00 5.29 395 ALA A CA 1
ATOM 3124 C C . ALA A 1 395 ? 55.499 31.691 6.359 1.00 6.05 395 ALA A C 1
ATOM 3125 O O . ALA A 1 395 ? 54.388 32.171 6.576 1.00 5.41 395 ALA A O 1
ATOM 3127 N N . ALA A 1 396 ? 55.684 30.808 5.395 1.00 5.52 396 ALA A N 1
ATOM 3128 C CA . ALA A 1 396 ? 54.588 30.306 4.567 1.00 5.27 396 ALA A CA 1
ATOM 3129 C C . ALA A 1 396 ? 53.612 29.475 5.403 1.00 5.68 396 ALA A C 1
ATOM 3130 O O . ALA A 1 396 ? 52.387 29.525 5.207 1.00 6.25 396 ALA A O 1
ATOM 3132 N N . ILE A 1 397 ? 54.122 28.705 6.341 1.00 5.73 397 ILE A N 1
ATOM 3133 C CA . ILE A 1 397 ? 53.258 27.932 7.270 1.00 5.68 397 ILE A CA 1
ATOM 3134 C C . ILE A 1 397 ? 52.436 28.876 8.127 1.00 5.65 397 ILE A C 1
ATOM 3135 O O . ILE A 1 397 ? 51.222 28.699 8.280 1.00 6.05 397 ILE A O 1
ATOM 3140 N N . ASN A 1 398 ? 53.076 29.918 8.658 1.00 6.21 398 ASN A N 1
ATOM 3141 C CA . ASN A 1 398 ? 52.352 30.861 9.496 1.00 5.70 398 ASN A CA 1
ATOM 3142 C C . ASN A 1 398 ? 51.386 31.728 8.704 1.00 5.42 398 ASN A C 1
ATOM 3143 O O . ASN A 1 398 ? 50.354 32.139 9.243 1.00 6.10 398 ASN A O 1
ATOM 3148 N N . ASN A 1 399 ? 51.631 31.944 7.404 1.00 5.53 399 ASN A N 1
ATOM 3149 C CA . ASN A 1 399 ? 50.610 32.580 6.559 1.00 5.79 399 ASN A CA 1
ATOM 3150 C C . ASN A 1 399 ? 49.327 31.756 6.575 1.00 5.41 399 ASN A C 1
ATOM 3151 O O . ASN A 1 399 ? 48.226 32.303 6.631 1.00 5.85 399 ASN A O 1
ATOM 3156 N N . ALA A 1 400 ? 49.462 30.434 6.548 1.00 5.47 400 ALA A N 1
ATOM 3157 C CA . ALA A 1 400 ? 48.320 29.559 6.628 1.00 5.90 400 ALA A CA 1
ATOM 3158 C C . ALA A 1 400 ? 47.695 29.532 8.025 1.00 5.47 400 ALA A C 1
ATOM 3159 O O . ALA A 1 400 ? 46.467 29.525 8.119 1.00 6.13 400 ALA A O 1
ATOM 3161 N N . PHE A 1 401 ? 48.488 29.526 9.085 1.00 5.32 401 PHE A N 1
ATOM 3162 C CA . PHE A 1 401 ? 47.928 29.672 10.427 1.00 5.70 401 PHE A CA 1
ATOM 3163 C C . PHE A 1 401 ? 47.060 30.912 10.482 1.00 5.64 401 PHE A C 1
ATOM 3164 O O . PHE A 1 401 ? 45.992 30.906 11.100 1.00 6.82 401 PHE A O 1
ATOM 3172 N N . ALA A 1 402 ? 47.518 32.019 9.918 1.00 5.79 402 ALA A N 1
ATOM 3173 C CA . ALA A 1 402 ? 46.763 33.264 9.942 1.00 6.36 402 ALA A CA 1
ATOM 3174 C C . ALA A 1 402 ? 45.454 33.205 9.148 1.00 7.87 402 ALA A C 1
ATOM 3175 O O . ALA A 1 402 ? 44.516 33.950 9.450 1.00 10.11 402 ALA A O 1
ATOM 3177 N N . ARG A 1 403 ? 45.399 32.340 8.138 1.00 5.92 403 ARG A N 1
ATOM 3178 C CA . ARG A 1 403 ? 44.201 32.140 7.342 1.00 6.64 403 ARG A CA 1
ATOM 3179 C C . ARG A 1 403 ? 43.300 31.069 7.899 1.00 7.89 403 ARG A C 1
ATOM 3180 O O . ARG A 1 403 ? 42.141 30.988 7.458 1.00 9.65 403 ARG A O 1
ATOM 3188 N N . TYR A 1 404 ? 43.744 3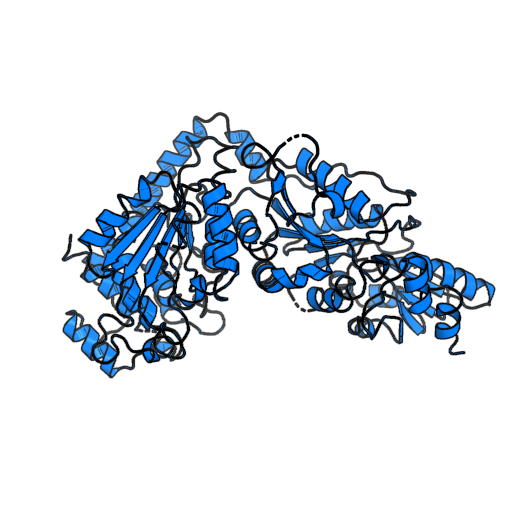0.262 8.860 1.00 6.62 404 TYR A N 1
ATOM 3189 C CA . TYR A 1 404 ? 42.945 29.100 9.260 1.00 6.67 404 TYR A CA 1
ATOM 3190 C C . TYR A 1 404 ? 41.600 29.480 9.851 1.00 6.50 404 TYR A C 1
ATOM 3191 O O . TYR A 1 404 ? 40.590 28.846 9.543 1.00 6.93 404 TYR A O 1
ATOM 3200 N N . GLY A 1 405 ? 41.578 30.454 10.748 1.00 6.93 405 GLY A N 1
ATOM 3201 C CA . GLY A 1 405 ? 40.349 31.036 11.255 1.00 6.72 405 GLY A CA 1
ATOM 3202 C C . GLY A 1 405 ? 40.403 31.436 12.719 1.00 7.34 405 GLY A C 1
ATOM 3203 O O . GLY A 1 405 ? 39.552 32.203 13.153 1.00 9.55 405 GLY A O 1
ATOM 3204 N N . ILE A 1 406 ? 41.320 30.879 13.495 1.00 6.09 406 ILE A N 1
ATOM 3205 C CA . ILE A 1 406 ? 41.342 31.050 14.947 1.00 6.37 406 ILE A CA 1
ATOM 3206 C C . ILE A 1 406 ? 42.725 31.417 15.535 1.00 6.21 406 ILE A C 1
ATOM 3207 O O . ILE A 1 406 ? 42.827 31.533 16.787 1.00 6.85 406 ILE A O 1
ATOM 3212 N N . PHE A 1 407 ? 43.727 31.646 14.703 1.00 6.45 407 PHE A N 1
ATOM 3213 C CA . PHE A 1 407 ? 45.103 31.829 15.182 1.00 6.15 407 PHE A CA 1
ATOM 3214 C C . PHE A 1 407 ? 45.692 33.183 14.842 1.00 6.64 407 PHE A C 1
ATOM 3215 O O . PHE A 1 407 ? 45.345 33.808 13.830 1.00 7.62 407 PHE A O 1
ATOM 3223 N N . LEU A 1 408 ? 46.581 33.618 15.729 1.00 5.88 408 LEU A N 1
ATOM 3224 C CA . LEU A 1 408 ? 47.371 34.855 15.627 1.00 6.04 408 LEU A CA 1
ATOM 3225 C C . LEU A 1 408 ? 48.844 34.430 15.714 1.00 6.07 408 LEU A C 1
ATOM 3226 O O . LEU A 1 408 ? 49.362 34.296 16.845 1.00 6.52 408 LEU A O 1
ATOM 3231 N N . PRO A 1 409 ? 49.488 34.180 14.577 1.00 5.62 409 PRO A N 1
ATOM 3232 C CA . PRO A 1 409 ? 50.823 33.594 14.607 1.00 6.00 409 PRO A CA 1
ATOM 3233 C C . PRO A 1 409 ? 51.942 34.616 14.537 1.00 6.01 409 PRO A C 1
ATOM 3234 O O . PRO A 1 409 ? 51.801 35.697 13.953 1.00 6.45 409 PRO A O 1
ATOM 3238 N N . PHE A 1 410 ? 53.089 34.234 15.099 1.00 5.50 410 PHE A N 1
ATOM 3239 C CA . PHE A 1 410 ? 54.328 34.988 14.895 1.00 5.59 410 PHE A CA 1
ATOM 3240 C C . PHE A 1 410 ? 55.444 34.089 14.420 1.00 5.96 410 PHE A C 1
ATOM 3241 O O . PHE A 1 410 ? 55.550 32.927 14.782 1.00 6.52 410 PHE A O 1
ATOM 3249 N N . SER A 1 411 ? 56.270 34.655 13.523 1.00 5.83 411 SER A N 1
ATOM 3250 C CA . SER A 1 411 ? 57.475 34.043 12.944 1.00 6.13 411 SER A CA 1
ATOM 3251 C C . SER A 1 411 ? 58.678 34.817 13.409 1.00 6.97 411 SER A C 1
ATOM 3252 O O . SER A 1 411 ? 58.662 36.048 13.317 1.00 8.90 411 SER A O 1
ATOM 3255 N N . ALA A 1 412 ? 59.737 34.154 13.873 1.00 5.91 412 ALA A N 1
ATOM 3256 C CA . ALA A 1 412 ? 60.908 34.831 14.413 1.00 5.65 412 ALA A CA 1
ATOM 3257 C C . ALA A 1 412 ? 62.193 34.326 13.824 1.00 5.80 412 ALA A C 1
ATOM 3258 O O . ALA A 1 412 ? 62.396 33.117 13.665 1.00 6.54 412 ALA A O 1
ATOM 3260 N N . THR A 1 413 ? 63.105 35.259 13.565 1.00 5.58 413 THR A N 1
ATOM 3261 C CA . THR A 1 413 ? 64.487 34.954 13.210 1.00 6.12 413 THR A CA 1
ATOM 3262 C C . THR A 1 413 ? 65.327 36.218 13.389 1.00 5.47 413 THR A C 1
ATOM 3263 O O . THR A 1 413 ? 64.813 37.280 13.810 1.00 6.94 413 THR A O 1
ATOM 3267 N N . PHE A 1 414 ? 66.607 36.123 13.118 1.00 5.12 414 PHE A N 1
ATOM 3268 C CA . PHE A 1 414 ? 67.424 37.328 13.061 1.00 5.60 414 PHE A CA 1
ATOM 3269 C C . PHE A 1 414 ? 67.003 38.167 11.876 1.00 5.93 414 PHE A C 1
ATOM 3270 O O . PHE A 1 414 ? 66.638 37.651 10.791 1.00 6.53 414 PHE A O 1
ATOM 3278 N N . PHE A 1 415 ? 67.122 39.486 12.006 1.00 5.65 415 PHE A N 1
ATOM 3279 C CA . PHE A 1 415 ? 66.720 40.379 10.922 1.00 5.98 415 PHE A CA 1
ATOM 3280 C C . PHE A 1 415 ? 67.500 40.093 9.641 1.00 6.43 415 PHE A C 1
ATOM 3281 O O . PHE A 1 415 ? 66.948 40.208 8.547 1.00 6.99 415 PHE A O 1
ATOM 3289 N N . ILE A 1 416 ? 68.773 39.696 9.715 1.00 5.99 416 ILE A N 1
ATOM 3290 C CA . ILE A 1 416 ? 69.477 39.422 8.479 1.00 7.55 416 ILE A CA 1
ATOM 3291 C C . ILE A 1 416 ? 68.829 38.259 7.713 1.00 7.27 416 ILE A C 1
ATOM 3292 O O . ILE A 1 416 ? 68.808 38.246 6.469 1.00 8.66 416 ILE A O 1
ATOM 3297 N N . PHE A 1 417 ? 68.235 37.295 8.396 1.00 7.09 417 PHE A N 1
ATOM 3298 C CA . PHE A 1 417 ? 67.603 36.136 7.786 1.00 7.53 417 PHE A CA 1
ATOM 3299 C C . PHE A 1 417 ? 66.156 36.358 7.433 1.00 6.89 417 PHE A C 1
ATOM 3300 O O . PHE A 1 417 ? 65.499 35.456 6.882 1.00 7.46 417 PHE A O 1
ATOM 3308 N N . SER A 1 418 ? 65.652 37.575 7.644 1.00 6.98 418 SER A N 1
ATOM 3309 C CA . SER A 1 418 ? 64.395 37.980 7.018 1.00 7.25 418 SER A CA 1
ATOM 3310 C C . SER A 1 418 ? 64.472 37.761 5.506 1.00 6.80 418 SER A C 1
ATOM 3311 O O . SER A 1 418 ? 63.463 37.492 4.856 1.00 7.58 418 SER A O 1
ATOM 3314 N N . GLU A 1 419 ? 65.672 37.869 4.953 1.00 6.10 419 GLU A N 1
ATOM 3315 C CA . GLU A 1 419 ? 65.819 37.719 3.493 1.00 6.76 419 GLU A CA 1
ATOM 3316 C C . GLU A 1 419 ? 65.492 36.314 3.042 1.00 7.10 419 GLU A C 1
ATOM 3317 O O . GLU A 1 419 ? 65.082 36.125 1.888 1.00 7.84 419 GLU A O 1
ATOM 3323 N N . TYR A 1 420 ? 65.674 35.313 3.893 1.00 6.42 420 TYR A N 1
ATOM 3324 C CA . TYR A 1 420 ? 65.306 33.935 3.534 1.00 6.74 420 TYR A CA 1
ATOM 3325 C C . TYR A 1 420 ? 63.814 33.766 3.457 1.00 7.58 420 TYR A C 1
ATOM 3326 O O . TYR A 1 420 ? 63.374 32.850 2.728 1.00 9.93 420 TYR A O 1
ATOM 3335 N N . LEU A 1 421 ? 63.026 34.573 4.164 1.00 6.08 421 LEU A N 1
ATOM 3336 C CA . LEU A 1 421 ? 61.560 34.429 4.214 1.00 6.45 421 LEU A CA 1
ATOM 3337 C C . LEU A 1 421 ? 60.785 35.524 3.487 1.00 6.62 421 LEU A C 1
ATOM 3338 O O . LEU A 1 421 ? 59.535 35.504 3.456 1.00 6.64 421 LEU A O 1
ATOM 3343 N N . LYS A 1 422 ? 61.485 36.504 2.900 1.00 6.58 422 LYS A N 1
ATOM 3344 C CA . LYS A 1 422 ? 60.846 37.670 2.285 1.00 6.60 422 LYS A CA 1
ATOM 3345 C C . LYS A 1 422 ? 59.748 37.300 1.272 1.00 6.78 422 LYS A C 1
ATOM 3346 O O . LYS A 1 422 ? 58.713 37.951 1.276 1.00 6.54 422 LYS A O 1
ATOM 3352 N N . PRO A 1 423 ? 59.921 36.272 0.431 1.00 5.88 423 PRO A N 1
ATOM 3353 C CA . PRO A 1 423 ? 58.835 36.019 -0.552 1.00 6.31 423 PRO A CA 1
ATOM 3354 C C . PRO A 1 423 ? 57.526 35.655 0.115 1.00 6.43 423 PRO A C 1
ATOM 3355 O O . PRO A 1 423 ? 56.449 36.002 -0.364 1.00 7.16 423 PRO A O 1
ATOM 3359 N N . ALA A 1 424 ? 57.572 34.939 1.240 1.00 6.67 424 ALA A N 1
ATOM 3360 C CA . ALA A 1 424 ? 56.386 34.582 2.000 1.00 5.94 424 ALA A CA 1
ATOM 3361 C C . ALA A 1 424 ? 55.861 35.763 2.795 1.00 6.06 424 ALA A C 1
ATOM 3362 O O . ALA A 1 424 ? 54.655 35.932 2.923 1.00 6.51 424 ALA A O 1
ATOM 3364 N N . ALA A 1 425 ? 56.744 36.615 3.331 1.00 6.25 425 ALA A N 1
ATOM 3365 C CA . ALA A 1 425 ? 56.281 37.852 3.942 1.00 6.06 425 ALA A CA 1
ATOM 3366 C C . ALA A 1 425 ? 55.476 38.681 2.951 1.00 5.68 425 ALA A C 1
ATOM 3367 O O . ALA A 1 425 ? 54.480 39.310 3.299 1.00 6.25 425 ALA A O 1
ATOM 3369 N N . ARG A 1 426 ? 55.907 38.689 1.695 1.00 5.75 426 ARG A N 1
ATOM 3370 C CA . ARG A 1 426 ? 55.210 39.433 0.686 1.00 5.42 426 ARG A CA 1
ATOM 3371 C C . ARG A 1 426 ? 53.803 38.900 0.477 1.00 5.34 426 ARG A C 1
ATOM 3372 O O . ARG A 1 426 ? 52.889 39.703 0.247 1.00 5.75 426 ARG A O 1
ATOM 3380 N N . ILE A 1 427 ? 53.599 37.590 0.532 1.00 5.84 427 ILE A N 1
ATOM 3381 C CA . ILE A 1 427 ? 52.252 37.035 0.442 1.00 6.01 427 ILE A CA 1
ATOM 3382 C C . ILE A 1 427 ? 51.404 37.481 1.637 1.00 5.71 427 ILE A C 1
ATOM 3383 O O . ILE A 1 427 ? 50.206 37.788 1.477 1.00 5.80 427 ILE A O 1
ATOM 3388 N N . ALA A 1 428 ? 51.966 37.523 2.828 1.00 5.76 428 ALA A N 1
ATOM 3389 C CA . ALA A 1 428 ? 51.238 38.064 3.981 1.00 5.28 428 ALA A CA 1
ATOM 3390 C C . ALA A 1 428 ? 50.747 39.473 3.700 1.00 5.62 428 ALA A C 1
ATOM 3391 O O . ALA A 1 428 ? 49.603 39.844 4.019 1.00 5.95 428 ALA A O 1
ATOM 3393 N N . ALA A 1 429 ? 51.627 40.306 3.152 1.00 5.05 429 ALA A N 1
ATOM 3394 C CA . ALA A 1 429 ? 51.303 41.676 2.812 1.00 5.13 429 ALA A CA 1
ATOM 3395 C C . ALA A 1 429 ? 50.238 41.755 1.736 1.00 5.58 429 ALA A C 1
ATOM 3396 O O . ALA A 1 429 ? 49.272 42.528 1.854 1.00 5.59 429 ALA A O 1
ATOM 3398 N N . LEU A 1 430 ? 50.375 40.975 0.674 1.00 6.04 430 LEU A N 1
ATOM 3399 C CA . LEU A 1 430 ? 49.392 40.939 -0.408 1.00 6.55 430 LEU A CA 1
ATOM 3400 C C . LEU A 1 430 ? 48.012 40.620 0.117 1.00 6.53 430 LEU A C 1
ATOM 3401 O O . LEU A 1 430 ? 47.018 41.202 -0.337 1.00 8.53 430 LEU A O 1
ATOM 3414 N N . LYS A 1 432 ? 46.984 40.949 3.310 1.00 6.01 432 LYS A N 1
ATOM 3415 C CA . LYS A 1 432 ? 46.642 41.782 4.483 1.00 6.32 432 LYS A CA 1
ATOM 3416 C C . LYS A 1 432 ? 46.229 40.940 5.681 1.00 6.85 432 LYS A C 1
ATOM 3417 O O . LYS A 1 432 ? 45.290 41.281 6.397 1.00 10.36 432 LYS A O 1
ATOM 3423 N N . ILE A 1 433 ? 46.949 39.839 5.902 1.00 6.26 433 ILE A N 1
ATOM 3424 C CA . ILE A 1 433 ? 46.692 38.979 7.044 1.00 6.47 433 ILE A CA 1
ATOM 3425 C C . ILE A 1 433 ? 47.397 39.426 8.290 1.00 6.15 433 ILE A C 1
ATOM 3426 O O . ILE A 1 433 ? 48.397 40.174 8.258 1.00 7.14 433 ILE A O 1
ATOM 3431 N N . LYS A 1 434 ? 46.881 39.000 9.438 1.00 6.44 434 LYS A N 1
ATOM 3432 C CA . LYS A 1 434 ? 47.448 39.314 10.739 1.00 6.28 434 LYS A CA 1
ATOM 3433 C C . LYS A 1 434 ? 48.473 38.257 11.130 1.00 6.99 434 LYS A C 1
ATOM 3434 O O . LYS A 1 434 ? 48.165 37.221 11.706 1.00 8.09 434 LYS A O 1
ATOM 3440 N N . HIS A 1 435 ? 49.710 38.515 10.738 1.00 6.71 435 HIS A N 1
ATOM 3441 C CA . HIS A 1 435 ? 50.858 37.622 10.930 1.00 6.13 435 HIS A CA 1
ATOM 3442 C C . HIS A 1 435 ? 51.992 38.550 11.338 1.00 6.13 435 HIS A C 1
ATOM 3443 O O . HIS A 1 435 ? 52.229 39.587 10.696 1.00 6.86 435 HIS A O 1
ATOM 3450 N N . PHE A 1 436 ? 52.614 38.257 12.478 1.00 5.60 436 PHE A N 1
ATOM 3451 C CA . PHE A 1 436 ? 53.619 39.152 13.066 1.00 5.58 436 PHE A CA 1
ATOM 3452 C C . PHE A 1 436 ? 55.009 38.576 12.888 1.00 5.99 436 PHE A C 1
ATOM 3453 O O . PHE A 1 436 ? 55.239 37.396 13.118 1.00 6.76 436 PHE A O 1
ATOM 3461 N N . PHE A 1 437 ? 55.935 39.409 12.463 1.00 5.91 437 PHE A N 1
ATOM 3462 C CA . PHE A 1 437 ? 57.305 39.011 12.162 1.00 6.46 437 PHE A CA 1
ATOM 3463 C C . PHE A 1 437 ? 58.234 39.616 13.186 1.00 6.72 437 PHE A C 1
ATOM 3464 O O . PHE A 1 437 ? 58.224 40.836 13.386 1.00 6.73 437 PHE A O 1
ATOM 3472 N N . ILE A 1 438 ? 59.032 38.785 13.825 1.00 6.35 438 ILE A N 1
ATOM 3473 C CA . ILE A 1 438 ? 59.872 39.186 14.961 1.00 6.23 438 ILE A CA 1
ATOM 3474 C C . ILE A 1 438 ? 61.307 39.054 14.472 1.00 5.99 438 ILE A C 1
ATOM 3475 O O . ILE A 1 438 ? 61.773 37.940 14.210 1.00 6.85 438 ILE A O 1
ATOM 3480 N N . PHE A 1 439 ? 62.005 40.180 14.349 1.00 5.21 439 PHE A N 1
ATOM 3481 C CA . PHE A 1 439 ? 63.353 40.211 13.789 1.00 6.35 439 PHE A CA 1
ATOM 3482 C C . PHE A 1 439 ? 64.296 40.831 14.800 1.00 6.35 439 PHE A C 1
ATOM 3483 O O . PHE A 1 439 ? 64.330 42.052 14.924 1.00 8.45 439 PHE A O 1
ATOM 3491 N N . THR A 1 440 ? 65.122 40.028 15.452 1.00 5.92 440 THR A N 1
ATOM 3492 C CA . THR A 1 440 ? 66.061 40.539 16.422 1.00 6.17 440 THR A CA 1
ATOM 3493 C C . THR A 1 440 ? 67.426 40.713 15.779 1.00 5.90 440 THR A C 1
ATOM 3494 O O . THR A 1 440 ? 67.630 40.417 14.583 1.00 7.31 440 THR A O 1
ATOM 3498 N N . HIS A 1 441 ? 68.369 41.264 16.509 1.00 5.23 441 HIS A N 1
ATOM 3499 C CA . HIS A 1 441 ? 69.746 41.412 16.040 1.00 6.29 441 HIS A CA 1
ATOM 3500 C C . HIS A 1 441 ? 69.758 42.342 14.843 1.00 5.94 441 HIS A C 1
ATOM 3501 O O . HIS A 1 441 ? 70.255 42.046 13.764 1.00 6.52 441 HIS A O 1
ATOM 3508 N N . ASP A 1 442 ? 69.261 43.548 15.060 1.00 5.89 442 ASP A N 1
ATOM 3509 C CA . ASP A 1 442 ? 68.881 44.435 13.938 1.00 5.86 442 ASP A CA 1
ATOM 3510 C C . ASP A 1 442 ? 69.965 45.247 13.276 1.00 6.13 442 ASP A C 1
ATOM 3511 O O . ASP A 1 442 ? 69.648 45.928 12.312 1.00 6.68 442 ASP A O 1
ATOM 3516 N N . SER A 1 443 ? 71.205 45.191 13.728 1.00 5.60 443 SER A N 1
ATOM 3517 C CA . SER A 1 443 ? 72.194 46.117 13.210 1.00 6.16 443 SER A CA 1
ATOM 3518 C C . SER A 1 443 ? 73.607 45.612 13.432 1.00 6.72 443 SER A C 1
ATOM 3519 O O . SER A 1 443 ? 73.838 44.522 13.943 1.00 6.92 443 SER A O 1
ATOM 3522 N N . ILE A 1 444 ? 74.572 46.449 13.068 1.00 6.41 444 ILE A N 1
ATOM 3523 C CA . ILE A 1 444 ? 75.997 46.242 13.392 1.00 7.41 444 ILE A CA 1
ATOM 3524 C C . ILE A 1 444 ? 76.228 46.048 14.882 1.00 7.69 444 ILE A C 1
ATOM 3525 O O . ILE A 1 444 ? 77.289 45.548 15.251 1.00 7.80 444 ILE A O 1
ATOM 3530 N N . GLY A 1 445 ? 75.264 46.391 15.739 1.00 8.19 445 GLY A N 1
ATOM 3531 C CA . GLY A 1 445 ? 75.350 46.094 17.163 1.00 8.57 445 GLY A CA 1
ATOM 3532 C C . GLY A 1 445 ? 75.451 44.609 17.474 1.00 9.06 445 GLY A C 1
ATOM 3533 O O . GLY A 1 445 ? 75.841 44.220 18.588 1.00 10.85 445 GLY A O 1
ATOM 3534 N N . VAL A 1 446 ? 75.135 43.759 16.501 1.00 8.63 446 VAL A N 1
ATOM 3535 C CA . VAL A 1 446 ? 75.444 42.331 16.582 1.00 9.23 446 VAL A CA 1
ATOM 3536 C C . VAL A 1 446 ? 76.904 42.058 16.973 1.00 8.93 446 VAL A C 1
ATOM 3537 O O . VAL A 1 446 ? 77.206 41.135 17.742 1.00 9.71 446 VAL A O 1
ATOM 3541 N N . GLY A 1 447 ? 77.825 42.844 16.438 1.00 7.74 447 GLY A N 1
ATOM 3542 C CA . GLY A 1 447 ? 79.226 42.762 16.829 1.00 7.36 447 GLY A CA 1
ATOM 3543 C C . GLY A 1 447 ? 79.997 41.657 16.145 1.00 6.60 447 GLY A C 1
ATOM 3544 O O . GLY A 1 447 ? 80.169 41.646 14.941 1.00 7.40 447 GLY A O 1
ATOM 3545 N N . GLU A 1 448 ? 80.517 40.729 16.929 1.00 6.29 448 GLU A N 1
ATOM 3546 C CA . GLU A 1 448 ? 81.586 39.845 16.487 1.00 6.32 448 GLU A CA 1
ATOM 3547 C C . GLU A 1 448 ? 81.213 38.891 15.348 1.00 5.44 448 GLU A C 1
ATOM 3548 O O . GLU A 1 448 ? 82.088 38.492 14.567 1.00 6.64 448 GLU A O 1
ATOM 3554 N N . ASP A 1 449 ? 79.956 38.498 15.243 1.00 6.23 449 ASP A N 1
ATOM 3555 C CA . ASP A 1 449 ? 79.574 37.641 14.141 1.00 7.27 449 ASP A CA 1
ATOM 3556 C C . ASP A 1 449 ? 79.879 38.252 12.775 1.00 7.92 449 ASP A C 1
ATOM 3557 O O . ASP A 1 449 ? 80.064 37.505 11.800 1.00 8.67 449 ASP A O 1
ATOM 3562 N N . GLY A 1 450 ? 79.954 39.577 12.692 1.00 6.82 450 GLY A N 1
ATOM 3563 C CA . GLY A 1 450 ? 80.476 40.171 11.476 1.00 6.68 450 GLY A CA 1
ATOM 3564 C C . GLY A 1 450 ? 79.446 40.436 10.392 1.00 6.72 450 GLY A C 1
ATOM 3565 O O . GLY A 1 450 ? 78.229 40.229 10.588 1.00 7.22 450 GLY A O 1
ATOM 3566 N N . PRO A 1 451 ? 79.942 40.838 9.217 1.00 6.17 451 PRO A N 1
ATOM 3567 C CA . PRO A 1 451 ? 79.060 41.439 8.197 1.00 6.93 451 PRO A CA 1
ATOM 3568 C C . PRO A 1 451 ? 78.000 40.529 7.593 1.00 6.90 451 PRO A C 1
ATOM 3569 O O . PRO A 1 451 ? 76.929 41.033 7.184 1.00 7.25 451 PRO A O 1
ATOM 3573 N N . THR A 1 452 ? 78.248 39.224 7.544 1.00 6.63 452 THR A N 1
ATOM 3574 C CA . THR A 1 452 ? 77.164 38.312 7.122 1.00 6.49 452 THR A CA 1
ATOM 3575 C C . THR A 1 452 ? 75.983 38.303 8.034 1.00 6.77 452 THR A C 1
ATOM 3576 O O . THR A 1 452 ? 74.916 37.791 7.634 1.00 7.48 452 THR A O 1
ATOM 3580 N N . HIS A 1 453 ? 76.156 38.749 9.279 1.00 6.24 453 HIS A N 1
ATOM 3581 C CA . HIS A 1 453 ? 75.131 38.686 10.316 1.00 6.74 453 HIS A CA 1
ATOM 3582 C C . HIS A 1 453 ? 74.691 40.086 10.743 1.00 7.53 453 HIS A C 1
ATOM 3583 O O . HIS A 1 453 ? 73.996 40.186 11.765 1.00 10.85 453 HIS A O 1
ATOM 3590 N N . GLN A 1 454 ? 75.107 41.150 10.037 1.00 6.17 454 GLN A N 1
ATOM 3591 C CA . GLN A 1 454 ? 74.786 42.527 10.392 1.00 6.43 454 GLN A CA 1
ATOM 3592 C C . GLN A 1 454 ? 73.894 43.105 9.352 1.00 5.77 454 GLN A C 1
ATOM 3593 O O . GLN A 1 454 ? 74.351 43.352 8.225 1.00 5.96 454 GLN A O 1
ATOM 3599 N N . PRO A 1 455 ? 72.617 43.349 9.656 1.00 5.36 455 PRO A N 1
ATOM 3600 C CA . PRO A 1 455 ? 71.732 43.981 8.706 1.00 6.06 455 PRO A CA 1
ATOM 3601 C C . PRO A 1 455 ? 72.201 45.363 8.271 1.00 5.56 455 PRO A C 1
ATOM 3602 O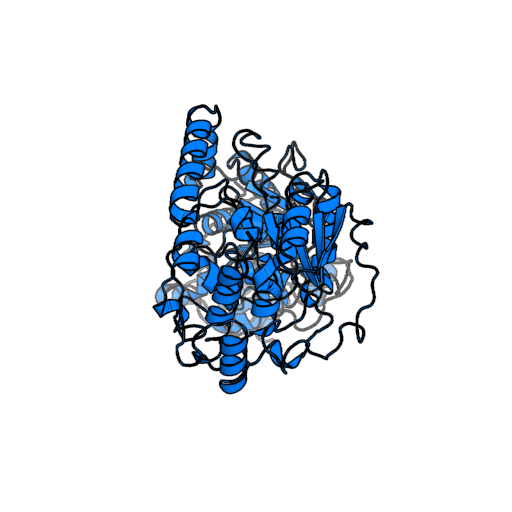 O . PRO A 1 455 ? 72.862 46.078 9.031 1.00 6.50 455 PRO A O 1
ATOM 3606 N N . ILE A 1 456 ? 71.936 45.684 7.010 1.00 5.36 456 ILE A N 1
ATOM 3607 C CA . ILE A 1 456 ? 72.242 47.009 6.444 1.00 5.92 456 ILE A CA 1
ATOM 3608 C C . ILE A 1 456 ? 71.058 47.495 5.618 1.00 5.88 456 ILE A C 1
ATOM 3609 O O . ILE A 1 456 ? 70.558 48.614 5.829 1.00 6.47 456 ILE A O 1
ATOM 3614 N N . GLU A 1 457 ? 70.596 46.670 4.692 1.00 6.27 457 GLU A N 1
ATOM 3615 C CA . GLU A 1 457 ? 69.587 47.033 3.687 1.00 5.46 457 GLU A CA 1
ATOM 3616 C C . GLU A 1 457 ? 68.168 46.534 3.994 1.00 5.91 457 GLU A C 1
ATOM 3617 O O . GLU A 1 457 ? 67.224 46.859 3.264 1.00 6.78 457 GLU A O 1
ATOM 3623 N N . GLN A 1 458 ? 68.011 45.749 5.057 1.00 6.15 458 GLN A N 1
ATOM 3624 C CA . GLN A 1 458 ? 66.732 45.098 5.299 1.00 6.20 458 GLN A CA 1
ATOM 3625 C C . GLN A 1 458 ? 65.636 46.046 5.731 1.00 7.15 458 GLN A C 1
ATOM 3626 O O . GLN A 1 458 ? 64.466 45.810 5.415 1.00 6.84 458 GLN A O 1
ATOM 3632 N N . LEU A 1 459 ? 65.961 47.080 6.493 1.00 6.45 459 LEU A N 1
ATOM 3633 C CA . LEU A 1 459 ? 64.963 48.071 6.865 1.00 7.10 459 LEU A CA 1
ATOM 3634 C C . LEU A 1 459 ? 64.384 48.704 5.607 1.00 7.06 459 LEU A C 1
ATOM 3635 O O . LEU A 1 459 ? 63.162 48.906 5.497 1.00 8.62 459 LEU A O 1
ATOM 3640 N N . SER A 1 460 ? 65.204 49.016 4.619 1.00 6.66 460 SER A N 1
ATOM 3641 C CA . SER A 1 460 ? 64.717 49.589 3.358 1.00 7.30 460 SER A CA 1
ATOM 3642 C C . SER A 1 460 ? 63.742 48.642 2.662 1.00 7.73 460 SER A C 1
ATOM 3643 O O . SER A 1 460 ? 62.724 49.059 2.134 1.00 7.41 460 SER A O 1
ATOM 3646 N N . THR A 1 461 ? 64.076 47.355 2.607 1.00 6.41 461 THR A N 1
ATOM 3647 C CA . THR A 1 461 ? 63.211 46.351 2.005 1.00 5.98 461 THR A CA 1
ATOM 3648 C C . THR A 1 461 ? 61.841 46.318 2.648 1.00 6.22 461 THR A C 1
ATOM 3649 O O . THR A 1 461 ? 60.832 46.389 1.941 1.00 7.64 461 THR A O 1
ATOM 3653 N N . PHE A 1 462 ? 61.793 46.212 3.972 1.00 6.34 462 PHE A N 1
ATOM 3654 C CA . PHE A 1 462 ? 60.515 46.112 4.646 1.00 7.05 462 PHE A CA 1
ATOM 3655 C C . PHE A 1 462 ? 59.711 47.406 4.576 1.00 6.74 462 PHE A C 1
ATOM 3656 O O . PHE A 1 462 ? 58.488 47.350 4.426 1.00 8.10 462 PHE A O 1
ATOM 3664 N N . ARG A 1 463 ? 60.358 48.553 4.622 1.00 5.90 463 ARG A N 1
ATOM 3665 C CA . ARG A 1 463 ? 59.649 49.804 4.456 1.00 5.74 463 ARG A CA 1
ATOM 3666 C C . ARG A 1 463 ? 59.120 49.946 3.054 1.00 7.27 463 ARG A C 1
ATOM 3667 O O . ARG A 1 463 ? 57.984 50.436 2.885 1.00 9.56 463 ARG A O 1
ATOM 3675 N N . ALA A 1 464 ? 59.832 49.482 2.030 1.00 6.26 464 ALA A N 1
ATOM 3676 C CA . ALA A 1 464 ? 59.380 49.610 0.653 1.00 6.40 464 ALA A CA 1
ATOM 3677 C C . ALA A 1 464 ? 58.244 48.647 0.321 1.00 6.72 464 ALA A C 1
ATOM 3678 O O . ALA A 1 464 ? 57.452 48.921 -0.580 1.00 6.89 464 ALA A O 1
ATOM 3688 N N . PRO A 1 466 ? 54.791 47.160 0.238 1.00 6.33 466 PRO A N 1
ATOM 3689 C CA . PRO A 1 466 ? 53.465 47.623 0.636 1.00 6.87 466 PRO A CA 1
ATOM 3690 C C . PRO A 1 466 ? 52.797 46.772 1.702 1.00 6.38 466 PRO A C 1
ATOM 3691 O O . PRO A 1 466 ? 53.115 45.587 1.850 1.00 6.04 466 PRO A O 1
ATOM 3695 N N . ASN A 1 467 ? 51.794 47.352 2.362 1.00 7.55 467 ASN A N 1
ATOM 3696 C CA . ASN A 1 467 ? 50.936 46.630 3.297 1.00 7.22 467 ASN A CA 1
ATOM 3697 C C . ASN A 1 467 ? 51.705 45.952 4.439 1.00 7.66 467 ASN A C 1
ATOM 3698 O O . ASN A 1 467 ? 51.376 44.853 4.836 1.00 7.80 467 ASN A O 1
ATOM 3703 N N . PHE A 1 468 ? 52.717 46.630 4.939 1.00 7.65 468 PHE A N 1
ATOM 3704 C CA . PHE A 1 468 ? 53.500 46.208 6.089 1.00 8.62 468 PHE A CA 1
ATOM 3705 C C . PHE A 1 468 ? 53.749 47.397 6.943 1.00 10.58 468 PHE A C 1
ATOM 3706 O O . PHE A 1 468 ? 54.038 48.526 6.429 1.00 12.76 468 PHE A O 1
ATOM 3714 N N . LEU A 1 469 ? 53.684 47.205 8.239 1.00 8.39 469 LEU A N 1
ATOM 3715 C CA . LEU A 1 469 ? 54.229 48.178 9.184 1.00 8.43 469 LEU A CA 1
ATOM 3716 C C . LEU A 1 469 ? 55.573 47.670 9.685 1.00 7.47 469 LEU A C 1
ATOM 3717 O O . LEU A 1 469 ? 55.670 46.504 10.039 1.00 9.32 469 LEU A O 1
ATOM 3722 N N . THR A 1 470 ? 56.585 48.512 9.729 1.00 7.61 470 THR A N 1
ATOM 3723 C CA . THR A 1 470 ? 57.900 48.071 10.163 1.00 7.63 470 THR A CA 1
ATOM 3724 C C . THR A 1 470 ? 58.214 48.878 11.423 1.00 7.61 470 THR A C 1
ATOM 3725 O O . THR A 1 470 ? 58.612 50.050 11.341 1.00 9.22 470 THR A O 1
ATOM 3729 N N . PHE A 1 471 ? 58.065 48.271 12.587 1.00 6.00 471 PHE A N 1
ATOM 3730 C CA . PHE A 1 471 ? 58.319 48.945 13.861 1.00 6.49 471 PHE A CA 1
ATOM 3731 C C . PHE A 1 471 ? 59.739 48.720 14.316 1.00 5.46 471 PHE A C 1
ATOM 3732 O O . PHE A 1 471 ? 60.210 47.580 14.328 1.00 7.26 471 PHE A O 1
ATOM 3740 N N . ARG A 1 472 ? 60.443 49.777 14.699 1.00 5.87 472 ARG A N 1
ATOM 3741 C CA . ARG A 1 472 ? 61.810 49.671 15.233 1.00 5.93 472 ARG A CA 1
ATOM 3742 C C . ARG A 1 472 ? 61.837 50.453 16.558 1.00 5.98 472 ARG A C 1
ATOM 3743 O O . ARG A 1 472 ? 62.283 51.603 16.615 1.00 6.83 472 ARG A O 1
ATOM 3751 N N . PRO A 1 473 ? 61.349 49.838 17.643 1.00 5.53 473 PRO A N 1
ATOM 3752 C CA . PRO A 1 473 ? 61.151 50.582 18.886 1.00 6.04 473 PRO A CA 1
ATOM 3753 C C . PRO A 1 473 ? 62.469 50.934 19.549 1.00 6.30 473 PRO A C 1
ATOM 3754 O O . PRO A 1 473 ? 63.429 50.158 19.509 1.00 6.46 473 PRO A O 1
ATOM 3758 N N . ALA A 1 474 ? 62.526 52.115 20.157 1.00 5.60 474 ALA A N 1
ATOM 3759 C CA . ALA A 1 474 ? 63.706 52.556 20.862 1.00 6.26 474 ALA A CA 1
ATOM 3760 C C . ALA A 1 474 ? 63.735 52.094 22.305 1.00 7.26 474 ALA A C 1
ATOM 3761 O O . ALA A 1 474 ? 64.817 52.102 22.926 1.00 9.26 474 ALA A O 1
ATOM 3763 N N . ASP A 1 475 ? 62.625 51.634 22.841 1.00 6.59 475 ASP A N 1
ATOM 3764 C CA . ASP A 1 475 ? 62.583 51.173 24.246 1.00 7.27 475 ASP A CA 1
ATOM 3765 C C . ASP A 1 475 ? 61.378 50.286 24.417 1.00 6.45 475 ASP A C 1
ATOM 3766 O O . ASP A 1 475 ? 60.625 50.063 23.470 1.00 6.65 475 ASP A O 1
ATOM 3771 N N . GLY A 1 476 ? 61.169 49.778 25.621 1.00 6.41 476 GLY A N 1
ATOM 3772 C CA . GLY A 1 476 ? 60.065 48.901 25.883 1.00 5.73 476 GLY A CA 1
ATOM 3773 C C . GLY A 1 476 ? 58.710 49.522 25.751 1.00 6.02 476 GLY A C 1
ATOM 3774 O O . GLY A 1 476 ? 57.762 48.848 25.355 1.00 6.27 476 GLY A O 1
ATOM 3775 N N . VAL A 1 477 ? 58.598 50.779 26.131 1.00 5.88 477 VAL A N 1
ATOM 3776 C CA . VAL A 1 477 ? 57.334 51.474 26.041 1.00 5.87 477 VAL A CA 1
ATOM 3777 C C . VAL A 1 477 ? 56.919 51.586 24.556 1.00 5.89 477 VAL A C 1
ATOM 3778 O O . VAL A 1 477 ? 55.772 51.291 24.179 1.00 6.69 477 VAL A O 1
ATOM 3782 N N . GLU A 1 478 ? 57.846 52.006 23.701 1.00 6.22 478 GLU A N 1
ATOM 3783 C CA . GLU A 1 478 ? 57.547 52.033 22.280 1.00 5.44 478 GLU A CA 1
ATOM 3784 C C . GLU A 1 478 ? 57.176 50.631 21.770 1.00 5.73 478 GLU A C 1
ATOM 3785 O O . GLU A 1 478 ? 56.334 50.487 20.895 1.00 6.38 478 GLU A O 1
ATOM 3791 N N . ASN A 1 479 ? 57.845 49.607 22.281 1.00 5.24 479 ASN A N 1
ATOM 3792 C CA . ASN A 1 479 ? 57.577 48.240 21.857 1.00 5.73 479 ASN A CA 1
ATOM 3793 C C . ASN A 1 479 ? 56.136 47.808 22.162 1.00 5.32 479 ASN A C 1
ATOM 3794 O O . ASN A 1 479 ? 55.476 47.154 21.355 1.00 5.71 479 ASN A O 1
ATOM 3799 N N . VAL A 1 480 ? 55.636 48.200 23.347 1.00 5.02 480 VAL A N 1
ATOM 3800 C CA . VAL A 1 480 ? 54.259 47.941 23.748 1.00 4.74 480 VAL A CA 1
ATOM 3801 C C . VAL A 1 480 ? 53.300 48.717 22.836 1.00 4.89 480 VAL A C 1
ATOM 3802 O O . VAL A 1 480 ? 52.308 48.138 22.340 1.00 6.05 480 VAL A O 1
ATOM 3806 N N . LYS A 1 481 ? 53.536 50.017 22.640 1.00 5.81 481 LYS A N 1
ATOM 3807 C CA . LYS A 1 481 ? 52.637 50.821 21.816 1.00 6.05 481 LYS A CA 1
ATOM 3808 C C . LYS A 1 481 ? 52.583 50.272 20.380 1.00 6.08 481 LYS A C 1
ATOM 3809 O O . LYS A 1 481 ? 51.515 50.283 19.750 1.00 7.39 481 LYS A O 1
ATOM 3815 N N . ALA A 1 482 ? 53.717 49.761 19.897 1.00 5.90 482 ALA A N 1
ATOM 3816 C CA . ALA A 1 482 ? 53.777 49.169 18.567 1.00 5.57 482 ALA A CA 1
ATOM 3817 C C . ALA A 1 482 ? 52.872 47.941 18.498 1.00 5.70 482 ALA A C 1
ATOM 3818 O O . ALA A 1 482 ? 52.150 47.769 17.526 1.00 6.33 482 ALA A O 1
ATOM 3820 N N . TRP A 1 483 ? 52.918 47.059 19.500 1.00 5.85 483 TRP A N 1
ATOM 3821 C CA . TRP A 1 483 ? 52.021 45.903 19.530 1.00 5.54 483 TRP A CA 1
ATOM 3822 C C . TRP A 1 483 ? 50.554 46.319 19.566 1.00 5.76 483 TRP A C 1
ATOM 3823 O O . TRP A 1 483 ? 49.710 45.686 18.925 1.00 6.68 483 TRP A O 1
ATOM 3834 N N . GLN A 1 484 ? 50.222 47.347 20.356 1.00 5.34 484 GLN A N 1
ATOM 3835 C CA . GLN A 1 484 ? 48.831 47.784 20.425 1.00 5.71 484 GLN A CA 1
ATOM 3836 C C . GLN A 1 484 ? 48.336 48.208 19.047 1.00 6.53 484 GLN A C 1
ATOM 3837 O O . GLN A 1 484 ? 47.225 47.891 18.651 1.00 8.11 484 GLN A O 1
ATOM 3843 N N . ILE A 1 485 ? 49.178 48.920 18.303 1.00 6.42 485 ILE A N 1
ATOM 3844 C CA . ILE A 1 485 ? 48.839 49.267 16.923 1.00 6.53 485 ILE A CA 1
ATOM 3845 C C . ILE A 1 485 ? 48.775 48.040 16.029 1.00 6.40 485 ILE A C 1
ATOM 3846 O O . ILE A 1 485 ? 47.807 47.875 15.259 1.00 7.10 485 ILE A O 1
ATOM 3851 N N . ALA A 1 486 ? 49.769 47.177 16.111 1.00 6.29 486 ALA A N 1
ATOM 3852 C CA . ALA A 1 486 ? 49.817 46.015 15.231 1.00 6.82 486 ALA A CA 1
ATOM 3853 C C . ALA A 1 486 ? 48.595 45.112 15.385 1.00 6.55 486 ALA A C 1
ATOM 3854 O O . ALA A 1 486 ? 48.062 44.607 14.383 1.00 6.87 486 ALA A O 1
ATOM 3856 N N . LEU A 1 487 ? 48.120 44.903 16.613 1.00 5.96 487 LEU A N 1
ATOM 3857 C CA . LEU A 1 487 ? 46.944 44.048 16.802 1.00 6.50 487 LEU A CA 1
ATOM 3858 C C . LEU A 1 487 ? 45.692 44.644 16.230 1.00 7.22 487 LEU A C 1
ATOM 3859 O O . LEU A 1 487 ? 44.827 43.886 15.834 1.00 8.59 487 LEU A O 1
ATOM 3864 N N . ASN A 1 488 ? 45.566 45.969 16.190 1.00 6.96 488 ASN A N 1
ATOM 3865 C CA . ASN A 1 488 ? 44.401 46.668 15.665 1.00 8.74 488 ASN A CA 1
ATOM 3866 C C . ASN A 1 488 ? 44.495 46.953 14.174 1.00 7.45 488 ASN A C 1
ATOM 3867 O O . ASN A 1 488 ? 43.507 47.302 13.523 1.00 7.88 488 ASN A O 1
ATOM 3872 N N . ALA A 1 489 ? 45.683 46.798 13.594 1.00 6.05 489 ALA A N 1
ATOM 3873 C CA . ALA A 1 489 ? 45.928 47.141 12.200 1.00 6.32 489 ALA A CA 1
ATOM 3874 C C . ALA A 1 489 ? 45.309 46.143 11.253 1.00 6.67 489 ALA A C 1
ATOM 3875 O O . ALA A 1 489 ? 44.920 45.036 11.645 1.00 8.36 489 ALA A O 1
ATOM 3877 N N . ASP A 1 490 ? 45.162 46.546 10.001 1.00 6.74 490 ASP A N 1
ATOM 3878 C CA . ASP A 1 490 ? 44.572 45.693 8.979 1.00 7.68 490 ASP A CA 1
ATOM 3879 C C . ASP A 1 490 ? 45.611 45.029 8.090 1.00 6.85 490 ASP A C 1
ATOM 3880 O O . ASP A 1 490 ? 45.235 44.456 7.054 1.00 7.61 490 ASP A O 1
ATOM 3885 N N . ILE A 1 491 ? 46.881 45.111 8.458 1.00 6.10 491 ILE A N 1
ATOM 3886 C CA . ILE A 1 491 ? 47.998 44.609 7.652 1.00 6.25 491 ILE A CA 1
ATOM 3887 C C . ILE A 1 491 ? 48.997 43.980 8.604 1.00 5.72 491 ILE A C 1
ATOM 3888 O O . ILE A 1 491 ? 48.974 44.277 9.815 1.00 6.76 491 ILE A O 1
ATOM 3893 N N . PRO A 1 492 ? 49.896 43.122 8.115 1.00 5.20 492 PRO A N 1
ATOM 3894 C CA . PRO A 1 492 ? 50.932 42.559 8.960 1.00 5.93 492 PRO A CA 1
ATOM 3895 C C . PRO A 1 492 ? 51.973 43.553 9.401 1.00 6.17 492 PRO A C 1
ATOM 3896 O O . PRO A 1 492 ? 52.116 44.644 8.860 1.00 6.06 492 PRO A O 1
ATOM 3900 N N . SER A 1 493 ? 52.681 43.184 10.473 1.00 6.68 493 SER A N 1
ATOM 3901 C CA . SER A 1 493 ? 53.729 44.030 11.050 1.00 6.96 493 SER A CA 1
ATOM 3902 C C . SER A 1 493 ? 55.001 43.243 11.304 1.00 6.53 493 SER A C 1
ATOM 3903 O O . SER A 1 493 ? 54.962 42.034 11.617 1.00 6.70 493 SER A O 1
ATOM 3906 N N . ALA A 1 494 ? 56.142 43.930 11.178 1.00 6.65 494 ALA A N 1
ATOM 3907 C CA . ALA A 1 494 ? 57.414 43.447 11.594 1.00 6.85 494 ALA A CA 1
ATOM 3908 C C . ALA A 1 494 ? 57.898 44.258 12.795 1.00 6.80 494 ALA A C 1
ATOM 3909 O O . ALA A 1 494 ? 57.643 45.465 12.880 1.00 7.86 494 ALA A O 1
ATOM 3911 N N . PHE A 1 495 ? 58.605 43.598 13.701 1.00 6.31 495 PHE A N 1
ATOM 3912 C CA . PHE A 1 495 ? 59.237 44.187 14.867 1.00 6.77 495 PHE A CA 1
ATOM 3913 C C . PHE A 1 495 ? 60.740 43.996 14.717 1.00 6.41 495 PHE A C 1
ATOM 3914 O O . PHE A 1 495 ? 61.239 42.868 14.679 1.00 7.10 495 PHE A O 1
ATOM 3922 N N . VAL A 1 496 ? 61.453 45.117 14.635 1.00 5.41 496 VAL A N 1
ATOM 3923 C CA . VAL A 1 496 ? 62.892 45.148 14.396 1.00 5.76 496 VAL A CA 1
ATOM 3924 C C . VAL A 1 496 ? 63.562 45.536 15.720 1.00 4.89 496 VAL A C 1
ATOM 3925 O O . VAL A 1 496 ? 63.358 46.654 16.221 1.00 6.00 496 VAL A O 1
ATOM 3929 N N . LEU A 1 497 ? 64.268 44.568 16.297 1.00 5.30 497 LEU A N 1
ATOM 3930 C CA . LEU A 1 497 ? 64.604 44.572 17.707 1.00 5.09 497 LEU A CA 1
ATOM 3931 C C . LEU A 1 497 ? 66.117 44.416 17.920 1.00 5.52 497 LEU A C 1
ATOM 3932 O O . LEU A 1 497 ? 66.797 43.711 17.168 1.00 5.09 497 LEU A O 1
ATOM 3937 N N . SER A 1 498 ? 66.638 45.033 18.987 1.00 5.45 498 SER A N 1
ATOM 3938 C CA . SER A 1 498 ? 68.064 45.020 19.260 1.00 4.97 498 SER A CA 1
ATOM 3939 C C . SER A 1 498 ? 68.535 43.823 20.039 1.00 6.61 498 SER A C 1
ATOM 3940 O O . SER A 1 498 ? 67.786 43.278 20.881 1.00 7.23 498 SER A O 1
ATOM 3943 N N . ARG A 1 499 ? 69.770 43.397 19.761 1.00 6.70 499 ARG A N 1
ATOM 3944 C CA . ARG A 1 499 ? 70.495 42.431 20.596 1.00 7.77 499 ARG A CA 1
ATOM 3945 C C . ARG A 1 499 ? 70.889 43.105 21.908 1.00 7.57 499 ARG A C 1
ATOM 3946 O O . ARG A 1 499 ? 70.849 42.524 22.986 1.00 7.41 499 ARG A O 1
ATOM 3954 N N . GLN A 1 500 ? 71.427 44.317 21.777 1.00 7.63 500 GLN A N 1
ATOM 3955 C CA . GLN A 1 500 ? 72.106 45.030 22.842 1.00 7.32 500 GLN A CA 1
ATOM 3956 C C . GLN A 1 500 ? 71.149 45.927 23.635 1.00 7.19 500 GLN A C 1
ATOM 3957 O O . GLN A 1 500 ? 70.106 46.353 23.146 1.00 7.46 500 GLN A O 1
ATOM 3963 N N . LYS A 1 501 ? 71.532 46.254 24.872 1.00 7.98 501 LYS A N 1
ATOM 3964 C CA . LYS A 1 501 ? 70.730 47.085 25.728 1.00 8.60 501 LYS A CA 1
ATOM 3965 C C . LYS A 1 501 ? 70.595 48.504 25.167 1.00 8.65 501 LYS A C 1
ATOM 3966 O O . LYS 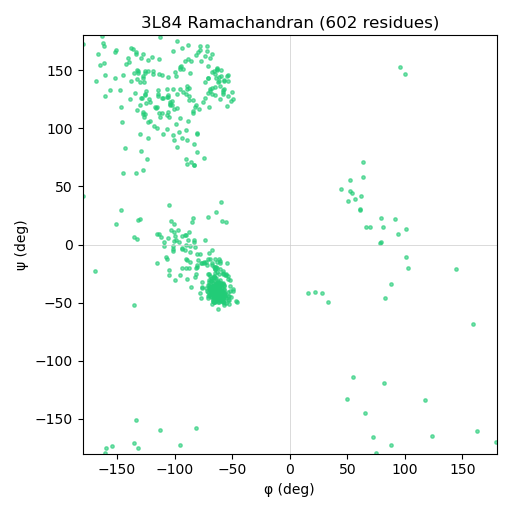A 1 501 ? 71.603 49.131 24.770 1.00 9.66 501 LYS A O 1
ATOM 3972 N N . LEU A 1 502 ? 69.367 49.018 25.211 1.00 8.20 502 LEU A N 1
ATOM 3973 C CA . LEU A 1 502 ? 69.039 50.403 24.856 1.00 9.14 502 LEU A CA 1
ATOM 3974 C C . LEU A 1 502 ? 68.562 51.186 26.069 1.00 10.00 502 LEU A C 1
ATOM 3975 O O . LEU A 1 502 ? 68.032 50.626 27.033 1.00 11.99 502 LEU A O 1
ATOM 3980 N N . LYS A 1 503 ? 68.642 52.500 25.974 1.00 10.71 503 LYS A N 1
ATOM 3981 C CA . LYS A 1 503 ? 68.278 53.366 27.076 1.00 11.56 503 LYS A CA 1
ATOM 3982 C C . LYS A 1 503 ? 66.820 53.728 27.021 1.00 10.98 503 LYS A C 1
ATOM 3983 O O . LYS A 1 503 ? 66.278 54.139 26.018 1.00 11.93 503 LYS A O 1
ATOM 3989 N N . ALA A 1 504 ? 66.168 53.623 28.153 1.00 9.67 504 ALA A N 1
ATOM 3990 C CA . ALA A 1 504 ? 64.779 54.033 28.230 1.00 10.25 504 ALA A CA 1
ATOM 3991 C C . ALA A 1 504 ? 64.629 55.521 27.909 1.00 10.02 504 ALA A C 1
ATOM 3992 O O . ALA A 1 504 ? 65.447 56.356 28.325 1.00 12.64 504 ALA A O 1
ATOM 3994 N N . LEU A 1 505 ? 63.573 55.872 27.183 1.00 10.09 505 LEU A N 1
ATOM 3995 C CA . LEU A 1 505 ? 63.278 57.240 26.808 1.00 10.84 505 LEU A CA 1
ATOM 3996 C C . LEU A 1 505 ? 62.449 57.955 27.849 1.00 12.38 505 LEU A C 1
ATOM 3997 O O . LEU A 1 505 ? 61.777 57.360 28.688 1.00 12.72 505 LEU A O 1
ATOM 4002 N N . ASN A 1 506 ? 62.512 59.274 27.784 1.00 12.96 506 ASN A N 1
ATOM 4003 C CA . ASN A 1 506 ? 61.562 60.087 28.488 1.00 13.96 506 ASN A CA 1
ATOM 4004 C C . ASN A 1 506 ? 60.235 60.125 27.724 1.00 14.28 506 ASN A C 1
ATOM 4005 O O . ASN A 1 506 ? 60.148 59.686 26.579 1.00 14.34 506 ASN A O 1
ATOM 4010 N N . GLU A 1 507 ? 59.203 60.674 28.344 1.00 15.34 507 GLU A N 1
ATOM 4011 C CA . GLU A 1 507 ? 57.870 60.627 27.755 1.00 15.94 507 GLU A CA 1
ATOM 4012 C C . GLU A 1 507 ? 57.750 61.535 26.516 1.00 13.79 507 GLU A C 1
ATOM 4013 O O . GLU A 1 507 ? 58.468 62.515 26.393 1.00 14.05 507 GLU A O 1
ATOM 4019 N N . PRO A 1 508 ? 56.832 61.203 25.593 1.00 12.68 508 PRO A N 1
ATOM 4020 C CA . PRO A 1 508 ? 56.627 62.067 24.435 1.00 12.38 508 PRO A CA 1
ATOM 4021 C C . PRO A 1 508 ? 56.271 63.510 24.835 1.00 11.82 508 PRO A C 1
ATOM 4022 O O . PRO A 1 508 ? 55.537 63.738 25.813 1.00 11.54 508 PRO A O 1
ATOM 4026 N N . VAL A 1 509 ? 56.797 64.484 24.100 1.00 11.36 509 VAL A N 1
ATOM 4027 C CA A VAL A 1 509 ? 56.455 65.905 24.184 0.50 11.55 509 VAL A CA 1
ATOM 4028 C CA B VAL A 1 509 ? 56.347 65.863 24.281 0.50 11.77 509 VAL A CA 1
ATOM 4029 C C . VAL A 1 509 ? 55.237 66.258 23.320 1.00 11.63 509 VAL A C 1
ATOM 4030 O O . VAL A 1 509 ? 54.391 67.061 23.685 1.00 12.78 509 VAL A O 1
ATOM 4037 N N . PHE A 1 510 ? 55.174 65.688 22.129 1.00 10.19 510 PHE A N 1
ATOM 4038 C CA . PHE A 1 510 ? 54.087 65.964 21.199 1.00 10.11 510 PHE A CA 1
ATOM 4039 C C . PHE A 1 510 ? 54.002 64.764 20.258 1.00 9.71 510 PHE A C 1
ATOM 4040 O O . PHE A 1 510 ? 55.013 64.300 19.754 1.00 9.89 510 PHE A O 1
ATOM 4048 N N . GLY A 1 511 ? 52.791 64.260 20.043 1.00 9.58 511 GLY A N 1
ATOM 4049 C CA . GLY A 1 511 ? 52.567 63.056 19.277 1.00 9.24 511 GLY A CA 1
ATOM 4050 C C . GLY A 1 511 ? 52.928 61.786 20.013 1.00 9.32 511 GLY A C 1
ATOM 4051 O O . GLY A 1 511 ? 53.339 61.828 21.192 1.00 9.78 511 GLY A O 1
ATOM 4052 N N . ASP A 1 512 ? 52.766 60.628 19.377 1.00 8.92 512 ASP A N 1
ATOM 4053 C CA . ASP A 1 512 ? 53.137 59.385 20.026 1.00 9.37 512 ASP A CA 1
ATOM 4054 C C . ASP A 1 512 ? 53.464 58.348 18.943 1.00 8.33 512 ASP A C 1
ATOM 4055 O O . ASP A 1 512 ? 53.436 58.633 17.744 1.00 8.59 512 ASP A O 1
ATOM 4060 N N . VAL A 1 513 ? 53.688 57.119 19.363 1.00 9.15 513 VAL A N 1
ATOM 4061 C CA . VAL A 1 513 ? 54.041 56.032 18.467 1.00 9.43 513 VAL A CA 1
ATOM 4062 C C . VAL A 1 513 ? 52.974 55.827 17.402 1.00 9.03 513 VAL A C 1
ATOM 4063 O O . VAL A 1 513 ? 53.320 55.530 16.250 1.00 8.97 513 VAL A O 1
ATOM 4067 N N . LYS A 1 514 ? 51.696 56.047 17.734 1.00 8.31 514 LYS A N 1
ATOM 4068 C CA . LYS A 1 514 ? 50.586 55.944 16.776 1.00 9.22 514 LYS A CA 1
ATOM 4069 C C . LYS A 1 514 ? 50.750 56.816 15.541 1.00 8.13 514 LYS A C 1
ATOM 4070 O O . LYS A 1 514 ? 50.154 56.519 14.489 1.00 9.50 514 LYS A O 1
ATOM 4076 N N . ASN A 1 515 ? 51.501 57.913 15.659 1.00 7.70 515 ASN A N 1
ATOM 4077 C CA . ASN A 1 515 ? 51.796 58.822 14.539 1.00 8.19 515 ASN A CA 1
ATOM 4078 C C . ASN A 1 515 ? 53.000 58.418 13.724 1.00 8.64 515 ASN A C 1
ATOM 4079 O O . ASN A 1 515 ? 53.343 59.120 12.787 1.00 8.60 515 ASN A O 1
ATOM 4084 N N . GLY A 1 516 ? 53.671 57.324 14.097 1.00 9.19 516 GLY A N 1
ATOM 4085 C CA . GLY A 1 516 ? 54.872 56.845 13.406 1.00 9.27 516 GLY A CA 1
ATOM 4086 C C . GLY A 1 516 ? 56.157 57.528 13.826 1.00 9.85 516 GLY A C 1
ATOM 4087 O O . GLY A 1 516 ? 57.172 56.876 14.019 1.00 10.67 516 GLY A O 1
ATOM 4088 N N . ALA A 1 517 ? 56.103 58.838 13.906 1.00 8.95 517 ALA A N 1
ATOM 4089 C CA . ALA A 1 517 ? 57.194 59.636 14.470 1.00 9.60 517 ALA A CA 1
ATOM 4090 C C . ALA A 1 517 ? 56.583 60.622 15.430 1.00 8.91 517 ALA A C 1
ATOM 4091 O O . ALA A 1 517 ? 55.430 61.045 15.225 1.00 9.57 517 ALA A O 1
ATOM 4093 N N . TYR A 1 518 ? 57.319 61.010 16.475 1.00 8.98 518 TYR A N 1
ATOM 4094 C CA . TYR A 1 518 ? 56.815 61.980 17.454 1.00 8.64 518 TYR A CA 1
ATOM 4095 C C . TYR A 1 518 ? 57.994 62.725 18.063 1.00 9.13 518 TYR A C 1
ATOM 4096 O O . TYR A 1 518 ? 59.154 62.297 17.925 1.00 9.38 518 TYR A O 1
ATOM 4105 N N . LEU A 1 519 ? 57.695 63.822 18.746 1.00 8.54 519 LEU A N 1
ATOM 4106 C CA . LEU A 1 519 ? 58.756 64.626 19.365 1.00 9.11 519 LEU A CA 1
ATOM 4107 C C . LEU A 1 519 ? 59.113 64.138 20.771 1.00 9.72 519 LEU A C 1
ATOM 4108 O O . LEU A 1 519 ? 58.233 63.993 21.611 1.00 9.44 519 LEU A O 1
ATOM 4113 N N . LEU A 1 520 ? 60.404 63.908 21.014 1.00 10.56 520 LEU A N 1
ATOM 4114 C CA . LEU A 1 520 ? 60.974 63.666 22.353 1.00 11.00 520 LEU A CA 1
ATOM 4115 C C . LEU A 1 520 ? 61.524 64.953 22.949 1.00 11.82 520 LEU A C 1
ATOM 4116 O O . LEU A 1 520 ? 61.665 65.067 24.167 1.00 12.95 520 LEU A O 1
ATOM 4121 N N . LYS A 1 521 ? 61.909 65.896 22.092 1.00 11.46 521 LYS A N 1
ATOM 4122 C CA . LYS A 1 521 ? 62.487 67.169 22.534 1.00 11.10 521 LYS A CA 1
ATOM 4123 C C . LYS A 1 521 ? 62.064 68.189 21.528 1.00 10.39 521 LYS A C 1
ATOM 4124 O O . LYS A 1 521 ? 62.140 67.935 20.318 1.00 10.37 521 LYS A O 1
ATOM 4130 N N . GLU A 1 522 ? 61.574 69.325 22.007 1.00 10.93 522 GLU A N 1
ATOM 4131 C CA . GLU A 1 522 ? 61.099 70.396 21.135 1.00 11.34 522 GLU A CA 1
ATOM 4132 C C . GLU A 1 522 ? 61.644 71.700 21.639 1.00 11.78 522 GLU A C 1
ATOM 4133 O O . GLU A 1 522 ? 61.495 72.014 22.814 1.00 12.42 522 GLU A O 1
ATOM 4139 N N . SER A 1 523 ? 62.227 72.458 20.730 1.00 12.57 523 SER A N 1
ATOM 4140 C CA . SER A 1 523 ? 62.792 73.757 21.052 1.00 14.03 523 SER A CA 1
ATOM 4141 C C . SER A 1 523 ? 62.236 74.814 20.122 1.00 14.85 523 SER A C 1
ATOM 4142 O O . SER A 1 523 ? 62.118 74.589 18.908 1.00 15.59 523 SER A O 1
ATOM 4145 N N . LYS A 1 524 ? 61.954 75.988 20.693 1.00 14.82 524 LYS A N 1
ATOM 4146 C CA . LYS A 1 524 ? 61.521 77.134 19.919 1.00 14.86 524 LYS A CA 1
ATOM 4147 C C . LYS A 1 524 ? 62.614 77.508 18.914 1.00 14.23 524 LYS A C 1
ATOM 4148 O O . LYS A 1 524 ? 63.812 77.487 19.227 1.00 13.67 524 LYS A O 1
ATOM 4150 N N . GLU A 1 525 ? 62.191 77.802 17.689 1.00 14.41 525 GLU A N 1
ATOM 4151 C CA . GLU A 1 525 ? 63.102 78.219 16.615 1.00 14.02 525 GLU A CA 1
ATOM 4152 C C . GLU A 1 525 ? 64.263 77.223 16.450 1.00 13.04 525 GLU A C 1
ATOM 4153 O O . GLU A 1 525 ? 65.429 77.604 16.344 1.00 13.08 525 GLU A O 1
ATOM 4159 N N . ALA A 1 526 ? 63.914 75.939 16.443 1.00 12.11 526 ALA A N 1
ATOM 4160 C CA . ALA A 1 526 ? 64.897 74.899 16.259 1.00 11.77 526 ALA A CA 1
ATOM 4161 C C . ALA A 1 526 ? 65.641 75.115 14.966 1.00 11.92 526 ALA A C 1
ATOM 4162 O O . ALA A 1 526 ? 65.032 75.368 13.933 1.00 13.49 526 ALA A O 1
ATOM 4164 N N . LYS A 1 527 ? 66.960 74.998 15.045 1.00 10.90 527 LYS A N 1
ATOM 4165 C CA . LYS A 1 527 ? 67.835 75.072 13.916 1.00 11.50 527 LYS A CA 1
ATOM 4166 C C . LYS A 1 527 ? 68.048 73.700 13.285 1.00 10.78 527 LYS A C 1
ATOM 4167 O O . LYS A 1 527 ? 68.324 73.619 12.082 1.00 10.09 527 LYS A O 1
ATOM 4173 N N . PHE A 1 528 ? 67.962 72.654 14.106 1.00 9.29 528 PHE A N 1
ATOM 4174 C CA . PHE A 1 528 ? 68.176 71.276 13.642 1.00 9.09 528 PHE A CA 1
ATOM 4175 C C . PHE A 1 528 ? 67.102 70.392 14.211 1.00 8.79 528 PHE A C 1
ATOM 4176 O O . PHE A 1 528 ? 66.656 70.631 15.334 1.00 9.38 528 PHE A O 1
ATOM 4184 N N . THR A 1 529 ? 66.708 69.360 13.460 1.00 8.29 529 THR A N 1
ATOM 4185 C CA . THR A 1 529 ? 65.893 68.273 13.972 1.00 8.56 529 THR A CA 1
ATOM 4186 C C . THR A 1 529 ? 66.661 66.996 13.757 1.00 9.20 529 THR A C 1
ATOM 4187 O O . THR A 1 529 ? 67.080 66.734 12.627 1.00 9.79 529 THR A O 1
ATOM 4191 N N . LEU A 1 530 ? 66.873 66.220 14.820 1.00 9.16 530 LEU A N 1
ATOM 4192 C CA . LEU A 1 530 ? 67.542 64.914 14.724 1.00 9.14 530 LEU A CA 1
ATOM 4193 C C . LEU A 1 530 ? 66.460 63.867 14.797 1.00 10.23 530 LEU A C 1
ATOM 4194 O O . LEU A 1 530 ? 65.699 63.850 15.776 1.00 10.72 530 LEU A O 1
ATOM 4199 N N . LEU A 1 531 ? 66.344 63.070 13.766 1.00 9.82 531 LEU A N 1
ATOM 4200 C CA . LEU A 1 531 ? 65.314 62.054 13.604 1.00 10.08 531 LEU A CA 1
ATOM 4201 C C . LEU A 1 531 ? 65.990 60.690 13.622 1.00 10.82 531 LEU A C 1
ATOM 4202 O O . LEU A 1 531 ? 66.944 60.479 12.846 1.00 10.88 531 LEU A O 1
ATOM 4207 N N . ALA A 1 532 ? 65.500 59.763 14.439 1.00 9.82 532 ALA A N 1
ATOM 4208 C CA . ALA A 1 532 ? 66.116 58.460 14.503 1.00 9.73 532 ALA A CA 1
ATOM 4209 C C . ALA A 1 532 ? 65.075 57.443 14.877 1.00 9.81 532 ALA A C 1
ATOM 4210 O O . ALA A 1 532 ? 63.994 57.788 15.361 1.00 10.61 532 ALA A O 1
ATOM 4212 N N . SER A 1 533 ? 65.449 56.182 14.722 1.00 10.31 533 SER A N 1
ATOM 4213 C CA . SER A 1 533 ? 64.661 55.075 15.225 1.00 9.97 533 SER A CA 1
ATOM 4214 C C . SER A 1 533 ? 65.533 54.157 16.089 1.00 10.24 533 SER A C 1
ATOM 4215 O O . SER A 1 533 ? 66.770 54.159 16.021 1.00 9.39 533 SER A O 1
ATOM 4218 N N . GLY A 1 534 ? 64.887 53.314 16.874 1.00 8.96 534 GLY A N 1
ATOM 4219 C CA . GLY A 1 534 ? 65.534 52.254 17.579 1.00 8.74 534 GLY A CA 1
ATOM 4220 C C . GLY A 1 534 ? 66.746 52.681 18.357 1.00 8.66 534 GLY A C 1
ATOM 4221 O O . GLY A 1 534 ? 66.711 53.692 19.090 1.00 8.67 534 GLY A O 1
ATOM 4222 N N . SER A 1 535 ? 67.813 51.923 18.209 1.00 8.43 535 SER A N 1
ATOM 4223 C CA . SER A 1 535 ? 69.054 52.118 18.933 1.00 8.15 535 SER A CA 1
ATOM 4224 C C . SER A 1 535 ? 69.735 53.446 18.693 1.00 8.52 535 SER A C 1
ATOM 4225 O O . SER A 1 535 ? 70.648 53.771 19.449 1.00 10.97 535 SER A O 1
ATOM 4228 N N . GLU A 1 536 ? 69.334 54.219 17.691 1.00 7.47 536 GLU A N 1
ATOM 4229 C CA . GLU A 1 536 ? 69.991 55.524 17.445 1.00 7.85 536 GLU A CA 1
ATOM 4230 C C . GLU A 1 536 ? 69.319 56.708 18.102 1.00 7.68 536 GLU A C 1
ATOM 4231 O O . GLU A 1 536 ? 69.832 57.822 18.036 1.00 8.56 536 GLU A O 1
ATOM 4237 N N . VAL A 1 537 ? 68.189 56.500 18.765 1.00 8.64 537 VAL A N 1
ATOM 4238 C CA . VAL A 1 537 ? 67.477 57.638 19.362 1.00 9.74 537 VAL A CA 1
ATOM 4239 C C . VAL A 1 537 ? 68.278 58.269 20.495 1.00 10.03 537 VAL A C 1
ATOM 4240 O O . VAL A 1 537 ? 68.392 59.479 20.605 1.00 9.07 537 VAL A O 1
ATOM 4244 N N . TRP A 1 538 ? 68.874 57.447 21.339 1.00 9.56 538 TRP A N 1
ATOM 4245 C CA . TRP A 1 538 ? 69.630 57.966 22.456 1.00 10.99 538 TRP A CA 1
ATOM 4246 C C . TRP A 1 538 ? 70.834 58.779 21.970 1.00 9.84 538 TRP A C 1
ATOM 4247 O O . TRP A 1 538 ? 71.149 59.842 22.520 1.00 10.26 538 TRP A O 1
ATOM 4258 N N . LEU A 1 539 ? 71.501 58.309 20.914 1.00 9.48 539 LEU A N 1
ATOM 4259 C CA . LEU A 1 539 ? 72.612 59.070 20.329 1.00 9.28 539 LEU A CA 1
ATOM 4260 C C . LEU A 1 539 ? 72.136 60.466 19.930 1.00 9.67 539 LEU A C 1
ATOM 4261 O O . LEU A 1 539 ? 72.851 61.464 20.121 1.00 10.37 539 LEU A O 1
ATOM 4266 N N . CYS A 1 540 ? 70.948 60.540 19.344 1.00 9.25 540 CYS A N 1
ATOM 4267 C CA . CYS A 1 540 ? 70.391 61.831 18.946 1.00 9.80 540 CYS A CA 1
ATOM 4268 C C . CYS A 1 540 ? 70.002 62.691 20.145 1.00 9.70 540 CYS A C 1
ATOM 4269 O O . CYS A 1 540 ? 70.223 63.894 20.120 1.00 9.65 540 CYS A O 1
ATOM 4272 N N . LEU A 1 541 ? 69.455 62.108 21.207 1.00 8.71 541 LEU A N 1
ATOM 4273 C CA . LEU A 1 541 ? 69.161 62.893 22.402 1.00 9.30 541 LEU A CA 1
ATOM 4274 C C . LEU A 1 541 ? 70.462 63.495 22.978 1.00 8.90 541 LEU A C 1
ATOM 4275 O O . LEU A 1 541 ? 70.513 64.687 23.345 1.00 9.91 541 LEU A O 1
ATOM 4280 N N . GLU A 1 542 ? 71.497 62.663 23.109 1.00 8.96 542 GLU A N 1
ATOM 4281 C CA . GLU A 1 542 ? 72.774 63.108 23.639 1.00 9.57 542 GLU A CA 1
ATOM 4282 C C . GLU A 1 542 ? 73.404 64.144 22.739 1.00 8.92 542 GLU A C 1
ATOM 4283 O O . GLU A 1 542 ? 73.985 65.125 23.221 1.00 9.57 542 GLU A O 1
ATOM 4289 N N . SER A 1 543 ? 73.284 63.958 21.426 1.00 8.05 543 SER A N 1
ATOM 4290 C CA . SER A 1 543 ? 73.851 64.915 20.484 1.00 8.53 543 SER A CA 1
ATOM 4291 C C . SER A 1 543 ? 73.104 66.253 20.517 1.00 8.51 543 SER A C 1
ATOM 4292 O O . SER A 1 543 ? 73.717 67.315 20.459 1.00 8.25 543 SER A O 1
ATOM 4295 N N . ALA A 1 544 ? 71.786 66.196 20.660 1.00 8.34 544 ALA A N 1
ATOM 4296 C CA . ALA A 1 544 ? 70.984 67.405 20.760 1.00 9.66 544 ALA A CA 1
ATOM 4297 C C . ALA A 1 544 ? 71.349 68.186 22.039 1.00 10.36 544 ALA A C 1
ATOM 4298 O O . ALA A 1 544 ? 71.462 69.399 22.019 1.00 10.12 544 ALA A O 1
ATOM 4300 N N . ASN A 1 545 ? 71.605 67.477 23.133 1.00 11.14 545 ASN A N 1
ATOM 4301 C CA . ASN A 1 545 ? 72.036 68.128 24.395 1.00 11.98 545 ASN A CA 1
ATOM 4302 C C . ASN A 1 545 ? 73.375 68.835 24.185 1.00 12.26 545 ASN A C 1
ATOM 4303 O O . ASN A 1 545 ? 73.580 69.956 24.640 1.00 12.64 545 ASN A O 1
ATOM 4308 N N . GLU A 1 546 ? 74.307 68.194 23.487 1.00 11.47 546 GLU A N 1
ATOM 4309 C CA . GLU A 1 546 ? 75.573 68.830 23.187 1.00 12.43 546 GLU A CA 1
ATOM 4310 C C . GLU A 1 546 ? 75.402 70.051 22.267 1.00 11.17 546 GLU A C 1
ATOM 4311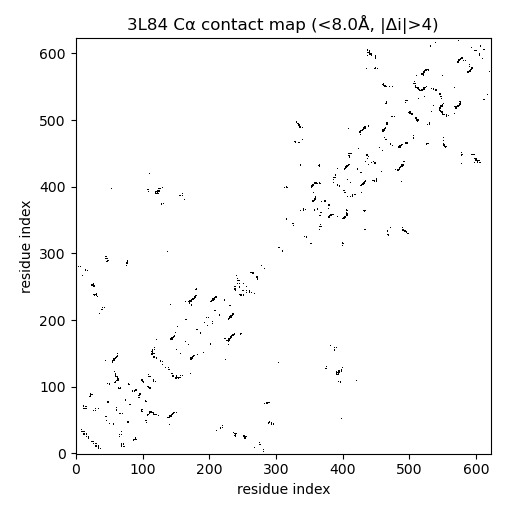 O O . GLU A 1 546 ? 76.010 71.100 22.502 1.00 11.75 546 GLU A O 1
ATOM 4317 N N . LEU A 1 547 ? 74.580 69.925 21.228 1.00 11.43 547 LEU A N 1
ATOM 4318 C CA . LEU A 1 547 ? 74.311 71.029 20.311 1.00 10.29 547 LEU A CA 1
ATOM 4319 C C . LEU A 1 547 ? 73.680 72.207 21.069 1.00 10.87 547 LEU A C 1
ATOM 4320 O O . LEU A 1 547 ? 74.072 73.340 20.859 1.00 10.60 547 LEU A O 1
ATOM 4325 N N . GLU A 1 548 ? 72.760 71.928 21.983 1.00 10.54 548 GLU A N 1
ATOM 4326 C CA . GLU A 1 548 ? 72.139 72.974 22.809 1.00 12.09 548 GLU A CA 1
ATOM 4327 C C . GLU A 1 548 ? 73.190 73.656 23.708 1.00 12.50 548 GLU A C 1
ATOM 4328 O O . GLU A 1 548 ? 73.177 74.881 23.857 1.00 12.17 548 GLU A O 1
ATOM 4334 N N . LYS A 1 549 ? 74.112 72.880 24.275 1.00 12.37 549 LYS A N 1
ATOM 4335 C CA . LYS A 1 549 ? 75.195 73.439 25.105 1.00 13.64 549 LYS A CA 1
ATOM 4336 C C . LYS A 1 549 ? 76.074 74.351 24.243 1.00 13.17 549 LYS A C 1
ATOM 4337 O O . LYS A 1 549 ? 76.594 75.376 24.751 1.00 13.01 549 LYS A O 1
ATOM 4343 N N . GLN A 1 550 ? 76.234 74.019 22.960 1.00 14.18 550 GLN A N 1
ATOM 4344 C CA . GLN A 1 550 ? 76.973 74.846 22.001 1.00 14.54 550 GLN A CA 1
ATOM 4345 C C . GLN A 1 550 ? 76.154 75.997 21.374 1.00 14.76 550 GLN A C 1
ATOM 4346 O O . GLN A 1 550 ? 76.680 76.731 20.549 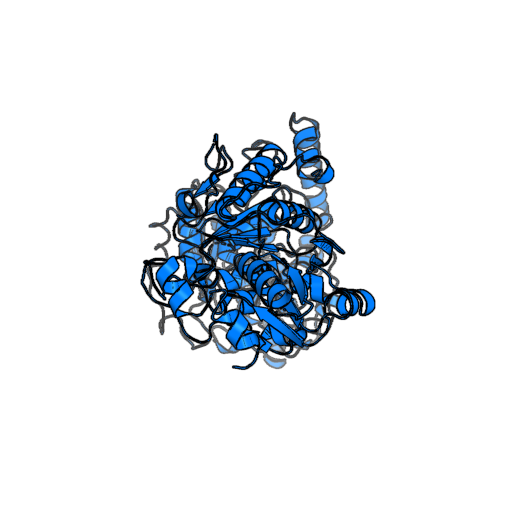1.00 16.53 550 GLN A O 1
ATOM 4352 N N . GLY A 1 551 ? 74.897 76.175 21.779 1.00 14.42 551 GLY A N 1
ATOM 4353 C CA . GLY A 1 551 ? 74.050 77.281 21.303 1.00 13.50 551 GLY A CA 1
ATOM 4354 C C . GLY A 1 551 ? 73.172 77.044 20.089 1.00 13.77 551 GLY A C 1
ATOM 4355 O O . GLY A 1 551 ? 72.759 77.985 19.418 1.00 13.43 551 GLY A O 1
ATOM 4356 N N . PHE A 1 552 ? 72.865 75.779 19.806 1.00 12.27 552 PHE A N 1
ATOM 4357 C CA . PHE A 1 552 ? 71.940 75.432 18.720 1.00 12.48 552 PHE A CA 1
ATOM 4358 C C . PHE A 1 552 ? 70.675 74.758 19.232 1.00 12.94 552 PHE A C 1
ATOM 4359 O O . PHE A 1 552 ? 70.749 73.649 19.761 1.00 13.57 552 PHE A O 1
ATOM 4367 N N . ALA A 1 553 ? 69.530 75.391 19.004 1.00 11.50 553 ALA A N 1
ATOM 4368 C CA . ALA A 1 553 ? 68.234 74.822 19.390 1.00 10.75 553 ALA A CA 1
ATOM 4369 C C . ALA A 1 553 ? 67.904 73.606 18.526 1.00 10.97 553 ALA A C 1
ATOM 4370 O O . ALA A 1 553 ? 68.040 73.683 17.305 1.00 10.35 553 ALA A O 1
ATOM 4372 N N . CYS A 1 554 ? 67.463 72.516 19.157 1.00 10.99 554 CYS A N 1
ATOM 4373 C CA . CYS A 1 554 ? 67.183 71.268 18.457 1.00 11.54 554 CYS A CA 1
ATOM 4374 C C . CYS A 1 554 ? 65.851 70.630 18.817 1.00 11.01 554 CYS A C 1
ATOM 4375 O O . CYS A 1 554 ? 65.394 70.713 19.970 1.00 11.86 554 CYS A O 1
ATOM 4378 N N . ASN A 1 555 ? 65.201 70.061 17.810 1.00 10.19 555 ASN A N 1
ATOM 4379 C CA . ASN A 1 555 ? 64.168 69.043 18.007 1.00 9.81 555 ASN A CA 1
ATOM 4380 C C . ASN A 1 555 ? 64.801 67.663 17.949 1.00 9.33 555 ASN A C 1
ATOM 4381 O O . ASN A 1 555 ? 65.772 67.463 17.240 1.00 9.47 555 ASN A O 1
ATOM 4386 N N . VAL A 1 556 ? 64.216 66.697 18.665 1.00 8.57 556 VAL A N 1
ATOM 4387 C CA . VAL A 1 556 ? 64.569 65.292 18.515 1.00 8.09 556 VAL A CA 1
ATOM 4388 C C . VAL A 1 556 ? 63.271 64.530 18.298 1.00 8.88 556 VAL A C 1
ATOM 4389 O O . VAL A 1 556 ? 62.325 64.647 19.086 1.00 8.55 556 VAL A O 1
ATOM 4393 N N . VAL A 1 557 ? 63.259 63.778 17.218 1.00 8.45 557 VAL A N 1
ATOM 4394 C CA . VAL A 1 557 ? 62.148 62.967 16.795 1.00 8.43 557 VAL A CA 1
ATOM 4395 C C . VAL A 1 557 ? 62.510 61.502 16.861 1.00 8.85 557 VAL A C 1
ATOM 4396 O O . VAL A 1 557 ? 63.548 61.089 16.325 1.00 9.53 557 VAL A O 1
ATOM 4400 N N . SER A 1 558 ? 61.656 60.734 17.534 1.00 8.80 558 SER A N 1
ATOM 4401 C CA . SER A 1 558 ? 61.721 59.281 17.474 1.00 8.64 558 SER A CA 1
ATOM 4402 C C . SER A 1 558 ? 60.741 58.780 16.416 1.00 8.83 558 SER A C 1
ATOM 4403 O O . SER A 1 558 ? 59.574 59.209 16.400 1.00 9.15 558 SER A O 1
ATOM 4414 N N . PRO A 1 560 ? 59.552 55.337 15.387 1.00 9.54 560 PRO A N 1
ATOM 4415 C CA . PRO A 1 560 ? 59.414 53.899 15.457 1.00 10.27 560 PRO A CA 1
ATOM 4416 C C . PRO A 1 560 ? 58.778 53.286 14.227 1.00 9.64 560 PRO A C 1
ATOM 4417 O O . PRO A 1 560 ? 58.955 52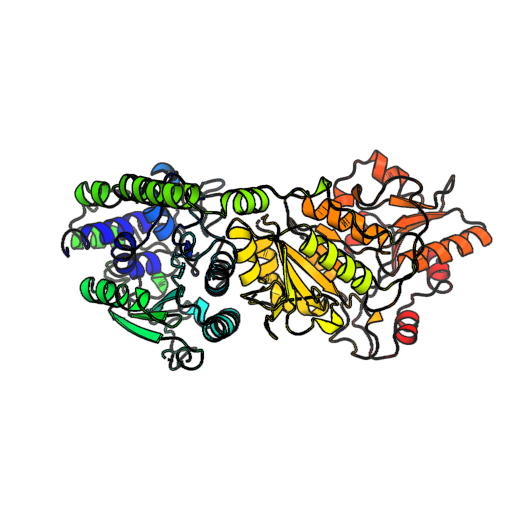.089 14.023 1.00 10.35 560 PRO A O 1
ATOM 4421 N N . CYS A 1 561 ? 58.008 54.031 13.431 1.00 10.13 561 CYS A N 1
ATOM 4422 C CA . CYS A 1 561 ? 57.396 53.444 12.242 1.00 9.00 561 CYS A CA 1
ATOM 4423 C C . CYS A 1 561 ? 57.303 54.455 11.098 1.00 9.27 561 CYS A C 1
ATOM 4424 O O . CYS A 1 561 ? 56.441 55.326 11.075 1.00 9.64 561 CYS A O 1
ATOM 4427 N N . PHE A 1 562 ? 58.172 54.298 10.113 1.00 9.44 562 PHE A N 1
ATOM 4428 C CA . PHE A 1 562 ? 58.209 55.157 8.896 1.00 9.75 562 PHE A CA 1
ATOM 4429 C C . PHE A 1 562 ? 56.862 55.152 8.170 1.00 8.25 562 PHE A C 1
ATOM 4430 O O . PHE A 1 562 ? 56.364 56.225 7.781 1.00 9.23 562 PHE A O 1
ATOM 4438 N N . GLU A 1 563 ? 56.262 53.981 7.993 1.00 8.56 563 GLU A N 1
ATOM 4439 C CA . GLU A 1 563 ? 55.019 53.876 7.225 1.00 8.73 563 GLU A CA 1
ATOM 4440 C C . GLU A 1 563 ? 53.881 54.655 7.873 1.00 9.16 563 GLU A C 1
ATOM 4441 O O . GLU A 1 563 ? 53.081 55.286 7.186 1.00 10.18 563 GLU A O 1
ATOM 4447 N N . LEU A 1 564 ? 53.796 54.628 9.202 1.00 8.22 564 LEU A N 1
ATOM 4448 C CA . LEU A 1 564 ? 52.778 55.412 9.871 1.00 8.79 564 LEU A CA 1
ATOM 4449 C C . LEU A 1 564 ? 53.063 56.884 9.761 1.00 7.64 564 LEU A C 1
ATOM 4450 O O . LEU A 1 564 ? 52.134 57.678 9.610 1.00 8.99 564 LEU A O 1
ATOM 4455 N N . PHE A 1 565 ? 54.325 57.279 9.813 1.00 8.17 565 PHE A N 1
ATOM 4456 C CA . PHE A 1 565 ? 54.669 58.691 9.676 1.00 7.98 565 PHE A CA 1
ATOM 4457 C C . PHE A 1 565 ? 54.239 59.241 8.314 1.00 8.59 565 PHE A C 1
ATOM 4458 O O . PHE A 1 565 ? 53.780 60.390 8.192 1.00 8.44 565 PHE A O 1
ATOM 4466 N N . GLU A 1 566 ? 54.394 58.428 7.275 1.00 8.60 566 GLU A N 1
ATOM 4467 C CA . GLU A 1 566 ? 53.988 58.787 5.915 1.00 8.85 566 GLU A CA 1
ATOM 4468 C C . GLU A 1 566 ? 52.495 59.121 5.826 1.00 9.42 566 GLU A C 1
ATOM 4469 O O . GLU A 1 566 ? 52.088 59.813 4.892 1.00 11.16 566 GLU A O 1
ATOM 4475 N N . LYS A 1 567 ? 51.672 58.587 6.737 1.00 9.39 567 LYS A N 1
ATOM 4476 C CA . LYS A 1 567 ? 50.218 58.809 6.716 1.00 10.19 567 LYS A CA 1
ATOM 4477 C C . LYS A 1 567 ? 49.795 60.074 7.455 1.00 9.24 567 LYS A C 1
ATOM 4478 O O . LYS A 1 567 ? 48.614 60.432 7.411 1.00 11.02 567 LYS A O 1
ATOM 4484 N N . GLN A 1 568 ? 50.705 60.760 8.138 1.00 9.11 568 GLN A N 1
ATOM 4485 C CA . GLN A 1 568 ? 50.311 61.900 8.970 1.00 9.98 568 GLN A CA 1
ATOM 4486 C C . GLN A 1 568 ? 50.043 63.124 8.127 1.00 10.99 568 GLN A C 1
ATOM 4487 O O . GLN A 1 568 ? 50.545 63.223 7.001 1.00 11.92 568 GLN A O 1
ATOM 4493 N N . ASP A 1 569 ? 49.264 64.061 8.649 1.00 11.93 569 ASP A N 1
ATOM 4494 C CA . ASP A 1 569 ? 48.988 65.235 7.834 1.00 13.24 569 ASP A CA 1
ATOM 4495 C C . ASP A 1 569 ? 50.138 66.221 7.861 1.00 12.62 569 ASP A C 1
ATOM 4496 O O . ASP A 1 569 ? 51.076 66.097 8.650 1.00 12.18 569 ASP A O 1
ATOM 4501 N N . LYS A 1 570 ? 50.102 67.167 6.931 1.00 13.24 570 LYS A N 1
ATOM 4502 C CA . LYS A 1 570 ? 51.209 68.097 6.755 1.00 13.39 570 LYS A CA 1
ATOM 4503 C C . LYS A 1 570 ? 51.461 68.938 7.998 1.00 12.84 570 LYS A C 1
ATOM 4504 O O . LYS A 1 570 ? 52.609 69.175 8.378 1.00 13.83 570 LYS A O 1
ATOM 4506 N N . ALA A 1 571 ? 50.402 69.374 8.647 1.00 12.46 571 ALA A N 1
ATOM 4507 C CA . ALA A 1 571 ? 50.538 70.133 9.886 1.00 12.53 571 ALA A CA 1
ATOM 4508 C C . ALA A 1 571 ? 51.349 69.366 10.951 1.00 11.24 571 ALA A C 1
ATOM 4509 O O . ALA A 1 571 ? 52.187 69.938 11.642 1.00 12.49 571 ALA A O 1
ATOM 4511 N N . TYR A 1 572 ? 51.077 68.074 11.096 1.00 10.06 572 TYR A N 1
ATOM 4512 C CA . TYR A 1 572 ? 51.786 67.257 12.068 1.00 9.52 572 TYR A CA 1
ATOM 4513 C C . TYR A 1 572 ? 53.277 67.122 11.677 1.00 9.53 572 TYR A C 1
ATOM 4514 O O . TYR A 1 572 ? 54.185 67.356 12.481 1.00 10.00 572 TYR A O 1
ATOM 4523 N N . GLN A 1 573 ? 53.524 66.784 10.419 1.00 9.36 573 GLN A N 1
ATOM 4524 C CA . GLN A 1 573 ? 54.899 66.595 9.952 1.00 10.34 573 GLN A CA 1
ATOM 4525 C C . GLN A 1 573 ? 55.693 67.887 10.107 1.00 11.76 573 GLN A C 1
ATOM 4526 O O . GLN A 1 573 ? 56.852 67.846 10.515 1.00 12.69 573 GLN A O 1
ATOM 4532 N N . GLU A 1 574 ? 55.062 69.011 9.795 1.00 11.43 574 GLU A N 1
ATOM 4533 C CA . GLU A 1 574 ? 55.734 70.307 9.852 1.00 11.74 574 GLU A CA 1
ATOM 4534 C C . GLU A 1 574 ? 56.063 70.736 11.269 1.00 11.85 574 GLU A C 1
ATOM 4535 O O . GLU A 1 574 ? 57.052 71.464 11.485 1.00 12.07 574 GLU A O 1
ATOM 4541 N N . ARG A 1 575 ? 55.249 70.344 12.239 1.00 10.75 575 ARG A N 1
ATOM 4542 C CA . ARG A 1 575 ? 55.595 70.612 13.619 1.00 11.06 575 ARG A CA 1
ATOM 4543 C C . ARG A 1 575 ? 56.849 69.846 14.025 1.00 11.20 575 ARG A C 1
ATOM 4544 O O . ARG A 1 575 ? 57.710 70.383 14.715 1.00 12.35 575 ARG A O 1
ATOM 4552 N N . LEU A 1 576 ? 56.947 68.579 13.619 1.00 9.96 576 LEU A N 1
ATOM 4553 C CA . LEU A 1 576 ? 58.118 67.782 13.970 1.00 11.07 576 LEU A CA 1
ATOM 4554 C C . LEU A 1 576 ? 59.402 68.245 13.296 1.00 10.14 576 LEU A C 1
ATOM 4555 O O . LEU A 1 576 ? 60.468 68.315 13.942 1.00 12.09 576 LEU A O 1
ATOM 4560 N N . LEU A 1 577 ? 59.312 68.516 11.996 1.00 9.96 577 LEU A N 1
ATOM 4561 C CA . LEU A 1 577 ? 60.475 68.626 11.135 1.00 10.76 577 LEU A CA 1
ATOM 4562 C C . LEU A 1 577 ? 60.883 70.081 10.946 1.00 12.00 577 LEU A C 1
ATOM 4563 O O . LEU A 1 577 ? 60.561 70.725 9.930 1.00 14.83 577 LEU A O 1
ATOM 4568 N N . LYS A 1 578 ? 61.646 70.565 11.904 1.00 10.29 578 LYS A N 1
ATOM 4569 C CA . LYS A 1 578 ? 62.053 71.963 11.930 1.00 9.41 578 LYS A CA 1
ATOM 4570 C C . LYS A 1 578 ? 63.513 72.151 11.535 1.00 8.96 578 LYS A C 1
ATOM 4571 O O . LYS A 1 578 ? 64.367 71.321 11.853 1.00 10.59 578 LYS A O 1
ATOM 4577 N N . GLY A 1 579 ? 63.805 73.240 10.845 1.00 9.35 579 GLY A N 1
ATOM 4578 C CA . GLY A 1 579 ? 65.180 73.571 10.499 1.00 9.02 579 GLY A CA 1
ATOM 4579 C C . GLY A 1 579 ? 65.777 72.558 9.560 1.00 10.02 579 GLY A C 1
ATOM 4580 O O . GLY A 1 579 ? 65.076 72.020 8.686 1.00 11.77 579 GLY A O 1
ATOM 4581 N N . GLU A 1 580 ? 67.068 72.295 9.723 1.00 9.25 580 GLU A N 1
ATOM 4582 C CA . GLU A 1 580 ? 67.733 71.288 8.909 1.00 10.56 580 GLU A CA 1
ATOM 4583 C C . GLU A 1 580 ? 67.553 69.949 9.614 1.00 9.77 580 GLU A C 1
ATOM 4584 O O . GLU A 1 580 ? 67.867 69.782 10.808 1.00 9.47 580 GLU A O 1
ATOM 4590 N N . VAL A 1 581 ? 66.994 68.981 8.892 1.00 8.60 581 VAL A N 1
ATOM 4591 C CA . VAL A 1 581 ? 66.578 67.679 9.455 1.00 8.56 581 VAL A CA 1
ATOM 4592 C C . VAL A 1 581 ? 67.618 66.646 9.092 1.00 8.23 581 VAL A C 1
ATOM 4593 O O . VAL A 1 581 ? 67.910 66.462 7.904 1.00 8.24 581 VAL A O 1
ATOM 4597 N N . ILE A 1 582 ? 68.166 65.990 10.109 1.00 7.56 582 ILE A N 1
ATOM 4598 C CA . ILE A 1 582 ? 69.190 64.971 9.953 1.00 7.55 582 ILE A CA 1
ATOM 4599 C C . ILE A 1 582 ? 68.614 63.648 10.460 1.00 7.90 582 ILE A C 1
ATOM 4600 O O . ILE A 1 582 ? 68.259 63.523 11.639 1.00 8.16 582 ILE A O 1
ATOM 4605 N N . GLY A 1 583 ? 68.535 62.675 9.563 1.00 7.31 583 GLY A N 1
ATOM 4606 C CA . GLY A 1 583 ? 68.113 61.317 9.906 1.00 7.65 583 GLY A CA 1
ATOM 4607 C C . GLY A 1 583 ? 69.296 60.472 10.319 1.00 8.36 583 GLY A C 1
ATOM 4608 O O . GLY A 1 583 ? 70.369 60.578 9.693 1.00 9.48 583 GLY A O 1
ATOM 4609 N N . VAL A 1 584 ? 69.172 59.692 11.384 1.00 7.60 584 VAL A N 1
ATOM 4610 C CA . VAL A 1 584 ? 70.253 58.914 11.928 1.00 7.35 584 VAL A CA 1
ATOM 4611 C C . VAL A 1 584 ? 69.778 57.477 12.192 1.00 7.53 584 VAL A C 1
ATOM 4612 O O . VAL A 1 584 ? 68.886 57.234 13.005 1.00 8.21 584 VAL A O 1
ATOM 4616 N N . GLU A 1 585 ? 70.367 56.512 11.482 1.00 8.08 585 GLU A N 1
ATOM 4617 C CA . GLU A 1 585 ? 70.003 55.111 11.619 1.00 8.80 585 GLU A CA 1
ATOM 4618 C C . GLU A 1 585 ? 71.212 54.251 11.280 1.00 7.76 585 GLU A C 1
ATOM 4619 O O . GLU A 1 585 ? 71.915 54.536 10.342 1.00 7.96 585 GLU A O 1
ATOM 4625 N N . ALA A 1 586 ? 71.360 53.147 11.995 1.00 8.06 586 ALA A N 1
ATOM 4626 C CA . ALA A 1 586 ? 72.398 52.151 11.712 1.00 7.39 586 ALA A CA 1
ATOM 4627 C C . ALA A 1 586 ? 71.902 51.222 10.605 1.00 8.09 586 ALA A C 1
ATOM 4628 O O . ALA A 1 586 ? 71.588 50.043 10.810 1.00 7.88 586 ALA A O 1
ATOM 4630 N N . ALA A 1 587 ? 71.791 51.794 9.423 1.00 8.50 587 ALA A N 1
ATOM 4631 C CA . ALA A 1 587 ? 71.204 51.126 8.241 1.00 7.52 587 ALA A CA 1
ATOM 4632 C C . ALA A 1 587 ? 71.554 51.959 7.042 1.00 8.12 587 ALA A C 1
ATOM 4633 O O . ALA A 1 587 ? 71.906 53.134 7.177 1.00 7.89 587 ALA A O 1
ATOM 4635 N N . HIS A 1 588 ? 71.411 51.386 5.858 1.00 8.30 588 HIS A N 1
ATOM 4636 C CA . HIS A 1 588 ? 71.544 52.160 4.602 1.00 8.79 588 HIS A CA 1
ATOM 4637 C C . HIS A 1 588 ? 70.139 52.417 4.196 1.00 12.08 588 HIS A C 1
ATOM 4638 O O . HIS A 1 588 ? 69.524 51.574 3.512 1.00 13.11 588 HIS A O 1
ATOM 4645 N N . SER A 1 589 ? 69.622 53.533 4.681 1.00 10.73 589 SER A N 1
ATOM 4646 C CA . SER A 1 589 ? 68.191 53.877 4.593 1.00 11.78 589 SER A CA 1
ATOM 4647 C C . SER A 1 589 ? 67.983 55.263 3.896 1.00 10.29 589 SER A C 1
ATOM 4648 O O . SER A 1 589 ? 67.615 56.301 4.459 1.00 11.29 589 SER A O 1
ATOM 4651 N N . ASN A 1 590 ? 68.185 55.243 2.581 1.00 8.61 590 ASN A N 1
ATOM 4652 C CA . ASN A 1 590 ? 67.994 56.397 1.763 1.00 8.08 590 ASN A CA 1
ATOM 4653 C C . ASN A 1 590 ? 66.545 56.851 1.714 1.00 7.85 590 ASN A C 1
ATOM 4654 O O . ASN A 1 590 ? 66.275 57.993 1.389 1.00 7.39 590 ASN A O 1
ATOM 4659 N N . GLU A 1 591 ? 65.592 55.988 2.056 1.00 7.07 591 GLU A N 1
ATOM 4660 C CA . GLU A 1 591 ? 64.212 56.426 2.169 1.00 7.19 591 GLU A CA 1
ATOM 4661 C C . GLU A 1 591 ? 64.028 57.554 3.171 1.00 6.54 591 GLU A C 1
ATOM 4662 O O . GLU A 1 591 ? 63.042 58.292 3.098 1.00 6.48 591 GLU A O 1
ATOM 4668 N N . LEU A 1 592 ? 64.950 57.688 4.129 1.00 6.95 592 LEU A N 1
ATOM 4669 C CA . LEU A 1 592 ? 64.876 58.789 5.076 1.00 7.56 592 LEU A CA 1
ATOM 4670 C C . LEU A 1 592 ? 64.949 60.153 4.427 1.00 7.49 592 LEU A C 1
ATOM 4671 O O . LEU A 1 592 ? 64.470 61.111 5.033 1.00 8.01 592 LEU A O 1
ATOM 4676 N N . TYR A 1 593 ? 65.471 60.253 3.213 1.00 6.58 593 TYR A N 1
ATOM 4677 C CA . TYR A 1 593 ? 65.446 61.544 2.521 1.00 7.37 593 TYR A CA 1
ATOM 4678 C C . TYR A 1 593 ? 64.045 62.032 2.190 1.00 7.29 593 TYR A C 1
ATOM 4679 O O . TYR A 1 593 ? 63.885 63.194 1.867 1.00 7.30 593 TYR A O 1
ATOM 4688 N N . LYS A 1 594 ? 62.998 61.202 2.301 1.00 6.42 594 LYS A N 1
ATOM 4689 C CA . LYS A 1 594 ? 61.630 61.684 2.201 1.00 6.73 594 LYS A CA 1
ATOM 4690 C C . LYS A 1 594 ? 61.377 62.764 3.257 1.00 7.34 594 LYS A C 1
ATOM 4691 O O . LYS A 1 594 ? 60.640 63.722 2.993 1.00 9.07 594 LYS A O 1
ATOM 4697 N N . PHE A 1 595 ? 61.977 62.628 4.433 1.00 7.41 595 PHE A N 1
ATOM 4698 C CA . PHE A 1 595 ? 61.725 63.517 5.562 1.00 9.08 595 PHE A CA 1
ATOM 4699 C C . PHE A 1 595 ? 62.916 64.328 5.989 1.00 9.10 595 PHE A C 1
ATOM 4700 O O . PHE A 1 595 ? 62.730 65.324 6.693 1.00 10.20 595 PHE A O 1
ATOM 4708 N N . CYS A 1 596 ? 64.119 63.968 5.563 1.00 8.07 596 CYS A N 1
ATOM 4709 C CA . CYS A 1 596 ? 65.370 64.527 6.068 1.00 8.66 596 CYS A CA 1
ATOM 4710 C C . CYS A 1 596 ? 66.162 65.217 4.979 1.00 8.27 596 CYS A C 1
ATOM 4711 O O . CYS A 1 596 ? 66.156 64.805 3.813 1.00 9.91 596 CYS A O 1
ATOM 4714 N N . HIS A 1 597 ? 66.874 66.286 5.340 1.00 8.00 597 HIS A N 1
ATOM 4715 C CA . HIS A 1 597 ? 67.807 66.943 4.438 1.00 7.76 597 HIS A CA 1
ATOM 4716 C C . HIS A 1 597 ? 69.086 66.156 4.303 1.00 8.03 597 HIS A C 1
ATOM 4717 O O . HIS A 1 597 ? 69.697 66.140 3.215 1.00 9.28 597 HIS A O 1
ATOM 4724 N N . LYS A 1 598 ? 69.514 65.564 5.400 1.00 8.09 598 LYS A N 1
ATOM 4725 C CA . LYS A 1 598 ? 70.747 64.801 5.449 1.00 7.69 598 LYS A CA 1
ATOM 4726 C C . LYS A 1 598 ? 70.468 63.470 6.129 1.00 7.24 598 LYS A C 1
ATOM 4727 O O . LYS A 1 598 ? 69.624 63.416 7.009 1.00 8.01 598 LYS A O 1
ATOM 4733 N N . VAL A 1 599 ? 71.203 62.426 5.758 1.00 7.09 599 VAL A N 1
ATOM 4734 C CA . VAL A 1 599 ? 71.070 61.122 6.356 1.00 8.38 599 VAL A CA 1
ATOM 4735 C C . VAL A 1 599 ? 72.437 60.618 6.779 1.00 8.31 599 VAL A C 1
ATOM 4736 O O . VAL A 1 599 ? 73.357 60.601 5.966 1.00 10.29 599 VAL A O 1
ATOM 4740 N N . TYR A 1 600 ? 72.537 60.239 8.053 1.00 7.50 600 TYR A N 1
ATOM 4741 C CA . TYR A 1 600 ? 73.719 59.727 8.698 1.00 7.63 600 TYR A CA 1
ATOM 4742 C C . TYR A 1 600 ? 73.477 58.256 8.988 1.00 8.05 600 TYR A C 1
ATOM 4743 O O . TYR A 1 600 ? 72.871 57.897 9.977 1.00 7.96 600 TYR A O 1
ATOM 4752 N N . GLY A 1 601 ? 73.948 57.426 8.053 1.00 7.96 601 GLY A N 1
ATOM 4753 C CA . GLY A 1 601 ? 73.683 56.004 8.076 1.00 8.27 601 GLY A CA 1
ATOM 4754 C C . GLY A 1 601 ? 74.935 55.207 7.834 1.00 8.13 601 GLY A C 1
ATOM 4755 O O . GLY A 1 601 ? 76.055 55.660 8.120 1.00 9.55 601 GLY A O 1
ATOM 4756 N N . ILE A 1 602 ? 74.755 54.016 7.258 1.00 8.57 602 ILE A N 1
ATOM 4757 C CA . ILE A 1 602 ? 75.851 53.137 6.903 1.00 8.62 602 ILE A CA 1
ATOM 4758 C C . ILE A 1 602 ? 75.698 52.794 5.425 1.00 9.41 602 ILE A C 1
ATOM 4759 O O . ILE A 1 602 ? 74.625 52.296 5.041 1.00 11.37 602 ILE A O 1
ATOM 4764 N N . GLU A 1 603 ? 76.739 52.953 4.662 1.00 8.70 603 GLU A N 1
ATOM 4765 C CA . GLU A 1 603 ? 76.679 52.736 3.195 1.00 10.32 603 GLU A CA 1
ATOM 4766 C C . GLU A 1 603 ? 77.394 51.469 2.765 1.00 11.21 603 GLU A C 1
ATOM 4767 O O . GLU A 1 603 ? 77.289 51.082 1.589 1.00 14.88 603 GLU A O 1
ATOM 4773 N N . SER A 1 604 ? 78.149 50.846 3.645 1.00 7.86 604 SER A N 1
ATOM 4774 C CA . SER A 1 604 ? 78.931 49.652 3.365 1.00 7.63 604 SER A CA 1
ATOM 4775 C C . SER A 1 604 ? 78.353 48.479 4.136 1.00 6.20 604 SER A C 1
ATOM 4776 O O . SER A 1 604 ? 77.444 48.638 4.934 1.00 7.43 604 SER A O 1
ATOM 4779 N N . PHE A 1 605 ? 78.937 47.304 3.955 1.00 6.55 605 PHE A N 1
ATOM 4780 C CA . PHE A 1 605 ? 78.732 46.209 4.882 1.00 6.39 605 PHE A CA 1
ATOM 4781 C C . PHE A 1 605 ? 79.459 46.467 6.203 1.00 6.77 605 PHE A C 1
ATOM 4782 O O . PHE A 1 605 ? 80.282 47.402 6.306 1.00 7.67 605 PHE A O 1
ATOM 4790 N N . GLY A 1 606 ? 79.138 45.692 7.207 1.00 6.75 606 GLY A N 1
ATOM 4791 C CA . GLY A 1 606 ? 79.706 45.865 8.532 1.00 7.18 606 GLY A CA 1
ATOM 4792 C C . GLY A 1 606 ? 81.084 45.273 8.741 1.00 7.16 606 GLY A C 1
ATOM 4793 O O . GLY A 1 606 ? 81.867 45.138 7.803 1.00 8.60 606 GLY A O 1
ATOM 4794 N N . GLU A 1 607 ? 81.411 45.015 10.008 1.00 7.67 607 GLU A N 1
ATOM 4795 C CA . GLU A 1 607 ? 82.721 44.528 10.416 1.00 7.61 607 GLU A CA 1
ATOM 4796 C C . GLU A 1 607 ? 82.557 43.575 11.587 1.00 7.43 607 GLU A C 1
ATOM 4797 O O . GLU A 1 607 ? 81.743 43.780 12.443 1.00 8.04 607 GLU A O 1
ATOM 4803 N N . SER A 1 608 ? 83.402 42.553 11.661 1.00 7.78 608 SER A N 1
ATOM 4804 C CA . SER A 1 608 ? 83.492 41.700 12.832 1.00 7.07 608 SER A CA 1
ATOM 4805 C C . SER A 1 608 ? 84.307 42.374 13.920 1.00 8.00 608 SER A C 1
ATOM 4806 O O . SER A 1 608 ? 85.503 42.578 13.769 1.00 9.75 608 SER A O 1
ATOM 4809 N N . GLY A 1 609 ? 83.695 42.663 15.055 1.00 7.42 609 GLY A N 1
ATOM 4810 C CA . GLY A 1 609 ? 84.382 43.260 16.200 1.00 7.11 609 GLY A CA 1
ATOM 4811 C C . GLY A 1 609 ? 83.404 43.455 17.331 1.00 6.88 609 GLY A C 1
ATOM 4812 O O . GLY A 1 609 ? 82.208 43.207 17.183 1.00 7.54 609 GLY A O 1
ATOM 4813 N N . LYS A 1 610 ? 83.910 43.853 18.499 1.00 7.52 610 LYS A N 1
ATOM 4814 C CA . LYS A 1 610 ? 83.020 44.167 19.625 1.00 9.15 610 LYS A CA 1
ATOM 4815 C C . LYS A 1 610 ? 82.041 45.246 19.240 1.00 9.04 610 LYS A C 1
ATOM 4816 O O . LYS A 1 610 ? 82.420 46.183 18.535 1.00 8.26 610 LYS A O 1
ATOM 4822 N N . ASP A 1 611 ? 80.793 45.140 19.675 1.00 10.02 611 ASP A N 1
ATOM 4823 C CA . ASP A 1 611 ? 79.765 46.094 19.343 1.00 10.93 611 ASP A CA 1
ATOM 4824 C C . ASP A 1 611 ? 80.197 47.548 19.490 1.00 11.56 611 ASP A C 1
ATOM 4825 O O . ASP A 1 611 ? 80.004 48.335 18.564 1.00 11.32 611 ASP A O 1
ATOM 4830 N N . LYS A 1 612 ? 80.784 47.887 20.621 1.00 11.44 612 LYS A N 1
ATOM 4831 C CA . LYS A 1 612 ? 81.172 49.291 20.844 1.00 12.65 612 LYS A CA 1
ATOM 4832 C C . LYS A 1 612 ? 82.232 49.732 19.816 1.00 11.29 612 LYS A C 1
ATOM 4833 O O . LYS A 1 612 ? 82.203 50.881 19.362 1.00 10.86 612 LYS A O 1
ATOM 4839 N N . ASP A 1 613 ? 83.138 48.836 19.445 1.00 10.38 613 ASP A N 1
ATOM 4840 C CA . ASP A 1 613 ? 84.171 49.141 18.450 1.00 9.83 613 ASP A CA 1
ATOM 4841 C C . ASP A 1 613 ? 83.557 49.342 17.051 1.00 8.34 613 ASP A C 1
ATOM 4842 O O . ASP A 1 613 ? 83.931 50.257 16.321 1.00 8.66 613 ASP A O 1
ATOM 4847 N N . VAL A 1 614 ? 82.558 48.516 16.728 1.00 7.62 614 VAL A N 1
ATOM 4848 C CA . VAL A 1 614 ? 81.914 48.575 15.427 1.00 7.39 614 VAL A CA 1
ATOM 4849 C C . VAL A 1 614 ? 81.072 49.868 15.337 1.00 7.01 614 VAL A C 1
ATOM 4850 O O . VAL A 1 614 ? 81.113 50.560 14.333 1.00 6.64 614 VAL A O 1
ATOM 4854 N N . PHE A 1 615 ? 80.313 50.204 16.376 1.00 7.40 615 PHE A N 1
ATOM 4855 C CA . PHE A 1 615 ? 79.551 51.439 16.306 1.00 7.03 615 PHE A CA 1
ATOM 4856 C C . PHE A 1 615 ? 80.466 52.652 16.141 1.00 7.33 615 PHE A C 1
ATOM 4857 O O . PHE A 1 615 ? 80.141 53.542 15.374 1.00 8.18 615 PHE A O 1
ATOM 4865 N N . GLU A 1 616 ? 81.605 52.658 16.821 1.00 7.61 616 GLU A N 1
ATOM 4866 C CA . GLU A 1 616 ? 82.540 53.791 16.714 1.00 7.85 616 GLU A CA 1
ATOM 4867 C C . GLU A 1 616 ? 83.099 53.852 15.292 1.00 7.00 616 GLU A C 1
ATOM 4868 O O . GLU A 1 616 ? 83.173 54.925 14.678 1.00 7.57 616 GLU A O 1
ATOM 4874 N N . ARG A 1 617 ? 83.487 52.698 14.754 1.00 6.94 617 ARG A N 1
ATOM 4875 C CA . ARG A 1 617 ? 84.010 52.612 13.398 1.00 6.97 617 ARG A CA 1
ATOM 4876 C C . ARG A 1 617 ? 83.053 53.242 12.377 1.00 6.67 617 ARG A C 1
ATOM 4877 O O . ARG A 1 617 ? 83.494 53.905 11.439 1.00 8.96 617 ARG A O 1
ATOM 4885 N N . PHE A 1 618 ? 81.760 53.006 12.557 1.00 6.61 618 PHE A N 1
ATOM 4886 C CA . PHE A 1 618 ? 80.766 53.485 11.620 1.00 6.95 618 PHE A CA 1
ATOM 4887 C C . PHE A 1 618 ? 80.203 54.858 11.966 1.00 7.94 618 PHE A C 1
ATOM 4888 O O . PHE A 1 618 ? 79.299 55.357 11.282 1.00 9.31 618 PHE A O 1
ATOM 4896 N N . GLY A 1 619 ? 80.804 55.511 12.973 1.00 7.88 619 GLY A N 1
ATOM 4897 C CA . GLY A 1 619 ? 80.506 56.911 13.211 1.00 7.65 619 GLY A CA 1
ATOM 4898 C C . GLY A 1 619 ? 79.445 57.221 14.215 1.00 8.07 619 GLY A C 1
ATOM 4899 O O . GLY A 1 619 ? 79.058 58.378 14.349 1.00 7.69 619 GLY A O 1
ATOM 4900 N N . PHE A 1 620 ? 78.972 56.234 14.942 1.00 7.91 620 PHE A N 1
ATOM 4901 C CA . PHE A 1 620 ? 77.849 56.423 15.886 1.00 8.33 620 PHE A CA 1
ATOM 4902 C C . PHE A 1 620 ? 78.348 56.810 17.247 1.00 9.08 620 PHE A C 1
ATOM 4903 O O . PHE A 1 620 ? 78.409 56.009 18.169 1.00 11.10 620 PHE A O 1
ATOM 4911 N N . SER A 1 621 ? 78.796 58.062 17.322 1.00 8.80 621 SER A N 1
ATOM 4912 C CA . SER A 1 621 ? 79.214 58.701 18.580 1.00 8.83 621 SER A CA 1
ATOM 4913 C C . SER A 1 621 ? 78.704 60.123 18.572 1.00 8.18 621 SER A C 1
ATOM 4914 O O . SER A 1 621 ? 78.491 60.710 17.511 1.00 8.30 621 SER A O 1
ATOM 4917 N N . VAL A 1 622 ? 78.559 60.691 19.757 1.00 8.00 622 VAL A N 1
ATOM 4918 C CA . VAL A 1 622 ? 78.105 62.068 19.863 1.00 8.18 622 VAL A CA 1
ATOM 4919 C C . VAL A 1 622 ? 79.077 63.003 19.127 1.00 8.21 622 VAL A C 1
ATOM 4920 O O . VAL A 1 622 ? 78.670 63.899 18.371 1.00 8.71 622 VAL A O 1
ATOM 4924 N N . SER A 1 623 ? 80.372 62.862 19.364 1.00 9.01 623 SER A N 1
ATOM 4925 C CA A SER A 1 623 ? 81.327 63.796 18.773 0.50 8.70 623 SER A CA 1
ATOM 4926 C CA B SER A 1 623 ? 81.339 63.768 18.772 0.50 9.25 623 SER A CA 1
ATOM 4927 C C . SER A 1 623 ? 81.250 63.758 17.242 1.00 8.19 623 SER A C 1
ATOM 4928 O O . SER A 1 623 ? 81.270 64.806 16.597 1.00 8.32 623 SER A O 1
ATOM 4933 N N . LYS A 1 624 ? 81.160 62.561 16.670 1.00 8.00 624 LYS A N 1
ATOM 4934 C CA . LYS A 1 624 ? 81.147 62.456 15.209 1.00 7.72 624 LYS A CA 1
ATOM 4935 C C . LYS A 1 624 ? 79.843 62.980 14.623 1.00 7.17 624 LYS A C 1
ATOM 4936 O O . LYS A 1 624 ? 79.827 63.626 13.576 1.00 8.93 624 LYS A O 1
ATOM 4942 N N . LEU A 1 625 ? 78.718 62.671 15.281 1.00 7.54 625 LEU A N 1
ATOM 4943 C CA . LEU A 1 625 ? 77.451 63.133 14.768 1.00 7.44 625 LEU A CA 1
ATOM 4944 C C . LEU A 1 625 ? 77.330 64.648 14.870 1.00 7.53 625 LEU A C 1
ATOM 4945 O O . LEU A 1 625 ? 76.903 65.305 13.938 1.00 8.66 625 LEU A O 1
ATOM 4950 N N . VAL A 1 626 ? 77.749 65.207 15.986 1.00 8.37 626 VAL A N 1
ATOM 4951 C CA . VAL A 1 626 ? 77.745 66.665 16.116 1.00 9.13 626 VAL A CA 1
ATOM 4952 C C . VAL A 1 626 ? 78.636 67.338 15.079 1.00 9.59 626 VAL A C 1
ATOM 4953 O O . VAL A 1 626 ? 78.257 68.337 14.498 1.00 10.04 626 VAL A O 1
ATOM 4957 N N . ASN A 1 627 ? 79.815 66.783 14.840 1.00 8.72 627 ASN A N 1
ATOM 4958 C CA . ASN A 1 627 ? 80.689 67.318 13.777 1.00 10.21 627 ASN A CA 1
ATOM 4959 C C . ASN A 1 627 ? 80.041 67.279 12.402 1.00 9.50 627 ASN A C 1
ATOM 4960 O O . ASN A 1 627 ? 80.164 68.237 11.633 1.00 10.30 627 ASN A O 1
ATOM 4965 N N . PHE A 1 628 ? 79.327 66.196 12.100 1.00 8.06 628 PHE A N 1
ATOM 4966 C CA . PHE A 1 628 ? 78.593 66.079 10.860 1.00 8.10 628 PHE A CA 1
ATOM 4967 C C . PHE A 1 628 ? 77.485 67.150 10.763 1.00 9.40 628 PHE A C 1
ATOM 4968 O O . PHE A 1 628 ? 77.346 67.833 9.735 1.00 10.13 628 PHE A O 1
ATOM 4976 N N . ILE A 1 629 ? 76.709 67.314 11.835 1.00 9.18 629 ILE A N 1
ATOM 4977 C CA . ILE A 1 629 ? 75.598 68.277 11.840 1.00 9.33 629 ILE A CA 1
ATOM 4978 C C . ILE A 1 629 ? 76.123 69.710 11.673 1.00 9.53 629 ILE A C 1
ATOM 4979 O O . ILE A 1 629 ? 75.485 70.525 11.012 1.00 10.21 629 ILE A O 1
ATOM 4984 N N . LEU A 1 630 ? 77.282 69.997 12.256 1.00 8.87 630 LEU A N 1
ATOM 4985 C CA . LEU A 1 630 ? 77.912 71.337 12.188 1.00 8.47 630 LEU A CA 1
ATOM 4986 C C . LEU A 1 630 ? 78.788 71.499 10.959 1.00 10.04 630 LEU A C 1
ATOM 4987 O O . LEU A 1 630 ? 79.498 72.503 10.816 1.00 9.68 630 LEU A O 1
ATOM 4992 N N . SER A 1 631 ? 78.684 70.531 10.052 1.00 11.26 631 SER A N 1
ATOM 4993 C CA . SER A 1 631 ? 79.390 70.508 8.757 1.00 13.35 631 SER A CA 1
ATOM 4994 C C . SER A 1 631 ? 80.858 70.908 8.892 1.00 15.04 631 SER A C 1
ATOM 4995 O O . SER A 1 631 ? 81.362 71.747 8.139 1.00 16.00 631 SER A O 1
ATOM 4998 N N . LYS A 1 632 ? 81.534 70.312 9.871 1.00 17.06 632 LYS A N 1
ATOM 4999 C CA . LYS A 1 632 ? 82.945 70.602 10.154 1.00 19.02 632 LYS A CA 1
ATOM 5000 C C . LYS A 1 632 ? 83.305 70.139 11.556 1.00 20.60 632 LYS A C 1
ATOM 5001 O O . LYS A 1 632 ? 82.961 70.806 12.550 1.00 23.99 632 LYS A O 1
#

Sequence (623 aa):
NIQILLQEQANTLRFLSADVQKANSGHPGAPLGLADILSSVLSYHLKKHNPKNPTWLNRDRLVFSGGHASALLYSFLHLSGYDLSLEDLKNNFRQLHSKKTPGHPEISTLGVEIATGPLGQGVANAVGFAAAKKAQQNLLGSDDLIDHKIYCLLCGDGDLQEGISYEACSLAGLHKLDNFILIYDSNNNIISIEGDDVGLLAFNENVKRFEAQGFEVLSINGHDDYEEINKALEEQAKKSTKPCLIIAKTTIAKGAGELEGSHKSHGAPLGEEVIKKAKEQAGFDPNISSFHIPQASKIRFEESAVELGDLEEAKWKDKLEKSSAKKELLERLLNPDFNKIAYPDFKGKDLATRDSNGEILNVLAKNLEGFLGGSADLGPSNKTELHSGDFVEGKNIHFGIREHAAAINNAFARYGIFLPFSATFFIFSEYLKPAARIAALKIKHFFIFTHDSIGVGEDGPTHQPIEQLSTFRAPNFLTFRPADGVENVKAWQIALNADIPSAFVLSRQKLKALNEPVVFGDVKNGAYLLKESKEAKFTLLASGSEVWLCLESANELEKQGFACNVVSPCFELFEKQDKAYQERLLKGEVIGVEAAHSNELYKFCHKVYGIESFGESGKDKDVFERFGFSVSSKLVNFILSK

Foldseek 3Di:
DVVLLLQLLVLLLQLLLLLVLVQWAFRFVSNFQSSLVSLVLVVFFAALVCLQLLQGAAEFEQQQSSQSSVLSLSQLQNHPAHLVLSSQACHPPGLHNNGHDVVNRPHLATHHQAQLRLLLLLLLLLLLLVCLQFNCLQHPAAYEYEHEDRNVVDPLNLLSLLVQQVVQSLRAEYEYAYAQADLVGGSVVPDDDPVVNNVVSREAEAEEASNDNVRSNVQVVVSNPDSGRYYYHYYTWGNPLQPPCTSPSVSGIGRSDLVSQLNSCVVSVHHSVDGSDRDDSSSVVSHCSNVSNVVVSVVSVVSLVPGPCVVVQVCLQPPDLPVQDQDDFAQPWFWQLQLLLSRLLSCVVRAVQEAEEEQPCCVQSSNDNPDDEPPNDGYDHSHNNQQSCSSVLSNQSSRRHQYEYEDALLCVVVNVVSLVSQQSWTRYEYRHEAAACLVAAVFQSRGAACSVVVQLPGQEWEWAAQTSVLVVVVVSDSVVDRGYYYYYIYSDIGGRADDFPADDVQQVKGWSDDDPQAQEEEEEEHRQQVLVVVLQVVVVVVPGHYIYMYITPVSNVVDDPVRLDRRQHHAYEYEYQHNHPVCVVNHPYYQYADDGFGRHNSVVRCVVSQSHSVSVNCVVVVD

Radius of gyration: 27.48 Å; Cα contacts (8 Å, |Δi|>4): 1420; chains: 1; bounding box: 61×74×67 Å

B-factor: mean 11.84, std 6.26, range [2.0, 44.4]

Solvent-accessible surface area: 24812 Å² total

Organism: Campylobacter jejuni subsp. jejuni serotype O:2 (strain ATCC 700819 / NCTC 11168) (NCBI:txid192222)

InterPro domains:
  IPR005474 Transketolase, N-terminal [PF00456] (7-315)
  IPR005474 Transketolase, N-terminal [cd02012] (11-269)
  IPR005475 Transketolase-like, pyrimidine-binding domain [PF02779] (337-502)
  IPR005475 Transketolase-like, pyrimidine-binding domain [SM00861] (338-504)
  IPR005478 Transketolase, bacterial-like [TIGR00232] (8-627)
  IPR009014 Transketolase C-terminal/Pyruvate-ferredoxin oxidoreductase domain II [G3DSA:3.40.50.920] (515-632)
  IPR009014 Transketolase C-terminal/Pyruvate-ferredoxin oxidoreductase domain II [SSF52922] (512-631)
  IPR020826 Transketolase binding site [PS00802] (447-463)
  IPR029061 Thiamin diphosphate-binding fold [SSF52518] (2-310)
  IPR029061 Thiamin diphosphate-binding fold [SSF52518] (331-505)
  IPR033247 Transketolase family [PTHR43522] (7-627)
  IPR049557 Transketolase conserved site [PS00801] (14-34)
  IPR055152 Transketolase-like, C-terminal domain [PF22613] (516-620)

Nearest PDB structures (foldseek):
  3l84-assembly1_A  TM=1.001E+00  e=0.000E+00  Campylobacter jejuni subsp. jejuni NCTC 11168 = ATCC 700819
  8r3s-assembly3_F  TM=9.721E-01  e=4.560E-69  Staphylococcus aureus
  8r3r-assembly1_B  TM=9.516E-01  e=4.838E-64  Streptococcus pneumoniae
  4kxw-assembly1_A  TM=8.494E-01  e=2.553E-40  Homo sapiens
  6rjb-assembly1_B  TM=8.430E-01  e=1.583E-40  Homo sapiens

=== Feature glossary ===
Annotated list of the representations used here:

Nearest PDB structures. The Foldseek neighbor list gives the closest experimentally determined structures in the PDB, ranked by structural alignment. TM-score near 1 means near-identical fold; near 0.3 means only rough topology match. This is how one finds what a novel AlphaFold prediction most resembles in the solved-structure universe.

Foldseek 3Di. Foldseek's 3Di representation compresses backbone geometry into a per-residue letter drawn from a learned twenty-state alphabet. It captures the tertiary interaction pattern around each residue — which residues are packed against it in space, regardless of where they are in sequence.

Radius of gyration, Cα contacts, bounding box. Radius of gyration (Rg) is the root-mean-square distance of Cα atoms from their centroid — a single number for overall size and compactness. A globular domain of N residues has Rg ≈ 2.2·N^0.38 Å; an extended or disordered chain has a much larger Rg. The Cα contact count is the number of residue pairs whose Cα atoms are within 8 Å and are more than four positions apart in sequence — a standard proxy for tertiary packing density. The bounding box is the smallest axis-aligned box enclosing all Cα atoms.

InterPro / GO / CATH / organism. The annotation block draws on four external resources. InterPro: which protein families and domains the sequence belongs to. GO: standardized terms for what the protein does, what process it participates in, and where in the cell it acts. CATH: which structural fold it has in the CATH hierarchy. Organism: the species of origin.

mmCIF coordinates. The mmCIF block holds the 3D Cartesian coordinates of each backbone atom (N, Cα, C, O) in ångströms. mmCIF is the PDB's canonical archive format — a tagged-loop text representation of the atomic model.

pLDDT. pLDDT is the predicted lDDT-Cα score: AlphaFold's confidence that the local environment of each residue (all inter-atomic distances within 15 Å) is correctly placed. It is a per-residue number between 0 and 100, with higher meaning more reliable.

Backbone torsions (φ/ψ). φ (phi) and ψ (psi) are the two rotatable backbone dihedrals per residue: φ is the C(i-1)–N–Cα–C torsion, ψ is the N–Cα–C–N(i+1) torsion, both in degrees on (−180°, 180°]. α-helical residues cluster near (−60°, −45°); β-strand residues near (−120°, +130°). A Ramachandran plot is simply a scatter of (φ, ψ) for every residue.

B-factor. For experimental (PDB) structures, the B-factor (temperature factor) quantifies the positional spread of each atom in the crystal — a combination of thermal vibration and static disorder — in units of Å². High B-factors mark flexible loops or poorly resolved regions; low B-factors mark the rigid, well-ordered core.

Secondary structure (3-state, P-SEA). SS3 is a coarse helix/strand/coil call (letters a/b/c) made by the P-SEA algorithm from inter-Cα distances and dihedrals. It is less detailed than DSSP but needs only Cα positions.

Predicted aligned error. Predicted aligned error is AlphaFold's pairwise confidence. Unlike pLDDT (per-residue), PAE is per-residue-pair and captures whether two parts of the structure are correctly placed relative to each other. Units are ångströms of expected positional error.

Solvent-accessible surface area. Solvent-accessible surface area (SASA) is the area in Å² traced out by the centre of a 1.4 Å probe sphere (a water molecule) rolled over the protein's van der Waals surface (Shrake–Rupley / Lee–Richards construction). Buried residues have near-zero SASA; fully exposed residues can exceed 200 Å². The total SASA scales roughly with the number of surface residues.

Secondary structure (8-state, DSSP). The SS8 string is DSSP's per-residue secondary-structure call. α-helix (H) means an i→i+4 H-bond ladder; β-strand (E) means the residue participates in a β-sheet; 3₁₀ (G) and π (I) are tighter and wider helices; T/S are turns/bends; '-' is loop.

Rendered structure images. Structure images are PyMOL renders from six orthogonal camera directions. Cartoon representation draws helices as coils and strands as arrows; sticks shows the backbone as bonds; surface shows the solvent-excluded envelope. Rainbow coloring maps sequence position to hue (blue→red, N→C); chain coloring assigns a distinct color per polypeptide.

Sequence. The amino-acid sequence is the protein's primary structure: the linear order of residues from the N-terminus to the C-terminus, written in one-letter code. Everything else here — the 3D coordinates, the secondary structure, the domain annotations — is ultimately a consequence of this string.

Contact-map, Ramachandran, and PAE plots. Three diagnostic plots accompany the record. The Cα contact map visualizes the tertiary structure as a 2D adjacency matrix (8 Å cutoff, sequence-local contacts suppressed). The Ramachandran plot shows the distribution of backbone (φ, ψ) torsions, with points in the α and β basins reflecting secondary structure content. The PAE plot shows AlphaFold's inter-residue confidence as a color matrix.